Protein AF-A0A2E5EWA2-F1 (afdb_monomer_lite)

pLDDT: mean 89.63, std 9.67, range [41.69, 98.38]

Structure (mmCIF, N/CA/C/O backbone):
data_AF-A0A2E5EWA2-F1
#
_entry.id   AF-A0A2E5EWA2-F1
#
loop_
_atom_site.group_PDB
_atom_site.id
_atom_site.type_symbol
_atom_site.label_atom_id
_atom_site.label_alt_id
_atom_site.label_comp_id
_atom_site.label_asym_id
_atom_site.label_entity_id
_atom_site.label_seq_id
_atom_site.pdbx_PDB_ins_code
_atom_site.Cartn_x
_atom_site.Cartn_y
_atom_site.Cartn_z
_atom_site.occupancy
_atom_site.B_iso_or_equiv
_atom_site.auth_seq_id
_atom_site.auth_comp_id
_atom_site.auth_asym_id
_atom_site.auth_atom_id
_atom_site.pdbx_PDB_model_num
ATOM 1 N N . MET A 1 1 ? -32.688 -22.669 38.456 1.00 54.28 1 MET A N 1
ATOM 2 C CA . MET A 1 1 ? -32.038 -21.571 39.209 1.00 54.28 1 MET A CA 1
ATOM 3 C C . MET A 1 1 ? -32.574 -20.256 38.660 1.00 54.28 1 MET A C 1
ATOM 5 O O . MET A 1 1 ? -32.849 -20.213 37.469 1.00 54.28 1 MET A O 1
ATOM 9 N N . LYS A 1 2 ? -32.823 -19.237 39.495 1.00 55.53 2 LYS A N 1
ATOM 10 C CA . LYS A 1 2 ? -33.269 -17.916 39.013 1.00 55.53 2 LYS A CA 1
ATOM 11 C C . LYS A 1 2 ? -32.051 -17.173 38.460 1.00 55.53 2 LYS A C 1
ATOM 13 O O . LYS A 1 2 ? -31.068 -17.060 39.186 1.00 55.53 2 LYS A O 1
ATOM 18 N N . SER A 1 3 ? -32.111 -16.702 37.216 1.00 71.00 3 SER A N 1
ATOM 19 C CA . SER A 1 3 ? -31.075 -15.837 36.645 1.00 71.00 3 SER A CA 1
ATOM 20 C C . SER A 1 3 ? -30.951 -14.563 37.480 1.00 71.00 3 SER A C 1
ATOM 22 O O . SER A 1 3 ? -31.956 -13.948 37.848 1.00 71.00 3 SER A O 1
ATOM 24 N N . LYS A 1 4 ? -29.720 -14.170 37.816 1.00 86.75 4 LYS A N 1
ATOM 25 C CA . LYS A 1 4 ? -29.469 -12.904 38.516 1.00 86.75 4 LYS A CA 1
ATOM 26 C C . LYS A 1 4 ? -29.592 -11.763 37.506 1.00 86.75 4 LYS A C 1
ATOM 28 O O . LYS A 1 4 ? -28.870 -11.754 36.516 1.00 86.75 4 LYS A O 1
ATOM 33 N N . PHE A 1 5 ? -30.471 -10.795 37.747 1.00 87.19 5 PHE A N 1
ATOM 34 C CA . PHE A 1 5 ? -30.496 -9.576 36.939 1.00 87.19 5 PHE A CA 1
ATOM 35 C C . PHE A 1 5 ? -29.339 -8.660 37.354 1.00 87.19 5 PHE A C 1
ATOM 37 O O . PHE A 1 5 ? -29.153 -8.403 38.546 1.00 87.19 5 PHE A O 1
ATOM 44 N N . VAL A 1 6 ? -28.551 -8.199 36.387 1.00 85.81 6 VAL A N 1
ATOM 45 C CA . VAL A 1 6 ? -27.401 -7.315 36.598 1.00 85.81 6 VAL A CA 1
ATOM 46 C C . VAL A 1 6 ? -27.666 -6.019 35.839 1.00 85.81 6 VAL A C 1
ATOM 48 O O . VAL A 1 6 ? -27.805 -6.036 34.620 1.00 85.81 6 VAL A O 1
ATOM 51 N N . SER A 1 7 ? -27.748 -4.900 36.563 1.00 89.69 7 SER A N 1
ATOM 52 C CA . SER A 1 7 ? -27.875 -3.576 35.939 1.00 89.69 7 SER A CA 1
ATOM 53 C C . SER A 1 7 ? -26.560 -3.206 35.270 1.00 89.69 7 SER A C 1
ATOM 55 O O . SER A 1 7 ? -25.499 -3.323 35.892 1.00 89.69 7 SER A O 1
ATOM 57 N N . ILE A 1 8 ? -26.623 -2.726 34.034 1.00 89.38 8 ILE A N 1
ATOM 58 C CA . ILE A 1 8 ? -25.437 -2.241 33.322 1.00 89.38 8 ILE A CA 1
ATOM 59 C C . ILE A 1 8 ? -25.089 -0.819 33.744 1.00 89.38 8 ILE A C 1
ATOM 61 O O . ILE A 1 8 ? -23.907 -0.468 33.821 1.00 89.38 8 ILE A O 1
ATOM 65 N N . LEU A 1 9 ? -26.106 -0.012 34.043 1.00 89.06 9 LEU A N 1
ATOM 66 C CA . LEU A 1 9 ? -25.945 1.389 34.388 1.00 89.06 9 LEU A CA 1
ATOM 67 C C . LEU A 1 9 ? -26.272 1.635 35.860 1.00 89.06 9 LEU A C 1
ATOM 69 O O . LEU A 1 9 ? -27.058 0.931 36.491 1.00 89.06 9 LEU A O 1
ATOM 73 N N . THR A 1 10 ? -25.635 2.647 36.435 1.00 89.62 10 THR A N 1
ATOM 74 C CA . THR A 1 10 ? -26.023 3.193 37.733 1.00 89.62 10 THR A CA 1
ATOM 75 C C . THR A 1 10 ? -27.259 4.085 37.567 1.00 89.62 10 THR A C 1
ATOM 77 O O . THR A 1 10 ? -27.507 4.601 36.476 1.00 89.62 10 THR A O 1
ATOM 80 N N . PRO A 1 11 ? -28.001 4.388 38.649 1.00 85.31 11 PRO A N 1
ATOM 81 C CA . PRO A 1 11 ? -29.097 5.363 38.599 1.00 85.31 11 PRO A CA 1
ATOM 82 C C . PRO A 1 11 ? -28.670 6.764 38.126 1.00 85.31 11 PRO A C 1
ATOM 84 O O . PRO A 1 11 ? -29.497 7.534 37.652 1.00 85.31 11 PRO A O 1
ATOM 87 N N . SER A 1 12 ? -27.381 7.096 38.252 1.00 85.38 12 SER A N 1
ATOM 88 C CA . SER A 1 12 ? -26.784 8.341 37.754 1.00 85.38 12 SER A CA 1
ATOM 89 C C . SER A 1 12 ? -26.355 8.283 36.280 1.00 85.38 12 SER A C 1
ATOM 91 O O . SER A 1 12 ? -25.764 9.241 35.792 1.00 85.38 12 SER A O 1
ATOM 93 N N . GLY A 1 13 ? -26.612 7.172 35.580 1.00 82.62 13 GLY A N 1
ATOM 94 C CA . GLY A 1 13 ? -26.274 6.979 34.168 1.00 82.62 13 GLY A CA 1
ATOM 95 C C . GLY A 1 13 ? -24.820 6.580 33.891 1.00 82.62 13 GLY A C 1
ATOM 96 O O . GLY A 1 13 ? -24.423 6.546 32.733 1.00 82.62 13 GLY A O 1
ATOM 97 N N . GLY A 1 14 ? -24.012 6.285 34.915 1.00 87.88 14 GLY A N 1
ATOM 98 C CA . GLY A 1 14 ? -22.643 5.778 34.753 1.00 87.88 14 GLY A CA 1
ATOM 99 C C . GLY A 1 14 ? -22.596 4.259 34.581 1.00 87.88 14 GLY A C 1
ATOM 100 O O . GLY A 1 14 ? -23.599 3.581 34.783 1.00 87.88 14 GLY A O 1
ATOM 101 N N . LEU A 1 15 ? -21.429 3.697 34.253 1.00 90.31 15 LEU A N 1
ATOM 102 C CA . LEU A 1 15 ? -21.253 2.240 34.242 1.00 90.31 15 LEU A CA 1
ATOM 103 C C . LEU A 1 15 ? -21.356 1.659 35.657 1.00 90.31 15 LEU A C 1
ATOM 105 O O . LEU A 1 15 ? -20.714 2.146 36.592 1.00 90.31 15 LEU A O 1
ATOM 109 N N . ASN A 1 16 ? -22.116 0.574 35.799 1.00 92.62 16 ASN A N 1
ATOM 110 C CA . ASN A 1 16 ? -22.090 -0.257 36.996 1.00 92.62 16 ASN A CA 1
ATOM 111 C C . ASN A 1 16 ? -20.661 -0.783 37.246 1.00 92.62 16 ASN A C 1
ATOM 113 O O . ASN A 1 16 ? -19.933 -1.089 36.299 1.00 92.62 16 ASN A O 1
ATOM 117 N N . ALA A 1 17 ? -20.259 -0.896 38.516 1.00 89.81 17 ALA A N 1
ATOM 118 C CA . ALA A 1 17 ? -18.916 -1.334 38.899 1.00 89.81 17 ALA A CA 1
ATOM 119 C C . ALA A 1 17 ? -18.551 -2.716 38.329 1.00 89.81 17 ALA A C 1
ATOM 121 O O . ALA A 1 17 ? -17.434 -2.886 37.843 1.00 89.81 17 ALA A O 1
ATOM 122 N N . ASP A 1 18 ? -19.495 -3.660 38.311 1.00 88.31 18 ASP A N 1
ATOM 123 C CA . ASP A 1 18 ? -19.279 -5.011 37.788 1.00 88.31 18 ASP A CA 1
ATOM 124 C C . ASP A 1 18 ? -19.015 -4.967 36.276 1.00 88.31 18 ASP A C 1
ATOM 126 O O . ASP A 1 18 ? -18.044 -5.549 35.794 1.00 88.31 18 ASP A O 1
ATOM 130 N N . ILE A 1 19 ? -19.815 -4.202 35.521 1.00 91.00 19 ILE A N 1
ATOM 131 C CA . ILE A 1 19 ? -19.591 -4.021 34.078 1.00 91.00 19 ILE A CA 1
ATOM 132 C C . ILE A 1 19 ? -18.278 -3.294 33.814 1.00 91.00 19 ILE A C 1
ATOM 134 O O . ILE A 1 19 ? -17.546 -3.664 32.902 1.00 91.00 19 ILE A O 1
ATOM 138 N N . LYS A 1 20 ? -17.939 -2.282 34.616 1.00 91.56 20 LYS A N 1
ATOM 139 C CA . LYS A 1 20 ? -16.670 -1.567 34.477 1.00 91.56 20 LYS A CA 1
ATOM 140 C C . LYS A 1 20 ? -15.476 -2.506 34.657 1.00 91.56 20 LYS A C 1
ATOM 142 O O . LYS A 1 20 ? -14.518 -2.392 33.898 1.00 91.56 20 LYS A O 1
ATOM 147 N N . ILE A 1 21 ? -15.541 -3.430 35.618 1.00 90.62 21 ILE A N 1
ATOM 148 C CA . ILE A 1 21 ? -14.520 -4.467 35.826 1.00 90.62 21 ILE A CA 1
ATOM 149 C C . ILE A 1 21 ? -14.440 -5.380 34.602 1.00 90.62 21 ILE A C 1
ATOM 151 O O . ILE A 1 21 ? -13.355 -5.542 34.056 1.00 90.62 21 ILE A O 1
ATOM 155 N N . ILE A 1 22 ? -15.577 -5.890 34.117 1.00 91.12 22 ILE A N 1
ATOM 156 C CA . ILE A 1 22 ? -15.636 -6.763 32.931 1.00 91.12 22 ILE A CA 1
ATOM 157 C C . ILE A 1 22 ? -15.022 -6.076 31.707 1.00 91.12 22 ILE A C 1
ATOM 159 O O . ILE A 1 22 ? -14.148 -6.635 31.052 1.00 91.12 22 ILE A O 1
ATOM 163 N N . LEU A 1 23 ? -15.435 -4.840 31.418 1.00 92.81 23 LEU A N 1
ATOM 164 C CA . LEU A 1 23 ? -14.935 -4.084 30.270 1.00 92.81 23 LEU A CA 1
ATOM 165 C C . LEU A 1 23 ? -13.472 -3.659 30.427 1.00 92.81 23 LEU A C 1
ATOM 167 O O . LEU A 1 23 ? -12.858 -3.293 29.433 1.00 92.81 23 LEU A O 1
ATOM 171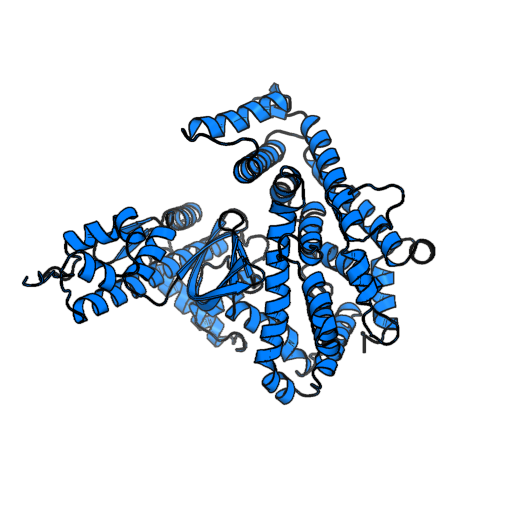 N N . SER A 1 24 ? -12.904 -3.691 31.635 1.00 91.62 24 SER A N 1
ATOM 172 C CA . SER A 1 24 ? -11.484 -3.393 31.877 1.00 91.62 24 SER A CA 1
ATOM 173 C C . SER A 1 24 ? -10.595 -4.641 31.852 1.00 91.62 24 SER A C 1
ATOM 175 O O . SER A 1 24 ? -9.376 -4.504 31.775 1.00 91.62 24 SER A O 1
ATOM 177 N N . ASP A 1 25 ? -11.179 -5.839 31.922 1.00 91.56 25 ASP A N 1
ATOM 178 C CA . ASP A 1 25 ? -10.457 -7.103 32.054 1.00 91.56 25 ASP A CA 1
ATOM 179 C C . ASP A 1 25 ? -10.298 -7.814 30.700 1.00 91.56 25 ASP A C 1
ATOM 181 O O . ASP A 1 25 ? -11.190 -8.525 30.233 1.00 91.56 25 ASP A O 1
ATOM 185 N N . LEU A 1 26 ? -9.135 -7.631 30.061 1.00 89.00 26 LEU A N 1
ATOM 186 C CA . LEU A 1 26 ? -8.812 -8.255 28.770 1.00 89.00 26 LEU A CA 1
ATOM 187 C C . LEU A 1 26 ? -8.994 -9.787 28.780 1.00 89.00 26 LEU A C 1
ATOM 189 O O . LEU A 1 26 ? -9.649 -10.288 27.865 1.00 89.00 26 LEU A O 1
ATOM 193 N N . PRO A 1 27 ? -8.500 -10.550 29.784 1.00 91.38 27 PRO A N 1
ATOM 194 C CA . PRO A 1 27 ? -8.757 -11.988 29.880 1.00 91.38 27 PRO A CA 1
ATOM 195 C C . PRO A 1 27 ? -10.241 -12.355 29.794 1.00 91.38 27 PRO A C 1
ATOM 197 O O . PRO A 1 27 ? -10.602 -13.239 29.013 1.00 91.38 27 PRO A O 1
ATOM 200 N N . THR A 1 28 ? -11.110 -11.654 30.533 1.00 89.62 28 THR A N 1
ATOM 201 C CA . THR A 1 28 ? -12.560 -11.865 30.444 1.00 89.62 28 THR A CA 1
ATOM 202 C C . THR A 1 28 ? -13.059 -11.606 29.027 1.00 89.62 28 THR A C 1
ATOM 204 O O . THR A 1 28 ? -13.722 -12.478 28.467 1.00 89.62 28 THR A O 1
ATOM 207 N N . LEU A 1 29 ? -12.703 -10.474 28.411 1.00 90.62 29 LEU A N 1
ATOM 208 C CA . LEU A 1 29 ? -13.154 -10.133 27.055 1.00 90.62 29 LEU A CA 1
ATOM 209 C C . LEU A 1 29 ? -12.673 -11.126 25.981 1.00 90.62 29 LEU A C 1
ATOM 211 O O . LEU A 1 29 ? -13.380 -11.357 25.002 1.00 90.62 29 LEU A O 1
ATOM 215 N N . HIS A 1 30 ? -11.504 -11.746 26.158 1.00 88.75 30 HIS A N 1
ATOM 216 C CA . HIS A 1 30 ? -11.031 -12.814 25.271 1.00 88.75 30 HIS A CA 1
ATOM 217 C C . HIS A 1 30 ? -11.779 -14.135 25.474 1.00 88.75 30 HIS A C 1
ATOM 219 O O . HIS A 1 30 ? -11.961 -14.887 24.515 1.00 88.75 30 HIS A O 1
ATOM 225 N N . SER A 1 31 ? -12.187 -14.431 26.711 1.00 88.94 31 SER A N 1
ATOM 226 C CA . SER A 1 31 ? -12.783 -15.720 27.084 1.00 88.94 31 SER A CA 1
ATOM 227 C C . SER A 1 31 ? -14.216 -15.927 26.584 1.00 88.94 31 SER A C 1
ATOM 229 O O . SER A 1 31 ? -14.693 -17.061 26.559 1.00 88.94 31 SER A O 1
ATOM 231 N N . VAL A 1 32 ? -14.898 -14.859 26.163 1.00 90.12 32 VAL A N 1
ATOM 232 C CA . VAL A 1 32 ? -16.289 -14.892 25.690 1.00 90.12 32 VAL A CA 1
ATOM 233 C C . VAL A 1 32 ? -16.417 -14.309 24.283 1.00 90.12 32 VAL A C 1
ATOM 235 O O . VAL A 1 32 ? -15.621 -13.471 23.854 1.00 90.12 32 VAL A O 1
ATOM 238 N N . SER A 1 33 ? -17.417 -14.764 23.524 1.00 88.00 33 SER A N 1
ATOM 239 C CA . SER A 1 33 ? -17.682 -14.220 22.187 1.00 88.00 33 SER A CA 1
ATOM 240 C C . SER A 1 33 ? -18.321 -12.836 22.247 1.00 88.00 33 SER A C 1
ATOM 242 O O . SER A 1 33 ? -17.954 -11.978 21.449 1.00 88.00 33 SER A O 1
ATOM 244 N N . ASP A 1 34 ? -19.244 -12.637 23.186 1.00 92.81 34 ASP A N 1
ATOM 245 C CA . ASP A 1 34 ? -20.090 -11.455 23.329 1.00 92.81 34 ASP A CA 1
ATOM 246 C C . ASP A 1 34 ? -20.761 -11.419 24.720 1.00 92.81 34 ASP A C 1
ATOM 248 O O . ASP A 1 34 ? -20.607 -12.329 25.544 1.00 92.81 34 ASP A O 1
ATOM 252 N N . ILE A 1 35 ? -21.513 -10.351 24.987 1.00 92.75 35 ILE A N 1
ATOM 253 C CA . ILE A 1 35 ? -22.241 -10.132 26.239 1.00 92.75 35 ILE A CA 1
ATOM 254 C C . ILE A 1 35 ? -23.333 -11.180 26.494 1.00 92.75 35 ILE A C 1
ATOM 256 O O . ILE A 1 35 ? -23.624 -11.465 27.655 1.00 92.75 35 ILE A O 1
ATOM 260 N N . HIS A 1 36 ? -23.923 -11.785 25.456 1.00 91.94 36 HIS A N 1
ATOM 261 C CA . HIS A 1 36 ? -24.918 -12.845 25.628 1.00 91.94 36 HIS A CA 1
ATOM 262 C C . HIS A 1 36 ? -24.248 -14.143 26.081 1.00 91.94 36 HIS A C 1
ATOM 264 O O . HIS A 1 36 ? -24.679 -14.727 27.073 1.00 91.94 36 HIS A O 1
ATOM 270 N N . ALA A 1 37 ? -23.137 -14.531 25.451 1.00 92.00 37 ALA A N 1
ATOM 271 C CA . ALA A 1 37 ? -22.335 -15.675 25.882 1.00 92.00 37 ALA A CA 1
ATOM 272 C C . ALA A 1 37 ? -21.797 -15.498 27.314 1.00 92.00 37 ALA A C 1
ATOM 274 O O . ALA A 1 37 ? -21.772 -16.445 28.109 1.00 92.00 37 ALA A O 1
ATOM 275 N N . TYR A 1 38 ? -21.411 -14.271 27.678 1.00 92.00 38 TYR A N 1
ATOM 276 C CA . TYR A 1 38 ? -21.056 -13.943 29.057 1.00 92.00 38 TYR A CA 1
ATOM 277 C C . TYR A 1 38 ? -22.248 -14.113 30.008 1.00 92.00 38 TYR A C 1
ATOM 279 O O . TYR A 1 38 ? -22.112 -14.768 31.043 1.00 92.00 38 TYR A O 1
ATOM 287 N N . ALA A 1 39 ? -23.421 -13.580 29.645 1.00 90.94 39 ALA A N 1
ATOM 288 C CA . ALA A 1 39 ? -24.640 -13.683 30.445 1.00 90.94 39 ALA A CA 1
ATOM 289 C C . ALA A 1 39 ? -25.036 -15.142 30.713 1.00 90.94 39 ALA A C 1
ATOM 291 O O . ALA A 1 39 ? -25.357 -15.510 31.844 1.00 90.94 39 ALA A O 1
ATOM 292 N N . GLU A 1 40 ? -24.958 -15.986 29.683 1.00 90.81 40 GLU A N 1
ATOM 293 C CA . GLU A 1 40 ? -25.222 -17.422 29.771 1.00 90.81 40 GLU A CA 1
ATOM 294 C C . GLU A 1 40 ? -24.241 -18.118 30.719 1.00 90.81 40 GLU A C 1
ATOM 296 O O . GLU A 1 40 ? -24.662 -18.838 31.628 1.00 90.81 40 GLU A O 1
ATOM 301 N N . THR A 1 41 ? -22.942 -17.848 30.560 1.00 90.81 41 THR A N 1
ATOM 302 C CA . THR A 1 41 ? -21.877 -18.436 31.390 1.00 90.81 41 THR A CA 1
ATOM 303 C C . THR A 1 41 ? -22.032 -18.055 32.863 1.00 90.81 41 THR A C 1
ATOM 305 O O . THR A 1 41 ? -21.866 -18.896 33.746 1.00 90.81 41 THR A O 1
ATOM 308 N N . GLN A 1 42 ? -22.393 -16.800 33.139 1.00 90.06 42 GLN A N 1
ATOM 309 C CA . GLN A 1 42 ? -22.579 -16.281 34.497 1.00 90.06 42 GLN A CA 1
ATOM 310 C C . GLN A 1 42 ? -23.997 -16.490 35.050 1.00 90.06 42 GLN A C 1
ATOM 312 O O . GLN A 1 42 ? -24.287 -16.074 36.173 1.00 90.06 42 GLN A O 1
ATOM 317 N N . GLN A 1 43 ? -24.891 -17.124 34.281 1.00 91.31 43 GLN A N 1
ATOM 318 C CA . GLN A 1 43 ? -26.305 -17.313 34.623 1.00 91.31 43 GLN A CA 1
ATOM 319 C C . GLN A 1 43 ? -27.000 -16.004 35.045 1.00 91.31 43 GLN A C 1
ATOM 321 O O . GLN A 1 43 ? -27.802 -15.967 35.990 1.00 91.31 43 GLN A O 1
ATOM 326 N N . CYS A 1 44 ? -26.691 -14.912 34.348 1.00 90.44 44 CYS A N 1
ATOM 327 C CA . CYS A 1 44 ? -27.254 -13.593 34.598 1.00 90.44 44 CYS A CA 1
ATOM 328 C C . CYS A 1 44 ? -28.068 -13.076 33.404 1.00 90.44 44 CYS A C 1
ATOM 330 O O . CYS A 1 44 ? -28.082 -13.657 32.323 1.00 90.44 44 CYS A O 1
ATOM 332 N N . GLN A 1 45 ? -28.825 -12.005 33.633 1.00 88.94 45 GLN A N 1
ATOM 333 C CA . GLN A 1 45 ? -29.597 -11.309 32.608 1.00 88.94 45 GLN A CA 1
ATOM 334 C C . GLN A 1 45 ? -29.336 -9.810 32.694 1.00 88.94 45 GLN A C 1
ATOM 336 O O . GLN A 1 45 ? -29.193 -9.261 33.787 1.00 88.94 45 GLN A O 1
ATOM 341 N N . TYR A 1 46 ? -29.327 -9.170 31.531 1.00 89.12 46 TYR A N 1
ATOM 342 C CA . TYR A 1 46 ? -29.122 -7.737 31.359 1.00 89.12 46 TYR A CA 1
ATOM 343 C C . TYR A 1 46 ? -30.357 -7.098 30.727 1.00 89.12 46 TYR A C 1
ATOM 345 O O . TYR A 1 46 ? -31.091 -7.762 29.991 1.00 89.12 46 TYR A O 1
ATOM 353 N N . SER A 1 47 ? -30.568 -5.804 30.973 1.00 90.81 47 SER A N 1
ATOM 354 C CA . SER A 1 47 ? -31.578 -5.029 30.250 1.00 90.81 47 SER A CA 1
ATOM 355 C C . SER A 1 47 ? -31.153 -4.808 28.790 1.00 90.81 47 SER A C 1
ATOM 357 O O . SER A 1 47 ? -30.089 -4.223 28.567 1.00 90.81 47 SER A O 1
ATOM 359 N N . PRO A 1 48 ? -31.969 -5.185 27.786 1.00 90.50 48 PRO A N 1
ATOM 360 C CA . PRO A 1 48 ? -31.693 -4.859 26.384 1.00 90.50 48 PRO A CA 1
ATOM 361 C C . PRO A 1 48 ? -31.560 -3.349 26.125 1.00 90.50 48 PRO A C 1
ATOM 363 O O . PRO A 1 48 ? -30.731 -2.927 25.315 1.00 90.50 48 PRO A O 1
ATOM 366 N N . ASP A 1 49 ? -32.326 -2.531 26.850 1.00 92.62 49 ASP A N 1
ATOM 367 C CA . ASP A 1 49 ? -32.295 -1.072 26.714 1.00 92.62 49 ASP A CA 1
ATOM 368 C C . ASP A 1 49 ? -30.983 -0.489 27.255 1.00 92.62 49 ASP A C 1
ATOM 370 O O . ASP A 1 49 ? -30.381 0.380 26.624 1.00 92.62 49 ASP A O 1
ATOM 374 N N . GLU A 1 50 ? -30.484 -1.005 28.387 1.00 93.06 50 GLU A N 1
ATOM 375 C CA . GLU A 1 50 ? -29.192 -0.563 28.926 1.00 93.06 50 GLU A CA 1
ATOM 376 C C . GLU A 1 50 ? -28.020 -1.015 28.039 1.00 93.06 50 GLU A C 1
ATOM 378 O O . GLU A 1 50 ? -27.059 -0.262 27.881 1.00 93.06 50 GLU A O 1
ATOM 383 N N . ILE A 1 51 ? -28.101 -2.206 27.420 1.00 93.12 51 ILE A N 1
ATOM 384 C CA . ILE A 1 51 ? -27.117 -2.650 26.415 1.00 93.12 51 ILE A CA 1
ATOM 385 C C . ILE A 1 51 ? -27.115 -1.684 25.231 1.00 93.12 51 ILE A C 1
ATOM 387 O O . ILE A 1 51 ? -26.051 -1.239 24.808 1.00 93.12 51 ILE A O 1
ATOM 391 N N . THR A 1 52 ? -28.294 -1.337 24.713 1.00 94.00 52 THR A N 1
ATOM 392 C CA . THR A 1 52 ? -28.433 -0.427 23.567 1.00 94.00 52 THR A CA 1
ATOM 393 C C . THR A 1 52 ? -27.851 0.952 23.882 1.00 94.00 52 THR A C 1
ATOM 395 O O . THR A 1 52 ? -27.117 1.521 23.071 1.00 94.00 52 THR A O 1
ATOM 398 N N . LEU A 1 53 ? -28.113 1.474 25.084 1.00 92.44 53 LEU A N 1
ATOM 399 C CA . LEU A 1 53 ? -27.558 2.749 25.532 1.00 92.44 53 LEU A CA 1
ATOM 400 C C . LEU A 1 53 ? -26.030 2.687 25.671 1.00 92.44 53 LEU A C 1
ATOM 402 O O . LEU A 1 53 ? -25.337 3.567 25.161 1.00 92.44 53 LEU A O 1
ATOM 406 N N . LEU A 1 54 ? -25.492 1.622 26.276 1.00 93.88 54 LEU A N 1
ATOM 407 C CA . LEU A 1 54 ? -24.047 1.403 26.374 1.00 93.88 54 LEU A CA 1
ATOM 408 C C . LEU A 1 54 ? -23.395 1.307 24.986 1.00 93.88 54 LEU A C 1
ATOM 410 O O . LEU A 1 54 ? -22.375 1.951 24.739 1.00 93.88 54 LEU A O 1
ATOM 414 N N . GLN A 1 55 ? -23.997 0.557 24.060 1.00 95.31 55 GLN A N 1
ATOM 415 C CA . GLN A 1 55 ? -23.530 0.455 22.677 1.00 95.31 55 GLN A CA 1
ATOM 416 C C . GLN A 1 55 ? -23.468 1.829 22.003 1.00 95.31 55 GLN A C 1
ATOM 418 O O . GLN A 1 55 ? -22.480 2.134 21.333 1.00 95.31 55 GLN A O 1
ATOM 423 N N . GLN A 1 56 ? -24.498 2.661 22.175 1.00 94.44 56 GLN A N 1
ATOM 424 C CA . GLN A 1 56 ? -24.539 4.001 21.596 1.00 94.44 56 GLN A CA 1
ATOM 425 C C . GLN A 1 56 ? -23.480 4.921 22.216 1.00 94.44 56 GLN A C 1
ATOM 427 O O . GLN A 1 56 ? -22.743 5.572 21.477 1.00 94.44 56 GLN A O 1
ATOM 432 N N . SER A 1 57 ? -23.323 4.905 23.544 1.00 93.50 57 SER A N 1
ATOM 433 C CA . SER A 1 57 ? -22.282 5.682 24.232 1.00 93.50 57 SER A CA 1
ATOM 434 C C . SER A 1 57 ? -20.874 5.297 23.774 1.00 93.50 57 SER A C 1
ATOM 436 O O . SER A 1 57 ? -20.049 6.171 23.521 1.00 93.50 57 SER A O 1
ATOM 438 N N . VAL A 1 58 ? -20.596 4.000 23.610 1.00 95.44 58 VAL A N 1
ATOM 439 C CA . VAL A 1 58 ? -19.308 3.515 23.090 1.00 95.44 58 VAL A CA 1
ATOM 440 C C . VAL A 1 58 ? -19.103 3.963 21.640 1.00 95.44 58 VAL A C 1
ATOM 442 O O . VAL A 1 58 ? -18.040 4.476 21.296 1.00 95.44 58 VAL A O 1
ATOM 445 N N . LYS A 1 59 ? -20.127 3.834 20.785 1.00 95.88 59 LYS A N 1
ATOM 446 C CA . LYS A 1 59 ? -20.079 4.288 19.386 1.00 95.88 59 LYS A CA 1
ATOM 447 C C . LYS A 1 59 ? -19.769 5.787 19.277 1.00 95.88 59 LYS A C 1
ATOM 449 O O . LYS A 1 59 ? -18.946 6.173 18.446 1.00 95.88 59 LYS A O 1
ATOM 454 N N . GLU A 1 60 ? -20.425 6.625 20.069 1.00 95.62 60 GLU A N 1
ATOM 455 C CA . GLU A 1 60 ? -20.218 8.077 20.061 1.00 95.62 60 GLU A CA 1
ATOM 456 C C . GLU A 1 60 ? -18.837 8.452 20.598 1.00 95.62 60 GLU A C 1
ATOM 458 O O . GLU A 1 60 ? -18.089 9.158 19.923 1.00 95.62 60 GLU A O 1
ATOM 463 N N . ALA A 1 61 ? -18.451 7.909 21.754 1.00 94.88 61 ALA A N 1
ATOM 464 C CA . ALA A 1 61 ? -17.156 8.182 22.366 1.00 94.88 61 ALA A CA 1
ATOM 465 C C . ALA A 1 61 ? -15.982 7.784 21.466 1.00 94.88 61 ALA A C 1
ATOM 467 O O . ALA A 1 61 ? -15.032 8.551 21.312 1.00 94.88 61 ALA A O 1
ATOM 468 N N . SER A 1 62 ? -16.047 6.607 20.833 1.00 96.06 62 SER A N 1
ATOM 469 C CA . SER A 1 62 ? -15.007 6.177 19.899 1.00 96.06 62 SER A CA 1
ATOM 470 C C . SER A 1 62 ? -14.917 7.084 18.676 1.00 96.06 62 SER A C 1
ATOM 472 O O . SER A 1 62 ? -13.812 7.381 18.235 1.00 96.06 62 SER A O 1
ATOM 474 N N . PHE A 1 63 ? -16.050 7.547 18.139 1.00 97.00 63 PHE A N 1
ATOM 475 C CA . PHE A 1 63 ? -16.048 8.483 17.014 1.00 97.00 63 PHE A CA 1
ATOM 476 C C . PHE A 1 63 ? -15.415 9.822 17.405 1.00 97.00 63 PHE A C 1
ATOM 478 O O . PHE A 1 63 ? -14.481 10.262 16.740 1.00 97.00 63 PHE A O 1
ATOM 485 N N . LEU A 1 64 ? -15.864 10.427 18.509 1.00 96.44 64 LEU A N 1
ATOM 486 C CA . LEU A 1 64 ? -15.377 11.728 18.976 1.00 96.44 64 LEU A CA 1
ATOM 487 C C . LEU A 1 64 ? -13.890 11.693 19.350 1.00 96.44 64 LEU A C 1
ATOM 489 O O . LEU A 1 64 ? -13.163 12.639 19.061 1.00 96.44 64 LEU A O 1
ATOM 493 N N . ALA A 1 65 ? -13.415 10.601 19.956 1.00 96.81 65 ALA A N 1
ATOM 494 C CA . ALA A 1 65 ? -12.000 10.440 20.280 1.00 96.81 65 ALA A CA 1
ATOM 495 C C . ALA A 1 65 ? -11.124 10.436 19.016 1.00 96.81 65 ALA A C 1
ATOM 497 O O . ALA A 1 65 ? -10.116 11.143 18.971 1.00 96.81 65 ALA A O 1
ATOM 498 N N . ILE A 1 66 ? -11.524 9.687 17.979 1.00 97.62 66 ILE A N 1
ATOM 499 C CA . ILE A 1 66 ? -10.786 9.654 16.708 1.00 97.62 66 ILE A CA 1
ATOM 500 C C . ILE A 1 66 ? -10.929 10.972 15.946 1.00 97.62 66 ILE A C 1
ATOM 502 O O . ILE A 1 66 ? -9.936 11.446 15.406 1.00 97.62 66 ILE A O 1
ATOM 506 N N . GLU A 1 67 ? -12.107 11.604 15.930 1.00 97.88 67 GLU A N 1
ATOM 507 C CA . GLU A 1 67 ? -12.293 12.922 15.304 1.00 97.88 67 GLU A CA 1
ATOM 508 C C . GLU A 1 67 ? -11.383 13.966 15.959 1.00 97.88 67 GLU A C 1
ATOM 510 O O . GLU A 1 67 ? -10.655 14.673 15.267 1.00 97.88 67 GLU A O 1
ATOM 515 N N . LYS A 1 68 ? -11.346 14.017 17.296 1.00 97.88 68 LYS A N 1
ATOM 516 C CA . LYS A 1 68 ? -10.467 14.931 18.032 1.00 97.88 68 LYS A CA 1
ATOM 517 C C . LYS A 1 68 ? -8.990 14.671 17.730 1.00 97.88 68 LYS A C 1
ATOM 519 O O . LYS A 1 68 ? -8.238 15.621 17.522 1.00 97.88 68 LYS A O 1
ATOM 524 N N . ALA A 1 69 ? -8.570 13.405 17.686 1.00 97.50 69 ALA A N 1
ATOM 525 C CA . ALA A 1 69 ? -7.207 13.034 17.306 1.00 97.50 69 ALA A CA 1
ATOM 526 C C . ALA A 1 69 ? -6.879 13.447 15.859 1.00 97.50 69 ALA A C 1
ATOM 528 O O . ALA A 1 69 ? -5.807 13.990 15.604 1.00 97.50 69 ALA A O 1
ATOM 529 N N . ALA A 1 70 ? -7.812 13.251 14.926 1.00 97.50 70 ALA A N 1
ATOM 530 C CA . ALA A 1 70 ? -7.657 13.628 13.526 1.00 97.50 70 ALA A CA 1
ATOM 531 C C . ALA A 1 70 ? -7.546 15.152 13.344 1.00 97.50 70 ALA A C 1
ATOM 533 O O . ALA A 1 70 ? -6.646 15.619 12.648 1.00 97.50 70 ALA A O 1
ATOM 534 N N . VAL A 1 71 ? -8.396 15.927 14.028 1.00 97.94 71 VAL A N 1
ATOM 535 C CA . VAL A 1 71 ? -8.354 17.399 14.044 1.00 97.94 71 VAL A CA 1
ATOM 536 C C . VAL A 1 71 ? -7.035 17.904 14.635 1.00 97.94 71 VAL A C 1
ATOM 538 O O . VAL A 1 71 ? -6.417 18.799 14.061 1.00 97.94 71 VAL A O 1
ATOM 541 N N . ALA A 1 72 ? -6.564 17.309 15.738 1.00 97.81 72 ALA A N 1
ATOM 542 C CA . ALA A 1 72 ? -5.282 17.671 16.342 1.00 97.81 72 ALA A CA 1
ATOM 543 C C . ALA A 1 72 ? -4.098 17.405 15.400 1.00 97.81 72 ALA A C 1
ATOM 545 O O . ALA A 1 72 ? -3.235 18.269 15.244 1.00 97.81 72 ALA A O 1
ATOM 546 N N . LEU A 1 73 ? -4.077 16.243 14.735 1.00 96.50 73 LEU A N 1
ATOM 547 C CA . LEU A 1 73 ? -3.017 15.908 13.783 1.00 96.50 73 LEU A CA 1
ATOM 548 C C . LEU A 1 73 ? -3.046 16.826 12.550 1.00 96.50 73 LEU A C 1
ATOM 550 O O . LEU A 1 73 ? -1.999 17.293 12.110 1.00 96.50 73 LEU A O 1
ATOM 554 N N . TYR A 1 74 ? -4.229 17.149 12.024 1.00 96.75 74 TYR A N 1
ATOM 555 C CA . TYR A 1 74 ? -4.344 18.081 10.900 1.00 96.75 74 TYR A CA 1
ATOM 556 C C . TYR A 1 74 ? -3.873 19.492 11.272 1.00 96.75 74 TYR A C 1
ATOM 558 O O . TYR A 1 74 ? -3.162 20.137 10.502 1.00 96.75 74 TYR A O 1
ATOM 566 N N . GLN A 1 75 ? -4.207 19.966 12.478 1.00 97.06 75 GLN A N 1
ATOM 567 C CA . GLN A 1 75 ? -3.715 21.253 12.965 1.00 97.06 75 GLN A CA 1
ATOM 568 C C . GLN A 1 75 ? -2.197 21.256 13.138 1.00 97.06 75 GLN A C 1
ATOM 570 O O . GLN A 1 75 ? -1.539 22.234 12.784 1.00 97.06 75 GLN A O 1
ATOM 575 N N . PHE A 1 76 ? -1.630 20.154 13.631 1.00 96.31 76 PHE A N 1
ATOM 576 C CA . PHE A 1 76 ? -0.184 19.978 13.686 1.00 96.31 76 PHE A CA 1
ATOM 577 C C . PHE A 1 76 ? 0.443 20.124 12.292 1.00 96.31 76 PHE A C 1
ATOM 579 O O . PHE A 1 76 ? 1.404 20.882 12.152 1.00 96.31 76 PHE A O 1
ATOM 586 N N . TYR A 1 77 ? -0.112 19.482 11.258 1.00 95.31 77 TYR A N 1
ATOM 587 C CA . TYR A 1 77 ? 0.379 19.627 9.883 1.00 95.31 77 TYR A CA 1
ATOM 588 C C . TYR A 1 77 ? 0.296 21.069 9.376 1.00 95.31 77 TYR A C 1
ATOM 590 O O . TYR A 1 77 ? 1.292 21.591 8.878 1.00 95.31 77 TYR A O 1
ATOM 598 N N . ARG A 1 78 ? -0.837 21.756 9.587 1.00 94.56 78 ARG A N 1
ATOM 599 C CA . ARG A 1 78 ? -1.004 23.171 9.205 1.00 94.56 78 ARG A CA 1
ATOM 600 C C . ARG A 1 78 ? 0.028 24.087 9.862 1.00 94.56 78 ARG A C 1
ATOM 602 O O . ARG A 1 78 ? 0.539 24.989 9.207 1.00 94.56 78 ARG A O 1
ATOM 609 N N . LEU A 1 79 ? 0.307 23.884 11.150 1.00 95.75 79 LEU A N 1
ATOM 610 C CA . LEU A 1 79 ? 1.216 24.743 11.911 1.00 95.75 79 LEU A CA 1
ATOM 611 C C . LEU A 1 79 ? 2.690 24.438 11.630 1.00 95.75 79 LEU A C 1
ATOM 613 O O . LEU A 1 79 ? 3.500 25.360 11.607 1.00 95.75 79 LEU A O 1
ATOM 617 N N . SER A 1 80 ? 3.043 23.161 11.469 1.00 93.75 80 SER A N 1
ATOM 618 C CA . SER A 1 80 ? 4.430 22.709 11.276 1.00 93.75 80 SER A CA 1
ATOM 619 C C . SER A 1 80 ? 4.882 22.728 9.817 1.00 93.75 80 SER A C 1
ATOM 621 O O . SER A 1 80 ? 6.083 22.741 9.556 1.00 93.75 80 SER A O 1
ATOM 623 N N . ASN A 1 81 ? 3.933 22.718 8.875 1.00 91.62 81 ASN A N 1
ATOM 624 C CA . ASN A 1 81 ? 4.166 22.491 7.451 1.00 91.62 81 ASN A CA 1
ATOM 625 C C . ASN A 1 81 ? 4.870 21.146 7.146 1.00 91.62 81 ASN A C 1
ATOM 627 O O . ASN A 1 81 ? 5.562 21.018 6.138 1.00 91.62 81 ASN A O 1
ATOM 631 N N . GLN A 1 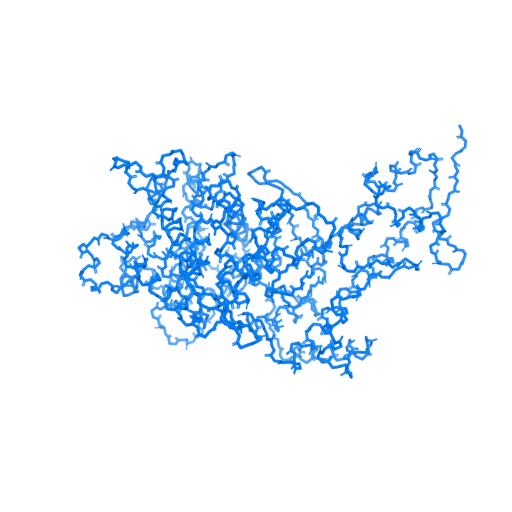82 ? 4.714 20.143 8.021 1.00 89.06 82 GLN A N 1
ATOM 632 C CA . GLN A 1 82 ? 5.314 18.809 7.882 1.00 89.06 82 GLN A CA 1
ATOM 633 C C . GLN A 1 82 ? 4.302 17.786 7.347 1.00 89.06 82 GLN A C 1
ATOM 635 O O . GLN A 1 82 ? 3.843 16.933 8.093 1.00 89.06 82 GLN A O 1
ATOM 640 N N . TRP A 1 83 ? 3.947 17.863 6.067 1.00 86.50 83 TRP A N 1
ATOM 641 C CA . TRP A 1 83 ? 2.869 17.071 5.447 1.00 86.50 83 TRP A CA 1
ATOM 642 C C . TRP A 1 83 ? 3.222 15.619 5.074 1.00 86.50 83 TRP A C 1
ATOM 644 O O . TRP A 1 83 ? 2.563 15.035 4.218 1.00 86.50 83 TRP A O 1
ATOM 654 N N . ASP A 1 84 ? 4.236 15.035 5.705 1.00 81.56 84 ASP A N 1
ATOM 655 C CA . ASP A 1 84 ? 4.707 13.666 5.435 1.00 81.56 84 ASP A CA 1
ATOM 656 C C . ASP A 1 84 ? 5.083 13.425 3.957 1.00 81.56 84 ASP A C 1
ATOM 658 O O . ASP A 1 84 ? 5.193 14.373 3.175 1.00 81.56 84 ASP A O 1
ATOM 662 N N . SER A 1 85 ? 5.357 12.175 3.573 1.00 72.56 85 SER A N 1
ATOM 663 C CA . SER A 1 85 ? 5.766 11.813 2.201 1.00 72.56 85 SER A CA 1
ATOM 664 C C . SER A 1 85 ? 4.706 12.127 1.139 1.00 72.56 85 SER A C 1
ATOM 666 O O . SER A 1 85 ? 5.047 12.388 -0.009 1.00 72.56 85 SER A O 1
ATOM 668 N N . PHE A 1 86 ? 3.426 12.162 1.516 1.00 73.06 86 PHE A N 1
ATOM 669 C CA . PHE A 1 86 ? 2.316 12.377 0.582 1.00 73.06 86 PHE A CA 1
ATOM 670 C C . PHE A 1 86 ? 2.016 13.845 0.262 1.00 73.06 86 PHE A C 1
ATOM 672 O O . PHE A 1 86 ? 1.253 14.127 -0.660 1.00 73.06 86 PHE A O 1
ATOM 679 N N . GLY A 1 87 ? 2.567 14.792 1.020 1.00 83.06 87 GLY A N 1
ATOM 680 C CA . GLY A 1 87 ? 2.345 16.215 0.784 1.00 83.06 87 GLY A CA 1
ATOM 681 C C . GLY A 1 87 ? 0.945 16.723 1.161 1.00 83.06 87 GLY A C 1
ATOM 682 O O . GLY A 1 87 ? 0.033 15.988 1.554 1.00 83.06 87 GLY A O 1
ATOM 683 N N . SER A 1 88 ? 0.781 18.045 1.072 1.00 88.44 88 SER A N 1
ATOM 684 C CA . SER A 1 88 ? -0.414 18.742 1.559 1.00 88.44 88 SER A CA 1
ATOM 685 C C . SER A 1 88 ? -1.683 18.357 0.813 1.00 88.44 88 SER A C 1
ATOM 687 O O . SER A 1 88 ? -2.739 18.240 1.425 1.00 88.44 88 SER A O 1
ATOM 689 N N . ASP A 1 89 ? -1.599 18.150 -0.497 1.00 85.50 89 ASP A N 1
ATOM 690 C CA . ASP A 1 89 ? -2.783 18.034 -1.349 1.00 85.50 89 ASP A CA 1
ATOM 691 C C . ASP A 1 89 ? -3.540 16.730 -1.080 1.00 85.50 89 ASP A C 1
ATOM 693 O O . ASP A 1 89 ? -4.760 16.745 -0.889 1.00 85.50 89 ASP A O 1
ATOM 697 N N . HIS A 1 90 ? -2.817 15.614 -0.947 1.00 83.69 90 HIS A N 1
ATOM 698 C CA . HIS A 1 90 ? -3.400 14.314 -0.610 1.00 83.69 90 HIS A CA 1
ATOM 699 C C . HIS A 1 90 ? -3.978 14.280 0.809 1.00 83.69 90 HIS A C 1
ATOM 701 O O . HIS A 1 90 ? -5.071 13.738 1.016 1.00 83.69 90 HIS A O 1
ATOM 707 N N . ILE A 1 91 ? -3.280 14.879 1.781 1.00 88.12 91 ILE A N 1
ATOM 708 C CA . ILE A 1 91 ? -3.756 14.977 3.167 1.00 88.12 91 ILE A CA 1
ATOM 709 C C . ILE A 1 91 ? -5.013 15.849 3.243 1.00 88.12 91 ILE A C 1
ATOM 711 O O . ILE A 1 91 ? -6.002 15.443 3.858 1.00 88.12 91 ILE A O 1
ATOM 715 N N . ASN A 1 92 ? -5.007 17.013 2.589 1.00 88.94 92 ASN A N 1
ATOM 716 C CA . ASN A 1 92 ? -6.138 17.936 2.566 1.00 88.94 92 ASN A CA 1
ATOM 717 C C . ASN A 1 92 ? -7.362 17.277 1.937 1.00 88.94 92 ASN A C 1
ATOM 719 O O . ASN A 1 92 ? -8.411 17.225 2.571 1.00 88.94 92 ASN A O 1
ATOM 723 N N . LEU A 1 93 ? -7.224 16.708 0.738 1.00 85.25 93 LEU A N 1
ATOM 724 C CA . LEU A 1 93 ? -8.315 16.031 0.040 1.00 85.25 93 LEU A CA 1
ATOM 725 C C . LEU A 1 93 ? -8.885 14.866 0.861 1.00 85.25 93 LEU A C 1
ATOM 727 O O . LEU A 1 93 ? -10.101 14.732 1.020 1.00 85.25 93 LEU A O 1
ATOM 731 N N . GLY A 1 94 ? -8.004 14.032 1.416 1.00 87.31 94 GLY A N 1
ATOM 732 C CA . GLY A 1 94 ? -8.396 12.892 2.234 1.00 87.31 94 GLY A CA 1
ATOM 733 C C . GLY A 1 94 ? -9.126 13.307 3.510 1.00 87.31 94 GLY A C 1
ATOM 734 O O . GLY A 1 94 ? -10.142 12.696 3.852 1.00 87.31 94 GLY A O 1
ATOM 735 N N . PHE A 1 95 ? -8.640 14.331 4.213 1.00 92.44 95 PHE A N 1
ATOM 736 C CA . PHE A 1 95 ? -9.251 14.786 5.460 1.00 92.44 95 PHE A CA 1
ATOM 737 C C . PHE A 1 95 ? -10.543 15.574 5.226 1.00 92.44 95 PHE A C 1
ATOM 739 O O . PHE A 1 95 ? -11.521 15.394 5.951 1.00 92.44 95 PHE A O 1
ATOM 746 N N . PHE A 1 96 ? -10.586 16.365 4.157 1.00 91.19 96 PHE A N 1
ATOM 747 C CA . PHE A 1 96 ? -11.777 17.058 3.688 1.00 91.19 96 PHE A CA 1
ATOM 748 C C . PHE A 1 96 ? -12.963 16.107 3.521 1.00 91.19 96 PHE A C 1
ATOM 750 O O . PHE A 1 96 ? -14.028 16.320 4.105 1.00 91.19 96 PHE A O 1
ATOM 757 N N . GLN A 1 97 ? -12.754 15.016 2.775 1.00 88.44 97 GLN A N 1
ATOM 758 C CA . GLN A 1 97 ? -13.827 14.076 2.465 1.00 88.44 97 GLN A CA 1
ATOM 759 C C . GLN A 1 97 ? -14.382 13.379 3.705 1.00 88.44 97 GLN A C 1
ATOM 761 O O . GLN A 1 97 ? -15.592 13.198 3.822 1.00 88.44 97 GLN A O 1
ATOM 766 N N . ILE A 1 98 ? -13.523 13.005 4.659 1.00 92.44 98 ILE A N 1
ATOM 767 C CA . ILE A 1 98 ? -13.992 12.325 5.871 1.00 92.44 98 ILE A CA 1
ATOM 768 C C . ILE A 1 98 ? -14.632 13.290 6.873 1.00 92.44 98 ILE A C 1
ATOM 770 O O . ILE A 1 98 ? -15.609 12.916 7.521 1.00 92.44 98 ILE A O 1
ATOM 774 N N . LEU A 1 99 ? -14.135 14.527 6.986 1.00 93.44 99 LEU A N 1
ATOM 775 C CA . LEU A 1 99 ? -14.681 15.496 7.936 1.00 93.44 99 LEU A CA 1
ATOM 776 C C . LEU A 1 99 ? -16.076 15.969 7.511 1.00 93.44 99 LEU A C 1
ATOM 778 O O . LEU A 1 99 ? -16.973 16.050 8.346 1.00 93.44 99 LEU A O 1
ATOM 782 N N . LEU A 1 100 ? -16.276 16.214 6.212 1.00 91.31 100 LEU A N 1
ATOM 783 C CA . LEU A 1 100 ? -17.578 16.598 5.657 1.00 91.31 100 LEU A CA 1
ATOM 784 C C . LEU A 1 100 ? -18.458 15.407 5.252 1.00 91.31 100 LEU A C 1
ATOM 786 O O . LEU A 1 100 ? -19.612 15.603 4.876 1.00 91.31 100 LEU A O 1
ATOM 790 N N . GLN A 1 101 ? -17.936 14.178 5.326 1.00 88.31 101 GLN A N 1
ATOM 791 C CA . GLN A 1 101 ? -18.605 12.961 4.848 1.00 88.31 101 GLN A CA 1
ATOM 792 C C . GLN A 1 101 ? -19.037 13.069 3.372 1.00 88.31 101 GLN A C 1
ATOM 794 O O . GLN A 1 101 ? -20.093 12.559 2.983 1.00 88.31 101 GLN A O 1
ATOM 799 N N . THR A 1 102 ? -18.232 13.743 2.544 1.00 85.25 102 THR A N 1
ATOM 800 C CA . THR A 1 102 ? -18.529 13.904 1.120 1.00 85.25 102 THR A CA 1
ATOM 801 C C . THR A 1 102 ? -18.218 12.614 0.351 1.00 85.25 102 THR A C 1
ATOM 803 O O . THR A 1 102 ? -17.219 11.942 0.624 1.00 85.25 102 THR A O 1
ATOM 806 N N . PRO A 1 103 ? -19.071 12.217 -0.612 1.00 80.50 103 PRO A N 1
ATOM 807 C CA . PRO A 1 103 ? -18.812 11.056 -1.456 1.00 80.50 103 PRO A CA 1
ATOM 808 C C . PRO A 1 103 ? -17.542 11.207 -2.303 1.00 80.50 103 PRO A C 1
ATOM 810 O O . PRO A 1 103 ? -17.239 12.289 -2.796 1.00 80.50 103 PRO A O 1
ATOM 813 N N . ALA A 1 104 ? -16.869 10.088 -2.584 1.00 75.81 104 ALA A N 1
ATOM 814 C CA . ALA A 1 104 ? -15.653 10.047 -3.405 1.00 75.81 104 ALA A CA 1
ATOM 815 C C . ALA A 1 104 ? -15.820 10.584 -4.846 1.00 75.81 104 ALA A C 1
ATOM 817 O O . ALA A 1 104 ? -14.832 10.924 -5.488 1.00 75.81 104 ALA A O 1
ATOM 818 N N . ASN A 1 105 ? -17.051 10.637 -5.367 1.00 73.56 105 ASN A N 1
ATOM 819 C CA . ASN A 1 105 ? -17.367 11.132 -6.711 1.00 73.56 105 ASN A CA 1
ATOM 820 C C . ASN A 1 105 ? -17.818 12.592 -6.760 1.00 73.56 105 ASN A C 1
ATOM 822 O O . ASN A 1 105 ? -18.133 13.082 -7.844 1.00 73.56 105 ASN A O 1
ATOM 826 N N . ALA A 1 106 ? -17.923 13.264 -5.615 1.00 75.12 106 ALA A N 1
ATOM 827 C CA . ALA A 1 106 ? -18.349 14.651 -5.580 1.00 75.12 106 ALA A CA 1
ATOM 828 C C . ALA A 1 106 ? -17.156 15.562 -5.926 1.00 75.12 106 ALA A C 1
ATOM 830 O O . ALA A 1 106 ? -16.128 15.484 -5.245 1.00 75.12 106 ALA A O 1
ATOM 831 N N . PRO A 1 107 ? -17.252 16.421 -6.960 1.00 74.00 107 PRO A N 1
ATOM 832 C CA . PRO A 1 107 ? -16.265 17.474 -7.151 1.00 74.00 107 PRO A CA 1
ATOM 833 C C . PRO A 1 107 ? -16.298 18.409 -5.940 1.00 74.00 107 PRO A C 1
ATOM 835 O O . PRO A 1 107 ? -17.370 18.726 -5.431 1.00 74.00 107 PRO A O 1
ATOM 838 N N . ILE A 1 108 ? -15.128 18.856 -5.488 1.00 80.81 108 ILE A N 1
ATOM 839 C CA . ILE A 1 108 ? -15.031 19.809 -4.380 1.00 80.81 108 ILE A CA 1
ATOM 840 C C . ILE A 1 108 ? -15.374 21.197 -4.910 1.00 80.81 108 ILE A C 1
ATOM 842 O O . ILE A 1 108 ? -14.646 21.745 -5.739 1.00 80.81 108 ILE A O 1
ATOM 846 N N . SER A 1 109 ? -16.483 21.763 -4.440 1.00 84.44 109 SER A N 1
ATOM 847 C CA . SER A 1 109 ? -16.864 23.136 -4.760 1.00 84.44 109 SER A CA 1
ATOM 848 C C . SER A 1 109 ? -16.200 24.149 -3.808 1.00 84.44 109 SER A C 1
ATOM 850 O O . SER A 1 109 ? -15.719 23.785 -2.725 1.00 84.44 109 SER A O 1
ATOM 852 N N . PRO A 1 110 ? -16.176 25.447 -4.168 1.00 86.38 110 PRO A N 1
ATOM 853 C CA . PRO A 1 110 ? -15.784 26.505 -3.238 1.00 86.38 110 PRO A CA 1
ATOM 854 C C . PRO A 1 110 ? -16.632 26.531 -1.956 1.00 86.38 110 PRO A C 1
ATOM 856 O O . PRO A 1 110 ? -16.085 26.761 -0.880 1.00 86.38 110 PRO A O 1
ATOM 859 N N . ASP A 1 111 ? -17.932 26.231 -2.053 1.00 88.44 111 ASP A N 1
ATOM 860 C CA . ASP A 1 111 ? -18.838 26.172 -0.898 1.00 88.44 111 ASP A CA 1
ATOM 861 C C . ASP A 1 111 ? -18.453 25.028 0.045 1.00 88.44 111 ASP A C 1
ATOM 863 O O . ASP A 1 111 ? -18.395 25.216 1.259 1.00 88.44 111 ASP A O 1
ATOM 867 N N . ASP A 1 112 ? -18.095 23.863 -0.504 1.00 88.00 112 ASP A N 1
ATOM 868 C CA . ASP A 1 112 ? -17.607 22.747 0.308 1.00 88.00 112 ASP A CA 1
ATOM 869 C C . ASP A 1 112 ? -16.265 23.101 0.979 1.00 88.00 112 ASP A C 1
ATOM 871 O O . ASP A 1 112 ? -16.017 22.736 2.128 1.00 88.00 112 ASP A O 1
ATOM 875 N N . THR A 1 113 ? -15.405 23.863 0.293 1.00 89.00 113 THR A N 1
ATOM 876 C CA . THR A 1 113 ? -14.143 24.382 0.855 1.00 89.00 113 THR A CA 1
ATOM 877 C C . THR A 1 113 ? -14.397 25.297 2.051 1.00 89.00 113 THR A C 1
ATOM 879 O O . THR A 1 113 ? -13.771 25.128 3.099 1.00 89.00 113 THR A O 1
ATOM 882 N N . MET A 1 114 ? -15.346 26.228 1.933 1.00 91.00 114 MET A N 1
ATOM 883 C CA . MET A 1 114 ? -15.761 27.077 3.051 1.00 91.00 114 MET A CA 1
ATOM 884 C C . MET A 1 114 ? -16.341 26.245 4.200 1.00 91.00 114 MET A C 1
ATOM 886 O O . MET A 1 114 ? -15.896 26.393 5.339 1.00 91.00 114 MET A O 1
ATOM 890 N N . ALA A 1 115 ? -17.251 25.314 3.900 1.00 92.81 115 ALA A N 1
ATOM 891 C CA . ALA A 1 115 ? -17.872 24.439 4.893 1.00 92.81 115 ALA A CA 1
ATOM 892 C C . ALA A 1 115 ? -16.842 23.586 5.650 1.00 92.81 115 ALA A C 1
ATOM 894 O O . ALA A 1 115 ? -16.975 23.373 6.859 1.00 92.81 115 ALA A O 1
ATOM 895 N N . PHE A 1 116 ? -15.793 23.119 4.967 1.00 94.62 116 PHE A N 1
ATOM 896 C CA . PHE A 1 116 ? -14.688 22.403 5.596 1.00 94.62 116 PHE A CA 1
ATOM 897 C C . PHE A 1 116 ? -13.957 23.276 6.610 1.00 94.62 116 PHE A C 1
ATOM 899 O O . PHE A 1 116 ? -13.798 22.852 7.753 1.00 94.62 116 PHE A O 1
ATOM 906 N N . TYR A 1 117 ? -13.538 24.484 6.223 1.00 93.81 117 TYR A N 1
ATOM 907 C CA . TYR A 1 117 ? -12.834 25.378 7.141 1.00 93.81 117 TYR A CA 1
ATOM 908 C C . TYR A 1 117 ? -13.721 25.785 8.319 1.00 93.81 117 TYR A C 1
ATOM 910 O O . TYR A 1 117 ? -13.268 25.721 9.457 1.00 93.81 117 TYR A O 1
ATOM 918 N N . GLU A 1 118 ? -14.995 26.108 8.091 1.00 95.56 118 GLU A N 1
ATOM 919 C CA . GLU A 1 118 ? -15.943 26.417 9.169 1.00 95.56 118 GLU A CA 1
ATOM 920 C C . GLU A 1 118 ? -16.116 25.241 10.141 1.00 95.56 118 GLU A C 1
ATOM 922 O O . GLU A 1 118 ? -16.061 25.417 11.363 1.00 95.56 118 GLU A O 1
ATOM 927 N N . THR A 1 119 ? -16.277 24.025 9.610 1.00 96.38 119 THR A N 1
ATOM 928 C CA . THR A 1 119 ? -16.396 22.804 10.420 1.00 96.38 119 THR A CA 1
ATOM 929 C C . THR A 1 119 ? -15.112 22.545 11.200 1.00 96.38 119 THR A C 1
ATOM 931 O O . THR A 1 119 ? -15.160 22.253 12.395 1.00 96.38 119 THR A O 1
ATOM 934 N N . PHE A 1 120 ? -13.958 22.678 10.550 1.00 96.81 120 PHE A N 1
ATOM 935 C CA . PHE A 1 120 ? -12.658 22.458 11.163 1.00 96.81 120 PHE A CA 1
ATOM 936 C C . PHE A 1 120 ? -12.382 23.453 12.297 1.00 96.81 120 PHE A C 1
ATOM 938 O O . PHE A 1 120 ? -12.054 23.028 13.403 1.00 96.81 120 PHE A O 1
ATOM 945 N N . GLU A 1 121 ? -12.582 24.753 12.068 1.00 96.44 121 GLU A N 1
ATOM 946 C CA . GLU A 1 121 ? -12.398 25.790 13.092 1.00 96.44 121 GLU A CA 1
ATOM 947 C C . GLU A 1 121 ? -13.392 25.602 14.253 1.00 96.44 121 GLU A C 1
ATOM 949 O O . GLU A 1 121 ? -13.010 25.660 15.423 1.00 96.44 121 GLU A O 1
ATOM 954 N N . THR A 1 122 ? -14.645 25.230 13.961 1.00 97.19 122 THR A N 1
ATOM 955 C CA . THR A 1 122 ? -15.626 24.867 15.000 1.00 97.19 122 THR A CA 1
ATOM 956 C C . THR A 1 122 ? -15.126 23.706 15.864 1.00 97.19 122 THR A C 1
ATOM 958 O O . THR A 1 122 ? -15.228 23.752 17.094 1.00 97.19 122 THR A O 1
ATOM 961 N N . ARG A 1 123 ? -14.557 22.661 15.247 1.00 97.19 123 ARG A N 1
ATOM 962 C CA . ARG A 1 123 ? -13.991 21.511 15.967 1.00 97.19 123 ARG A CA 1
ATOM 963 C C . ARG A 1 123 ? -12.741 21.885 16.757 1.00 97.19 123 ARG A C 1
ATOM 965 O O . ARG A 1 123 ? -12.596 21.408 17.882 1.00 97.19 123 ARG A O 1
ATOM 972 N N . LEU A 1 124 ? -11.877 22.756 16.236 1.00 96.88 124 LEU A N 1
ATOM 973 C CA . LEU A 1 124 ? -10.722 23.271 16.974 1.00 96.88 124 LEU A CA 1
ATOM 974 C C . LEU A 1 124 ? -11.141 23.966 18.268 1.00 96.88 124 LEU A C 1
ATOM 976 O O . LEU A 1 124 ? -10.589 23.660 19.328 1.00 96.88 124 LEU A O 1
ATOM 980 N N . THR A 1 125 ? -12.131 24.858 18.200 1.00 96.94 125 THR A N 1
ATOM 981 C CA . THR A 1 125 ? -12.650 25.556 19.381 1.00 96.94 125 THR A CA 1
ATOM 982 C C . THR A 1 125 ? -13.337 24.581 20.337 1.00 96.94 125 THR A C 1
ATOM 984 O O . THR A 1 125 ? -13.026 24.570 21.529 1.00 96.94 125 THR A O 1
ATOM 987 N N . GLN A 1 126 ? -14.213 23.703 19.832 1.00 96.88 126 GLN A N 1
ATOM 988 C CA . GLN A 1 126 ? -14.925 22.707 20.644 1.00 96.88 126 GLN A CA 1
ATOM 989 C C . GLN A 1 126 ? -13.961 21.781 21.403 1.00 96.88 126 GLN A C 1
ATOM 991 O O . GLN A 1 126 ? -14.209 21.426 22.557 1.00 96.88 126 GLN A O 1
ATOM 996 N N . TYR A 1 127 ? -12.854 21.398 20.767 1.00 97.31 127 TYR A N 1
ATOM 997 C CA . TYR A 1 127 ? -11.850 20.512 21.347 1.00 97.31 127 TYR A CA 1
ATOM 998 C C . TYR A 1 127 ? -10.720 21.226 22.090 1.00 97.31 127 TYR A C 1
ATOM 1000 O O . TYR A 1 127 ? -9.876 20.532 22.666 1.00 97.31 127 TYR A O 1
ATOM 1008 N N . GLN A 1 128 ? -10.740 22.564 22.135 1.00 97.00 128 GLN A N 1
ATOM 1009 C CA . GLN A 1 128 ? -9.729 23.412 22.779 1.00 97.00 128 GLN A CA 1
ATOM 1010 C C . GLN A 1 128 ? -8.317 23.172 22.215 1.00 97.00 128 GLN A C 1
ATOM 1012 O O . GLN A 1 128 ? -7.342 23.032 22.953 1.00 97.00 128 GLN A O 1
ATOM 1017 N N . LEU A 1 129 ? -8.226 23.082 20.885 1.00 96.94 129 LEU A N 1
ATOM 1018 C CA . LEU A 1 129 ? -6.991 22.803 20.145 1.00 96.94 129 LEU A CA 1
ATOM 1019 C C . LEU A 1 129 ? -6.415 24.041 19.435 1.00 96.94 129 LEU A C 1
ATOM 1021 O O . LEU A 1 129 ? -5.264 24.007 19.016 1.00 96.94 129 LEU A O 1
ATOM 1025 N N . GLN A 1 130 ? -7.191 25.123 19.304 1.00 94.62 130 GLN A N 1
ATOM 1026 C CA . GLN A 1 130 ? -6.823 26.316 18.522 1.00 94.62 130 GLN A CA 1
ATOM 1027 C C . GLN A 1 130 ? -5.532 27.004 19.020 1.00 94.62 130 GLN A C 1
ATOM 1029 O O . GLN A 1 130 ? -4.717 27.443 18.215 1.00 94.62 130 GLN A O 1
ATOM 1034 N N . ASP A 1 131 ? -5.334 27.043 20.343 1.00 94.75 131 ASP A N 1
ATOM 1035 C CA . ASP A 1 131 ? -4.235 27.759 21.006 1.00 94.75 131 ASP A CA 1
ATOM 1036 C C . ASP A 1 131 ? -3.061 26.829 21.370 1.00 94.75 131 ASP A C 1
ATOM 1038 O O . ASP A 1 131 ? -2.131 27.234 22.070 1.00 94.75 131 ASP A O 1
ATOM 1042 N N . GLN A 1 132 ? -3.109 25.561 20.946 1.00 96.62 132 GLN A N 1
ATOM 1043 C CA . GLN A 1 132 ? -2.069 24.585 21.263 1.00 96.62 132 GLN A CA 1
ATOM 1044 C C . GLN A 1 132 ? -0.863 24.718 20.330 1.00 96.62 132 GLN A C 1
ATOM 1046 O O . GLN A 1 132 ? -0.994 24.951 19.128 1.00 96.62 132 GLN A O 1
ATOM 1051 N N . THR A 1 133 ? 0.333 24.518 20.882 1.00 97.44 133 THR A N 1
ATOM 1052 C CA . THR A 1 133 ? 1.567 24.446 20.093 1.00 97.44 133 THR A CA 1
ATOM 1053 C C . THR A 1 133 ? 1.650 23.137 19.305 1.00 97.44 133 THR A C 1
ATOM 1055 O O . THR A 1 133 ? 0.973 22.156 19.618 1.00 97.44 133 THR A O 1
ATOM 1058 N N . GLN A 1 134 ? 2.537 23.088 18.306 1.00 96.75 134 GLN A N 1
ATOM 1059 C CA . GLN A 1 134 ? 2.810 21.871 17.530 1.00 96.75 134 GLN A CA 1
ATOM 1060 C C . GLN A 1 134 ? 3.154 20.675 18.439 1.00 96.75 134 GLN A C 1
ATOM 1062 O O . GLN A 1 134 ? 2.572 19.601 18.291 1.00 96.75 134 GLN A O 1
ATOM 1067 N N . ASP A 1 135 ? 4.021 20.880 19.436 1.00 95.56 135 ASP A N 1
ATOM 1068 C CA . ASP A 1 135 ? 4.416 19.833 20.386 1.00 95.56 135 ASP A CA 1
ATOM 1069 C C . ASP A 1 135 ? 3.250 19.365 21.265 1.00 95.56 135 ASP A C 1
ATOM 1071 O O . ASP A 1 135 ? 3.117 18.173 21.538 1.00 95.56 135 ASP A O 1
ATOM 1075 N N . GLN A 1 136 ? 2.380 20.285 21.696 1.00 97.44 136 GLN A N 1
ATOM 1076 C CA . GLN A 1 136 ? 1.199 19.950 22.496 1.00 97.44 136 GLN A CA 1
ATOM 1077 C C . GLN A 1 136 ? 0.194 19.121 21.691 1.00 97.44 136 GLN A C 1
ATOM 1079 O O . GLN A 1 136 ? -0.304 18.112 22.195 1.00 97.44 136 GLN A O 1
ATOM 1084 N N . LEU A 1 137 ? -0.050 19.499 20.434 1.00 97.69 137 LEU A N 1
ATOM 1085 C CA . LEU A 1 137 ? -0.932 18.772 19.518 1.00 97.69 137 LEU A CA 1
ATOM 1086 C C . LEU A 1 137 ? -0.409 17.360 19.249 1.00 97.69 137 LEU A C 1
ATOM 1088 O O . LEU A 1 137 ? -1.162 16.387 19.339 1.00 97.69 137 LEU A O 1
ATOM 1092 N N . LEU A 1 138 ? 0.891 17.234 18.977 1.00 94.31 138 LEU A N 1
ATOM 1093 C CA . LEU A 1 138 ? 1.525 15.944 18.730 1.00 94.31 138 LEU A CA 1
ATOM 1094 C C . LEU A 1 138 ? 1.557 15.074 19.996 1.00 94.31 138 LEU A C 1
ATOM 1096 O O . LEU A 1 138 ? 1.296 13.871 19.935 1.00 94.31 138 LEU A O 1
ATOM 1100 N N . HIS A 1 139 ? 1.829 15.664 21.162 1.00 94.88 139 HIS A N 1
ATOM 1101 C CA . HIS A 1 139 ? 1.763 14.958 22.440 1.00 94.88 139 HIS A CA 1
ATOM 1102 C C . HIS A 1 139 ? 0.350 14.436 22.718 1.00 94.88 139 HIS A C 1
ATOM 1104 O O . HIS A 1 139 ? 0.190 13.260 23.059 1.00 94.88 139 HIS A O 1
ATOM 1110 N N . PHE A 1 140 ? -0.675 15.271 22.520 1.00 96.56 140 PHE A N 1
ATOM 1111 C CA . PHE A 1 140 ? -2.073 14.861 22.632 1.00 96.56 140 PHE A CA 1
ATOM 1112 C C . PHE A 1 140 ? -2.379 13.694 21.686 1.00 96.56 140 PHE A C 1
ATOM 1114 O O . PHE A 1 140 ? -2.872 12.656 22.129 1.00 96.56 140 PHE A O 1
ATOM 1121 N N . PHE A 1 141 ? -2.022 13.819 20.406 1.00 95.75 141 PHE A N 1
ATOM 1122 C CA . PHE A 1 141 ? -2.240 12.774 19.406 1.00 95.75 141 PHE A CA 1
ATOM 1123 C C . PHE A 1 141 ? -1.590 11.434 19.785 1.00 95.75 141 PHE A C 1
ATOM 1125 O O . PHE A 1 141 ? -2.152 10.366 19.553 1.00 95.75 141 PHE A O 1
ATOM 1132 N N . ASN A 1 142 ? -0.420 11.467 20.419 1.00 91.94 142 ASN A N 1
ATOM 1133 C CA . ASN A 1 142 ? 0.287 10.251 20.808 1.00 91.94 142 ASN A CA 1
ATOM 1134 C C . ASN A 1 142 ? -0.251 9.590 22.085 1.00 91.94 142 ASN A C 1
ATOM 1136 O O . ASN A 1 142 ? 0.010 8.396 22.286 1.00 91.94 142 ASN A O 1
ATOM 1140 N N . THR A 1 143 ? -0.979 10.334 22.926 1.00 93.81 143 THR A N 1
ATOM 1141 C CA . THR A 1 143 ? -1.344 9.934 24.299 1.00 93.81 143 THR A CA 1
ATOM 1142 C C . THR A 1 143 ? -2.842 9.994 24.611 1.00 93.81 143 THR A C 1
ATOM 1144 O O . THR A 1 143 ? -3.236 9.708 25.745 1.00 93.81 143 THR A O 1
ATOM 1147 N N . PHE A 1 144 ? -3.699 10.332 23.639 1.00 95.31 144 PHE A N 1
ATOM 1148 C CA . PHE A 1 144 ? -5.143 10.417 23.871 1.00 95.31 144 PHE A CA 1
ATOM 1149 C C . PHE A 1 144 ? -5.741 9.080 24.331 1.00 95.31 144 PHE A C 1
ATOM 1151 O O . PHE A 1 144 ? -5.153 8.006 24.174 1.00 95.31 144 PHE A O 1
ATOM 1158 N N . SER A 1 145 ? -6.942 9.151 24.895 1.00 95.44 145 SER A N 1
ATOM 1159 C CA . SER A 1 145 ? -7.695 7.997 25.375 1.00 95.44 145 SER A CA 1
ATOM 1160 C C . SER A 1 145 ? -9.142 8.043 24.910 1.00 95.44 145 SER A C 1
ATOM 1162 O O . SER A 1 145 ? -9.710 9.114 24.706 1.00 95.44 145 SER A O 1
ATOM 1164 N N . PHE A 1 146 ? -9.745 6.868 24.794 1.00 94.75 146 PHE A N 1
ATOM 1165 C CA . PHE A 1 146 ? -11.177 6.691 24.618 1.00 94.75 146 PHE A CA 1
ATOM 1166 C C . PHE A 1 146 ? -11.855 6.746 25.983 1.00 94.75 146 PHE A C 1
ATOM 1168 O O . PHE A 1 146 ? -11.443 6.034 26.903 1.00 94.75 146 PHE A O 1
ATOM 1175 N N . GLU A 1 147 ? -12.884 7.579 26.112 1.00 93.00 147 GLU A N 1
ATOM 1176 C CA . GLU A 1 147 ? -13.603 7.776 27.370 1.00 93.00 147 GLU A CA 1
ATOM 1177 C C . GLU A 1 147 ? -15.105 7.613 27.166 1.00 93.00 147 GLU A C 1
ATOM 1179 O O . GLU A 1 147 ? -15.720 8.357 26.408 1.00 93.00 147 GLU A O 1
ATOM 1184 N N . PHE A 1 148 ? -15.707 6.649 27.859 1.00 90.19 148 PHE A N 1
ATOM 1185 C CA . PHE A 1 148 ? -17.157 6.457 27.873 1.00 90.19 148 PHE A CA 1
ATOM 1186 C C . PHE A 1 148 ? -17.611 5.979 29.246 1.00 90.19 148 PHE A C 1
ATOM 1188 O O . PHE A 1 148 ? -17.045 5.049 29.819 1.00 90.19 148 PHE A O 1
ATOM 1195 N N . LEU A 1 149 ? -18.642 6.637 29.786 1.00 85.31 149 LEU A N 1
ATOM 1196 C CA . LEU A 1 149 ? -19.314 6.262 31.036 1.00 85.31 149 LEU A CA 1
ATOM 1197 C C . LEU A 1 149 ? -18.355 5.992 32.222 1.00 85.31 149 LEU A C 1
ATOM 1199 O O . LEU A 1 149 ? -18.602 5.128 33.063 1.00 85.31 149 LEU A O 1
ATOM 1203 N N . GLY A 1 150 ? -17.246 6.740 32.291 1.00 83.81 150 GLY A N 1
ATOM 1204 C CA . GLY A 1 150 ? -16.232 6.640 33.348 1.00 83.81 150 GLY A CA 1
ATOM 1205 C C . GLY A 1 150 ? -15.173 5.544 33.157 1.00 83.81 150 GLY A C 1
ATOM 1206 O O . GLY A 1 150 ? -14.337 5.362 34.049 1.00 83.81 150 GLY A O 1
ATOM 1207 N N . LEU A 1 151 ? -15.192 4.812 32.037 1.00 90.06 151 LEU A N 1
ATOM 1208 C CA . LEU A 1 151 ? -14.092 3.957 31.587 1.00 90.06 151 LEU A CA 1
ATOM 1209 C C . LEU A 1 151 ? -13.142 4.770 30.698 1.00 90.06 151 LEU A C 1
ATOM 1211 O O . LEU A 1 151 ? -13.598 5.531 29.848 1.00 90.06 151 LEU A O 1
ATOM 1215 N N . ARG A 1 152 ? -11.831 4.602 30.903 1.00 93.94 152 ARG A N 1
ATOM 1216 C CA . ARG A 1 152 ? -10.775 5.275 30.141 1.00 93.94 152 ARG A CA 1
ATOM 1217 C C . ARG A 1 152 ? -9.808 4.239 29.585 1.00 93.94 152 ARG A C 1
ATOM 1219 O O . ARG A 1 152 ? -9.227 3.481 30.356 1.00 93.94 152 ARG A O 1
ATOM 1226 N N . ILE A 1 153 ? -9.624 4.231 28.269 1.00 93.44 153 ILE A N 1
ATOM 1227 C CA . ILE A 1 153 ? -8.769 3.270 27.560 1.00 93.44 153 ILE A CA 1
ATOM 1228 C C . ILE A 1 153 ? -7.748 4.042 26.734 1.00 93.44 153 ILE A C 1
ATOM 1230 O O . ILE A 1 153 ? -8.110 4.917 25.951 1.00 93.44 153 ILE A O 1
ATOM 1234 N N . SER A 1 154 ? -6.465 3.741 26.919 1.00 93.12 154 SER A N 1
ATOM 1235 C CA . SER A 1 154 ? -5.382 4.408 26.190 1.00 93.12 154 SER A CA 1
ATOM 1236 C C . SER A 1 154 ? -5.443 4.107 24.690 1.00 93.12 154 SER A C 1
ATOM 1238 O O . SER A 1 154 ? -5.635 2.956 24.299 1.00 93.12 154 SER A O 1
ATOM 1240 N N . SER A 1 155 ? -5.172 5.106 23.845 1.00 91.06 155 SER A N 1
ATOM 1241 C CA . SER A 1 155 ? -4.967 4.911 22.399 1.00 91.06 155 SER A CA 1
ATOM 1242 C C . SER A 1 155 ? -3.782 4.002 22.065 1.00 91.06 155 SER A C 1
ATOM 1244 O O . SER A 1 155 ? -3.695 3.486 20.955 1.00 91.06 155 SER A O 1
ATOM 1246 N N . SER A 1 156 ? -2.877 3.766 23.021 1.00 88.12 156 SER A N 1
ATOM 1247 C CA . SER A 1 156 ? -1.801 2.780 22.887 1.00 88.12 156 SER A CA 1
ATOM 1248 C C . SER A 1 156 ? -2.283 1.327 22.959 1.00 88.12 156 SER A C 1
ATOM 1250 O O . SER A 1 156 ? -1.482 0.435 22.707 1.00 88.12 156 SER A O 1
ATOM 1252 N N . ASN A 1 157 ? -3.547 1.079 23.323 1.00 87.81 157 ASN A N 1
ATOM 1253 C CA . ASN A 1 157 ? -4.141 -0.256 23.379 1.00 87.81 157 ASN A CA 1
ATOM 1254 C C . ASN A 1 157 ? -5.439 -0.327 22.544 1.00 87.81 157 ASN A C 1
ATOM 1256 O O . ASN A 1 157 ? -6.540 -0.402 23.098 1.00 87.81 157 ASN A O 1
ATOM 1260 N N . PRO A 1 158 ? -5.338 -0.273 21.203 1.00 88.25 158 PRO A N 1
ATOM 1261 C CA . PRO A 1 158 ? -6.505 -0.321 20.321 1.00 88.25 158 PRO A CA 1
ATOM 1262 C C . PRO A 1 158 ? -7.221 -1.680 20.336 1.00 88.25 158 PRO A C 1
ATOM 1264 O O . PRO A 1 158 ? -8.430 -1.733 20.105 1.00 88.25 158 PRO A O 1
ATOM 1267 N N . GLU A 1 159 ? -6.514 -2.769 20.655 1.00 89.12 159 GLU A N 1
ATOM 1268 C CA . GLU A 1 159 ? -7.100 -4.106 20.802 1.00 89.12 159 GLU A CA 1
ATOM 1269 C C . GLU A 1 159 ? -8.195 -4.121 21.874 1.00 89.12 159 GLU A C 1
ATOM 1271 O O . GLU A 1 159 ? -9.266 -4.685 21.656 1.00 89.12 159 GLU A O 1
ATOM 1276 N N . HIS A 1 160 ? -7.982 -3.418 22.990 1.00 92.50 160 HIS A N 1
ATOM 1277 C CA . HIS A 1 160 ? -8.977 -3.305 24.056 1.00 92.50 160 HIS A CA 1
ATOM 1278 C C . HIS A 1 160 ? -10.301 -2.716 23.548 1.00 92.50 160 HIS A C 1
ATOM 1280 O O . HIS A 1 160 ? -11.374 -3.231 23.858 1.00 92.50 160 HIS A O 1
ATOM 1286 N N . ILE A 1 161 ? -10.243 -1.687 22.699 1.00 93.88 161 ILE A N 1
ATOM 1287 C CA . ILE A 1 161 ? -11.440 -1.098 22.083 1.00 93.88 161 ILE A CA 1
ATOM 1288 C C . ILE A 1 161 ? -12.140 -2.100 21.164 1.00 93.88 161 ILE A C 1
ATOM 1290 O O . ILE A 1 161 ? -13.361 -2.241 21.233 1.00 93.88 161 ILE A O 1
ATOM 1294 N N . ASN A 1 162 ? -11.385 -2.834 20.345 1.00 92.00 162 ASN A N 1
ATOM 1295 C CA . ASN A 1 162 ? -11.950 -3.857 19.464 1.00 92.00 162 ASN A CA 1
ATOM 1296 C C . ASN A 1 162 ? -12.598 -5.010 20.240 1.00 92.00 162 ASN A C 1
ATOM 1298 O O . ASN A 1 162 ? -13.661 -5.491 19.850 1.00 92.00 162 ASN A O 1
ATOM 1302 N N . LEU A 1 163 ? -12.011 -5.422 21.365 1.00 93.19 163 LEU A N 1
ATOM 1303 C CA . LEU A 1 163 ? -12.601 -6.422 22.252 1.00 93.19 163 LEU A CA 1
ATOM 1304 C C . LEU A 1 163 ? -13.904 -5.930 22.881 1.00 93.19 163 LEU A C 1
ATOM 1306 O O . LEU A 1 163 ? -14.852 -6.702 22.984 1.00 93.19 163 LEU A O 1
ATOM 1310 N N . ILE A 1 164 ? -13.993 -4.646 23.234 1.00 95.00 164 ILE A N 1
ATOM 1311 C CA . ILE A 1 164 ? -15.244 -4.047 23.714 1.00 95.00 164 ILE A CA 1
ATOM 1312 C C . ILE A 1 164 ? -16.284 -3.980 22.597 1.00 95.00 164 ILE A C 1
ATOM 1314 O O . ILE A 1 164 ? -17.445 -4.308 22.839 1.00 95.00 164 ILE A O 1
ATOM 1318 N N . PHE A 1 165 ? -15.897 -3.614 21.369 1.00 94.38 165 PHE A N 1
ATOM 1319 C CA . PHE A 1 165 ? -16.813 -3.659 20.229 1.00 94.38 165 PHE A CA 1
ATOM 1320 C C . PHE A 1 165 ? -17.353 -5.070 20.007 1.00 94.38 165 PHE A C 1
ATOM 1322 O O . PHE A 1 165 ? -18.564 -5.239 19.894 1.00 94.38 165 PHE A O 1
ATOM 1329 N N . LYS A 1 166 ? -16.482 -6.082 20.023 1.00 93.19 166 LYS A N 1
ATOM 1330 C CA . LYS A 1 166 ? -16.871 -7.489 19.908 1.00 93.19 166 LYS A CA 1
ATOM 1331 C C . LYS A 1 166 ? -17.805 -7.904 21.049 1.00 93.19 166 LYS A C 1
ATOM 1333 O O . LYS A 1 166 ? -18.893 -8.407 20.784 1.00 93.19 166 LYS A O 1
ATOM 1338 N N . PHE A 1 167 ? -17.417 -7.632 22.296 1.00 94.31 167 PHE A N 1
ATOM 1339 C CA . PHE A 1 167 ? -18.193 -7.975 23.487 1.00 94.31 167 PHE A CA 1
ATOM 1340 C C . PHE A 1 167 ? -19.602 -7.375 23.442 1.00 94.31 167 PHE A C 1
ATOM 1342 O O . PHE A 1 167 ? -20.588 -8.055 23.704 1.00 94.31 167 PHE A O 1
ATOM 1349 N N . LEU A 1 168 ? -19.708 -6.107 23.048 1.00 94.75 168 LEU A N 1
ATOM 1350 C CA . LEU A 1 168 ? -20.978 -5.393 22.941 1.00 94.75 168 LEU A CA 1
ATOM 1351 C C . LEU A 1 168 ? -21.680 -5.591 21.594 1.00 94.75 168 LEU A C 1
ATOM 1353 O O . LEU A 1 168 ? -22.690 -4.936 21.358 1.00 94.75 168 LEU A O 1
ATOM 1357 N N . MET A 1 169 ? -21.176 -6.454 20.707 1.00 93.00 169 MET A N 1
ATOM 1358 C CA . MET A 1 169 ? -21.716 -6.678 19.359 1.00 93.00 169 MET A CA 1
ATOM 1359 C C . MET A 1 169 ? -21.889 -5.386 18.535 1.00 93.00 169 MET A C 1
ATOM 1361 O O . MET A 1 169 ? -22.869 -5.198 17.811 1.00 93.00 169 MET A O 1
ATOM 1365 N N . ILE A 1 170 ? -20.945 -4.459 18.664 1.00 93.81 170 ILE A N 1
ATOM 1366 C CA . ILE A 1 170 ? -20.897 -3.220 17.892 1.00 93.81 170 ILE A CA 1
ATOM 1367 C C . ILE A 1 170 ? -20.280 -3.519 16.524 1.00 93.81 170 ILE A C 1
ATOM 1369 O O . ILE A 1 170 ? -19.196 -4.086 16.424 1.00 93.81 170 ILE A O 1
ATOM 1373 N N . ASP A 1 171 ? -20.949 -3.076 15.460 1.00 89.69 171 ASP A N 1
ATOM 1374 C CA . ASP A 1 171 ? -20.557 -3.256 14.057 1.00 89.69 171 ASP A CA 1
ATOM 1375 C C . ASP A 1 171 ? -19.416 -2.314 13.624 1.00 89.69 171 ASP A C 1
ATOM 1377 O O . ASP A 1 171 ? -19.501 -1.640 12.593 1.00 89.69 171 ASP A O 1
ATOM 1381 N N . ARG A 1 172 ? -18.356 -2.217 14.436 1.00 92.12 172 ARG A N 1
ATOM 1382 C CA . ARG A 1 172 ? -17.203 -1.342 14.198 1.00 92.12 172 ARG A CA 1
ATOM 1383 C C . ARG A 1 172 ? -15.887 -2.036 14.521 1.00 92.12 172 ARG A C 1
ATOM 1385 O O . ARG A 1 172 ? -15.835 -2.922 15.365 1.00 92.12 172 ARG A O 1
ATOM 1392 N N . ALA A 1 173 ? -14.826 -1.562 13.883 1.00 91.81 173 ALA A N 1
ATOM 1393 C CA . ALA A 1 173 ? -13.450 -1.869 14.230 1.00 91.81 173 ALA A CA 1
ATOM 1394 C C . ALA A 1 173 ? -12.628 -0.579 14.267 1.00 91.81 173 ALA A C 1
ATOM 1396 O O . ALA A 1 173 ? -12.858 0.345 13.481 1.00 91.81 173 ALA A O 1
ATOM 1397 N N . LEU A 1 174 ? -11.672 -0.536 15.186 1.00 92.75 174 LEU A N 1
ATOM 1398 C CA . LEU A 1 174 ? -10.602 0.440 15.234 1.00 92.75 174 LEU A CA 1
ATOM 1399 C C . LEU A 1 174 ? -9.344 -0.209 14.665 1.00 92.75 174 LEU A C 1
ATOM 1401 O O . LEU A 1 174 ? -8.777 -1.120 15.266 1.00 92.75 174 LEU A O 1
ATOM 1405 N N . LEU A 1 175 ? -8.918 0.264 13.505 1.00 90.50 175 LEU A N 1
ATOM 1406 C CA . LEU A 1 175 ? -7.706 -0.193 12.843 1.00 90.50 175 LEU A CA 1
ATOM 1407 C C . LEU A 1 175 ? -6.594 0.812 13.104 1.00 90.50 175 LEU A C 1
ATOM 1409 O O . LEU A 1 175 ? -6.829 2.023 13.090 1.00 90.50 175 LEU A O 1
ATOM 1413 N N . THR A 1 176 ? -5.391 0.303 13.347 1.00 88.00 176 THR A N 1
ATOM 1414 C CA . THR A 1 176 ? -4.227 1.119 13.686 1.00 88.00 176 THR A CA 1
ATOM 1415 C C . THR A 1 176 ? -3.005 0.671 12.916 1.00 88.00 176 THR A C 1
ATOM 1417 O O . THR A 1 176 ? -2.816 -0.523 12.702 1.00 88.00 176 THR A O 1
ATOM 1420 N N . GLY A 1 177 ? -2.148 1.622 12.578 1.00 83.12 177 GLY A N 1
ATOM 1421 C CA . GLY A 1 177 ? -0.865 1.370 11.935 1.00 83.12 177 GLY A CA 1
ATOM 1422 C C . GLY A 1 177 ? 0.131 2.476 12.255 1.00 83.12 177 GLY A C 1
ATOM 1423 O O . GLY A 1 177 ? -0.151 3.374 13.056 1.00 83.12 177 GLY A O 1
ATOM 1424 N N . ILE A 1 178 ? 1.292 2.407 11.617 1.00 79.44 178 ILE A N 1
ATOM 1425 C CA . ILE A 1 178 ? 2.302 3.461 11.649 1.00 79.44 178 ILE A CA 1
ATOM 1426 C C . ILE A 1 178 ? 2.642 3.790 10.200 1.00 79.44 178 ILE A C 1
ATOM 1428 O O . ILE A 1 178 ? 2.874 2.881 9.412 1.00 79.44 178 ILE A O 1
ATOM 1432 N N . TYR A 1 179 ? 2.656 5.076 9.869 1.00 75.94 179 TYR A N 1
ATOM 1433 C CA . TYR A 1 179 ? 3.078 5.589 8.570 1.00 75.94 179 TYR A CA 1
ATOM 1434 C C . TYR A 1 179 ? 3.958 6.822 8.796 1.00 75.94 179 TYR A C 1
ATOM 1436 O O . TYR A 1 179 ? 3.602 7.660 9.627 1.00 75.94 179 TYR A O 1
ATOM 1444 N N . ASP A 1 180 ? 5.118 6.906 8.138 1.00 69.56 180 ASP A N 1
ATOM 1445 C CA . ASP A 1 180 ? 6.129 7.962 8.336 1.00 69.56 180 ASP A CA 1
ATOM 1446 C C . ASP A 1 180 ? 6.385 8.291 9.819 1.00 69.56 180 ASP A C 1
ATOM 1448 O O . ASP A 1 180 ? 6.354 9.442 10.261 1.00 69.56 180 ASP A O 1
ATOM 1452 N N . ASN A 1 181 ? 6.584 7.243 10.628 1.00 71.88 181 ASN A N 1
ATOM 1453 C CA . ASN A 1 181 ? 6.801 7.311 12.080 1.00 71.88 181 ASN A CA 1
ATOM 1454 C C . ASN A 1 181 ? 5.638 7.886 12.910 1.00 71.88 181 ASN A C 1
ATOM 1456 O O . ASN A 1 181 ? 5.792 8.118 14.112 1.00 71.88 181 ASN A O 1
ATOM 1460 N N . ARG A 1 182 ? 4.455 8.085 12.322 1.00 85.06 182 ARG A N 1
ATOM 1461 C CA . ARG A 1 182 ? 3.254 8.552 13.025 1.00 85.06 182 ARG A CA 1
ATOM 1462 C C . ARG A 1 182 ? 2.207 7.456 13.101 1.00 85.06 182 ARG A C 1
ATOM 1464 O O . ARG A 1 182 ? 1.986 6.711 12.151 1.00 85.06 182 ARG A O 1
ATOM 1471 N N . LYS A 1 183 ? 1.519 7.376 14.242 1.00 88.56 183 LYS A N 1
ATOM 1472 C CA . LYS A 1 183 ? 0.348 6.503 14.383 1.00 88.56 183 LYS A CA 1
ATOM 1473 C C . LYS A 1 183 ? -0.716 6.918 13.366 1.00 88.56 183 LYS A C 1
ATOM 1475 O O . LYS A 1 183 ? -0.913 8.107 13.126 1.00 88.56 183 LYS A O 1
ATOM 1480 N N . LEU A 1 184 ? -1.432 5.950 12.820 1.00 90.88 184 LEU A N 1
ATOM 1481 C CA . LEU A 1 184 ? -2.651 6.176 12.051 1.00 90.88 184 LEU A CA 1
ATOM 1482 C C . LEU A 1 184 ? -3.805 5.432 12.716 1.00 90.88 184 LEU A C 1
ATOM 1484 O O . LEU A 1 184 ? -3.607 4.356 13.287 1.00 90.88 184 LEU A O 1
ATOM 1488 N N . PHE A 1 185 ? -5.004 6.001 12.633 1.00 93.44 185 PHE A N 1
ATOM 1489 C CA . PHE A 1 185 ? -6.223 5.387 13.151 1.00 93.44 185 PHE A CA 1
ATOM 1490 C C . PHE A 1 185 ? -7.329 5.454 12.103 1.00 93.44 185 PHE A C 1
ATOM 1492 O O . PHE A 1 185 ? -7.558 6.503 11.501 1.00 93.44 185 PHE A O 1
ATOM 1499 N N . ILE A 1 186 ? -8.054 4.350 11.932 1.00 94.50 186 ILE A N 1
ATOM 1500 C CA . ILE A 1 186 ? -9.251 4.268 11.092 1.00 94.50 186 ILE A CA 1
ATOM 1501 C C . ILE A 1 186 ? -10.356 3.605 11.913 1.00 94.50 186 ILE A C 1
ATOM 1503 O O . ILE A 1 186 ? -10.275 2.424 12.249 1.00 94.50 186 ILE A O 1
ATOM 1507 N N . LEU A 1 187 ? -11.407 4.360 12.232 1.00 95.69 187 LEU A N 1
ATOM 1508 C CA . LEU A 1 187 ? -12.636 3.820 12.802 1.00 95.69 187 LEU A CA 1
ATOM 1509 C C . LEU A 1 187 ? -13.592 3.493 11.658 1.00 95.69 187 LEU A C 1
ATOM 1511 O O . LEU A 1 187 ? -14.006 4.384 10.916 1.00 95.69 187 LEU A O 1
ATOM 1515 N N . ALA A 1 188 ? -13.971 2.228 11.523 1.00 95.06 188 ALA A N 1
ATOM 1516 C CA . ALA A 1 188 ? -14.683 1.755 10.345 1.00 95.06 188 ALA A CA 1
ATOM 1517 C C . ALA A 1 188 ? -15.748 0.707 10.659 1.00 95.06 188 ALA A C 1
ATOM 1519 O O . ALA A 1 188 ? -15.701 0.031 11.684 1.00 95.06 188 ALA A O 1
ATOM 1520 N N . LYS A 1 189 ? -16.679 0.529 9.718 1.00 94.12 189 LYS A N 1
ATOM 1521 C CA . LYS A 1 189 ? -17.460 -0.705 9.593 1.00 94.12 189 LYS A CA 1
ATOM 1522 C C . LYS A 1 189 ? -16.666 -1.704 8.768 1.00 94.12 189 LYS A C 1
ATOM 1524 O O . LYS A 1 189 ? -16.248 -1.382 7.654 1.00 94.12 189 LYS A O 1
ATOM 1529 N N . THR A 1 190 ? -16.488 -2.913 9.281 1.00 89.94 190 THR A N 1
ATOM 1530 C CA . THR A 1 190 ? -15.637 -3.922 8.648 1.00 89.94 190 THR A CA 1
ATOM 1531 C C . THR A 1 190 ? -16.371 -5.236 8.427 1.00 89.94 190 THR A C 1
ATOM 1533 O O . THR A 1 190 ? -17.396 -5.529 9.042 1.00 89.94 190 THR A O 1
ATOM 1536 N N . LYS A 1 191 ? -15.844 -6.036 7.503 1.00 88.12 191 LYS A N 1
ATOM 1537 C CA . LYS A 1 191 ? -16.231 -7.427 7.287 1.00 88.12 191 LYS A CA 1
ATOM 1538 C C . LYS A 1 191 ? -14.966 -8.258 7.156 1.00 88.12 191 LYS A C 1
ATOM 1540 O O . LYS A 1 191 ? -14.163 -8.001 6.267 1.00 88.12 191 LYS A O 1
ATOM 1545 N N . SER A 1 192 ? -14.805 -9.274 7.991 1.00 83.00 192 SER A N 1
ATOM 1546 C CA . SER A 1 192 ? -13.677 -10.199 7.879 1.00 83.00 192 SER A CA 1
ATOM 1547 C C . SER A 1 192 ? -13.928 -11.254 6.799 1.00 83.00 192 SER A C 1
ATOM 1549 O O . SER A 1 192 ? -15.062 -11.670 6.549 1.00 83.00 192 SER A O 1
ATOM 1551 N N . GLY A 1 193 ? -12.856 -11.710 6.162 1.00 83.94 193 GLY A N 1
ATOM 1552 C CA . GLY A 1 193 ? -12.850 -12.810 5.208 1.00 83.94 193 GLY A CA 1
ATOM 1553 C C . GLY A 1 193 ? -11.478 -13.475 5.136 1.00 83.94 193 GLY A C 1
ATOM 1554 O O . GLY A 1 193 ? -10.577 -13.150 5.907 1.00 83.94 193 GLY A O 1
ATOM 1555 N N . LYS A 1 194 ? -11.325 -14.421 4.206 1.00 82.31 194 LYS A N 1
ATOM 1556 C CA . LYS A 1 194 ? -10.042 -15.067 3.913 1.00 82.31 194 LYS A CA 1
ATOM 1557 C C . LYS A 1 194 ? -9.723 -15.004 2.422 1.00 82.31 194 LYS A C 1
ATOM 1559 O O . LYS A 1 194 ? -10.618 -15.210 1.599 1.00 82.31 194 LYS A O 1
ATOM 1564 N N . LYS A 1 195 ? -8.457 -14.755 2.083 1.00 80.88 195 LYS A N 1
ATOM 1565 C CA . LYS A 1 195 ? -7.915 -14.782 0.714 1.00 80.88 195 LYS A CA 1
ATOM 1566 C C . LYS A 1 195 ? -6.556 -15.472 0.730 1.00 80.88 195 LYS A C 1
ATOM 1568 O O . LYS A 1 195 ? -5.691 -15.076 1.498 1.00 80.88 195 LYS A O 1
ATOM 1573 N N . SER A 1 196 ? -6.399 -16.534 -0.066 1.00 77.50 196 SER A N 1
ATOM 1574 C CA . SER A 1 196 ? -5.166 -17.343 -0.125 1.00 77.50 196 SER A CA 1
ATOM 1575 C C . SER A 1 196 ? -4.596 -17.701 1.257 1.00 77.50 196 SER A C 1
ATOM 1577 O O . SER A 1 196 ? -3.424 -17.495 1.541 1.00 77.50 196 SER A O 1
ATOM 1579 N N . GLY A 1 197 ? -5.467 -18.176 2.154 1.00 75.38 197 GLY A N 1
ATOM 1580 C CA . GLY A 1 197 ? -5.099 -18.555 3.523 1.00 75.38 197 GLY A CA 1
ATOM 1581 C C . GLY A 1 197 ? -4.943 -17.396 4.518 1.00 75.38 197 GLY A C 1
ATOM 1582 O O . GLY A 1 197 ? -5.020 -17.647 5.718 1.00 75.38 197 GLY A O 1
ATOM 1583 N N . GLN A 1 198 ? -4.821 -16.147 4.057 1.00 81.31 198 GLN A N 1
ATOM 1584 C CA . GLN A 1 198 ? -4.648 -14.961 4.905 1.00 81.31 198 GLN A CA 1
ATOM 1585 C C . GLN A 1 198 ? -5.991 -14.363 5.337 1.00 81.31 198 GLN A C 1
ATOM 1587 O O . GLN A 1 198 ? -6.972 -14.391 4.583 1.00 81.31 198 GLN A O 1
ATOM 1592 N N . PHE A 1 199 ? -6.042 -13.815 6.553 1.00 82.50 199 PHE A N 1
ATOM 1593 C CA . PHE A 1 199 ? -7.201 -13.069 7.040 1.00 82.50 199 PHE A CA 1
ATOM 1594 C C . PHE A 1 199 ? -7.213 -11.666 6.432 1.00 82.50 199 PHE A C 1
ATOM 1596 O O . PHE A 1 199 ? -6.229 -10.936 6.499 1.00 82.50 199 PHE A O 1
ATOM 1603 N N . VAL A 1 200 ? -8.354 -11.292 5.854 1.00 86.62 200 VAL A N 1
ATOM 1604 C CA . VAL A 1 200 ? -8.555 -9.979 5.238 1.00 86.62 200 VAL A CA 1
ATOM 1605 C C . VAL A 1 200 ? -9.716 -9.269 5.916 1.00 86.62 200 VAL A C 1
ATOM 1607 O O . VAL A 1 200 ? -10.834 -9.787 5.973 1.00 86.62 200 VAL A O 1
ATOM 1610 N N . CYS A 1 201 ? -9.454 -8.067 6.407 1.00 88.31 201 CYS A N 1
ATOM 1611 C CA . CYS A 1 201 ? -10.436 -7.123 6.902 1.00 88.31 201 CYS A CA 1
ATOM 1612 C C . CYS A 1 201 ? -10.871 -6.198 5.756 1.00 88.31 201 CYS A C 1
ATOM 1614 O O . CYS A 1 201 ? -10.125 -5.334 5.303 1.00 88.31 201 CYS A O 1
ATOM 1616 N N . PHE A 1 202 ? -12.097 -6.370 5.269 1.00 90.38 202 PHE A N 1
ATOM 1617 C CA . PHE A 1 202 ? -12.686 -5.473 4.280 1.00 90.38 202 PHE A CA 1
ATOM 1618 C C . PHE A 1 202 ? -13.350 -4.301 5.001 1.00 90.38 202 PHE A C 1
ATOM 1620 O O . PHE A 1 202 ? -14.413 -4.467 5.607 1.00 90.38 202 PHE A O 1
ATOM 1627 N N . ILE A 1 203 ? -12.750 -3.116 4.925 1.00 92.19 203 ILE A N 1
ATOM 1628 C CA . ILE A 1 203 ? -13.337 -1.869 5.417 1.00 92.19 203 ILE A CA 1
ATOM 1629 C C . ILE A 1 203 ? -14.428 -1.446 4.439 1.00 92.19 203 ILE A C 1
ATOM 1631 O O . ILE A 1 203 ? -14.155 -1.084 3.298 1.00 92.19 203 ILE A O 1
ATOM 1635 N N . LYS A 1 204 ? -15.679 -1.529 4.892 1.00 91.44 204 LYS A N 1
ATOM 1636 C CA . LYS A 1 204 ? -16.878 -1.240 4.096 1.00 91.44 204 LYS A CA 1
ATOM 1637 C C . LYS A 1 204 ? -17.277 0.219 4.111 1.00 91.44 204 LYS A C 1
ATOM 1639 O O . LYS A 1 204 ? -17.888 0.685 3.157 1.00 91.44 204 LYS A O 1
ATOM 1644 N N . LYS A 1 205 ? -16.985 0.900 5.214 1.00 91.94 205 LYS A N 1
ATOM 1645 C CA . LYS A 1 205 ? -17.203 2.331 5.367 1.00 91.94 205 LYS A CA 1
ATOM 1646 C C . LYS A 1 205 ? -16.265 2.867 6.429 1.00 91.94 205 LYS A C 1
ATOM 1648 O O . LYS A 1 205 ? -16.287 2.377 7.563 1.00 91.94 205 LYS A O 1
ATOM 1653 N N . GLU A 1 206 ? -15.500 3.886 6.086 1.00 93.75 206 GLU A N 1
ATOM 1654 C CA . GLU A 1 206 ? -14.713 4.651 7.041 1.00 93.75 206 GLU A CA 1
ATOM 1655 C C . GLU A 1 206 ? -15.639 5.661 7.728 1.00 93.75 206 GLU A C 1
ATOM 1657 O O . GLU A 1 206 ? -16.342 6.434 7.082 1.00 93.75 206 GLU A O 1
ATOM 1662 N N . LEU A 1 207 ? -15.721 5.599 9.057 1.00 95.00 207 LEU A N 1
ATOM 1663 C CA . LEU A 1 207 ? -16.530 6.529 9.848 1.00 95.00 207 LEU A CA 1
ATOM 1664 C C . LEU A 1 207 ? -15.715 7.777 10.176 1.00 95.00 207 LEU A C 1
ATOM 1666 O O . LEU A 1 207 ? -16.215 8.888 10.051 1.00 95.00 207 LEU A O 1
ATOM 1670 N N . MET A 1 208 ? -14.461 7.576 10.578 1.00 95.75 208 MET A N 1
ATOM 1671 C CA . MET A 1 208 ? -13.477 8.628 10.805 1.00 95.75 208 MET A CA 1
ATOM 1672 C C . MET A 1 208 ? -12.074 8.041 10.637 1.00 95.75 208 MET A C 1
ATOM 1674 O O . MET A 1 208 ? -11.852 6.868 10.947 1.00 95.75 208 MET A O 1
ATOM 1678 N N . ARG A 1 209 ? -11.120 8.851 10.180 1.00 94.94 209 ARG A N 1
ATOM 1679 C CA . ARG A 1 209 ? -9.708 8.474 10.072 1.00 94.94 209 ARG A CA 1
ATOM 1680 C C . ARG A 1 209 ? -8.804 9.659 10.360 1.00 94.94 209 ARG A C 1
ATOM 1682 O O . ARG A 1 209 ? -9.216 10.806 10.198 1.00 94.94 209 ARG A O 1
ATOM 1689 N N . THR A 1 210 ? -7.569 9.380 10.744 1.00 94.94 210 THR A N 1
ATOM 1690 C CA . THR A 1 210 ? -6.542 10.415 10.852 1.00 94.94 210 THR A CA 1
ATOM 1691 C C . THR A 1 210 ? -6.083 10.890 9.467 1.00 94.94 210 THR A C 1
ATOM 1693 O O . THR A 1 210 ? -6.119 10.105 8.519 1.00 94.94 210 THR A O 1
ATOM 1696 N N . PRO A 1 211 ? -5.644 12.156 9.318 1.00 93.19 211 PRO A N 1
ATOM 1697 C CA . PRO A 1 211 ? -5.282 12.722 8.015 1.00 93.19 211 PRO A CA 1
ATOM 1698 C C . PRO A 1 211 ? -4.171 11.975 7.261 1.00 93.19 211 PRO A C 1
ATOM 1700 O O . PRO A 1 211 ? -4.180 11.959 6.036 1.00 93.19 211 PRO A O 1
ATOM 1703 N N . ASN A 1 212 ? -3.255 11.311 7.972 1.00 91.44 212 ASN A N 1
ATOM 1704 C CA . ASN A 1 212 ? -2.201 10.481 7.376 1.00 91.44 212 ASN A CA 1
ATOM 1705 C C . ASN A 1 212 ? -2.698 9.144 6.792 1.00 91.44 212 ASN A C 1
ATOM 1707 O O . ASN A 1 212 ? -1.950 8.473 6.092 1.00 91.44 212 ASN A O 1
ATOM 1711 N N . ALA A 1 213 ? -3.957 8.752 7.019 1.00 90.94 213 ALA A N 1
ATOM 1712 C CA . ALA A 1 213 ? -4.583 7.621 6.330 1.00 90.94 213 ALA A CA 1
ATOM 1713 C C . ALA A 1 213 ? -5.170 8.063 4.973 1.00 90.94 213 ALA A C 1
ATOM 1715 O O . ALA A 1 213 ? -6.384 8.002 4.742 1.00 90.94 213 ALA A O 1
ATOM 1716 N N . ILE A 1 214 ? -4.318 8.544 4.068 1.00 87.25 214 ILE A N 1
ATOM 1717 C CA . ILE A 1 214 ? -4.747 9.140 2.794 1.00 87.25 214 ILE A CA 1
ATOM 1718 C C . ILE A 1 214 ? -5.462 8.139 1.875 1.00 87.25 214 ILE A C 1
ATOM 1720 O O . ILE A 1 214 ? -5.316 6.928 2.020 1.00 87.25 214 ILE A O 1
ATOM 1724 N N . LEU A 1 215 ? -6.236 8.626 0.906 1.00 85.00 215 LEU A N 1
ATOM 1725 C CA . LEU A 1 215 ? -7.056 7.770 0.035 1.00 85.00 215 LEU A CA 1
ATOM 1726 C C . LEU A 1 215 ? -6.272 7.028 -1.053 1.00 85.00 215 LEU A C 1
ATOM 1728 O O . LEU A 1 215 ? -6.808 6.075 -1.605 1.00 85.00 215 LEU A O 1
ATOM 1732 N N . ALA A 1 216 ? -5.025 7.420 -1.336 1.00 80.81 216 ALA A N 1
ATOM 1733 C CA . ALA A 1 216 ? -4.162 6.649 -2.236 1.00 80.81 216 ALA A CA 1
ATOM 1734 C C . ALA A 1 216 ? -3.711 5.318 -1.602 1.00 80.81 216 ALA A C 1
ATOM 1736 O O . ALA A 1 216 ? -3.469 4.346 -2.306 1.00 80.81 216 ALA A O 1
ATOM 1737 N N . MET A 1 217 ? -3.680 5.231 -0.266 1.00 85.56 217 MET A N 1
ATOM 1738 C CA . MET A 1 217 ? -3.401 3.989 0.455 1.00 85.56 217 MET A CA 1
ATOM 1739 C C . MET A 1 217 ? -4.658 3.105 0.461 1.00 85.56 217 MET A C 1
ATOM 1741 O O . MET A 1 217 ? -5.469 3.178 1.385 1.00 85.56 217 MET A O 1
ATOM 1745 N N . ALA A 1 218 ? -4.859 2.298 -0.583 1.00 89.69 218 ALA A N 1
ATOM 1746 C CA . ALA A 1 218 ? -6.048 1.450 -0.732 1.00 89.69 218 ALA A CA 1
ATOM 1747 C C . ALA A 1 218 ? -6.036 0.200 0.156 1.00 89.69 218 ALA A C 1
ATOM 1749 O O . ALA A 1 218 ? -7.098 -0.330 0.501 1.00 89.69 218 ALA A O 1
ATOM 1750 N N . ALA A 1 219 ? -4.856 -0.250 0.563 1.00 89.50 219 ALA A N 1
ATOM 1751 C CA . ALA A 1 219 ? -4.685 -1.312 1.531 1.00 89.50 219 ALA A CA 1
ATOM 1752 C C . ALA A 1 219 ? -3.490 -1.026 2.437 1.00 89.50 219 ALA A C 1
ATOM 1754 O O . ALA A 1 219 ? -2.717 -0.104 2.197 1.00 89.50 219 ALA A O 1
ATOM 1755 N N . PHE A 1 220 ? -3.414 -1.780 3.523 1.00 83.94 220 PHE A N 1
ATOM 1756 C CA . PHE A 1 220 ? -2.230 -1.855 4.362 1.00 83.94 220 PHE A CA 1
ATOM 1757 C C . PHE A 1 220 ? -2.214 -3.208 5.062 1.00 83.94 220 PHE A C 1
ATOM 1759 O O . PHE A 1 220 ? -3.267 -3.798 5.346 1.00 83.94 220 PHE A O 1
ATOM 1766 N N . ASN A 1 221 ? -1.017 -3.685 5.367 1.00 78.50 221 ASN A N 1
ATOM 1767 C CA . ASN A 1 221 ? -0.806 -4.883 6.157 1.00 78.50 221 ASN A CA 1
ATOM 1768 C C . ASN A 1 221 ? -0.219 -4.529 7.533 1.00 78.50 221 ASN A C 1
ATOM 1770 O O . ASN A 1 221 ? 0.403 -3.486 7.730 1.00 78.50 221 ASN A O 1
ATOM 1774 N N . SER A 1 222 ? -0.450 -5.399 8.512 1.00 65.12 222 SER A N 1
ATOM 1775 C CA . SER A 1 222 ? 0.375 -5.445 9.715 1.00 65.12 222 SER A CA 1
ATOM 1776 C C . SER A 1 222 ? 1.330 -6.622 9.594 1.00 65.12 222 SER A C 1
ATOM 1778 O O . SER A 1 222 ? 0.900 -7.778 9.646 1.00 65.12 222 SER A O 1
ATOM 1780 N N . ALA A 1 223 ? 2.629 -6.339 9.489 1.00 53.69 223 ALA A N 1
ATOM 1781 C CA . ALA A 1 223 ? 3.667 -7.368 9.469 1.00 53.69 223 ALA A CA 1
ATOM 1782 C C . ALA A 1 223 ? 3.601 -8.299 10.701 1.00 53.69 223 ALA A C 1
ATOM 1784 O O . ALA A 1 223 ? 3.932 -9.479 10.609 1.00 53.69 223 ALA A O 1
ATOM 1785 N N . HIS A 1 224 ? 3.126 -7.803 11.854 1.00 53.62 224 HIS A N 1
ATOM 1786 C CA . HIS A 1 224 ? 3.054 -8.574 13.103 1.00 53.62 224 HIS A CA 1
ATOM 1787 C C . HIS A 1 224 ? 1.822 -9.473 13.196 1.00 53.62 224 HIS A C 1
ATOM 1789 O O . HIS A 1 224 ? 1.953 -10.623 13.612 1.00 53.62 224 HIS A O 1
ATOM 1795 N N . SER A 1 225 ? 0.633 -8.976 12.836 1.00 61.94 225 SER A N 1
ATOM 1796 C CA . SER A 1 225 ? -0.603 -9.770 12.929 1.00 61.94 225 SER A CA 1
ATOM 1797 C C . SER A 1 225 ? -0.934 -10.537 11.645 1.00 61.94 225 SER A C 1
ATOM 1799 O O . SER A 1 225 ? -1.844 -11.366 11.656 1.00 61.94 225 SER A O 1
ATOM 1801 N N . ARG A 1 226 ? -0.197 -10.297 10.543 1.00 69.62 226 ARG A N 1
ATOM 1802 C CA . ARG A 1 226 ? -0.529 -10.763 9.178 1.00 69.62 226 ARG A CA 1
ATOM 1803 C C . ARG A 1 226 ? -1.960 -10.389 8.773 1.00 69.62 226 ARG A C 1
ATOM 1805 O O . ARG A 1 226 ? -2.575 -11.051 7.936 1.00 69.62 226 ARG A O 1
ATOM 1812 N N . GLU A 1 227 ? -2.510 -9.345 9.387 1.00 74.25 227 GLU A N 1
ATOM 1813 C CA . GLU A 1 227 ? -3.829 -8.829 9.057 1.00 74.25 227 GLU A CA 1
ATOM 1814 C C . GLU A 1 227 ? -3.700 -7.850 7.900 1.00 74.25 227 GLU A C 1
ATOM 1816 O O . GLU A 1 227 ? -2.939 -6.884 7.958 1.00 74.25 227 GLU A O 1
ATOM 1821 N N . LEU A 1 228 ? -4.475 -8.106 6.852 1.00 86.50 228 LEU A N 1
ATOM 1822 C CA . LEU A 1 228 ? -4.565 -7.247 5.682 1.00 86.50 228 LEU A CA 1
ATOM 1823 C C . LEU A 1 228 ? -5.866 -6.464 5.751 1.00 86.50 228 LEU A C 1
ATOM 1825 O O . LEU A 1 228 ? -6.938 -7.050 5.918 1.00 86.50 228 LEU A O 1
ATOM 1829 N N . CYS A 1 229 ? -5.793 -5.151 5.582 1.00 88.94 229 CYS A N 1
ATOM 1830 C CA . CYS A 1 229 ? -6.962 -4.288 5.510 1.00 88.94 229 CYS A CA 1
ATOM 1831 C C . CYS A 1 229 ? -7.124 -3.735 4.095 1.00 88.94 229 CYS A C 1
ATOM 1833 O O . CYS A 1 229 ? -6.205 -3.113 3.580 1.00 88.94 229 CYS A O 1
ATOM 1835 N N . LEU A 1 230 ? -8.299 -3.922 3.483 1.00 92.00 230 LEU A N 1
ATOM 1836 C CA . LEU A 1 230 ? -8.651 -3.320 2.190 1.00 92.00 230 LEU A CA 1
ATOM 1837 C C . LEU A 1 230 ? -9.726 -2.247 2.387 1.00 92.00 230 LEU A C 1
ATOM 1839 O O . LEU A 1 230 ? -10.768 -2.519 2.991 1.00 92.00 230 LEU A O 1
ATOM 1843 N N . ARG A 1 231 ? -9.491 -1.052 1.843 1.00 92.81 231 ARG A N 1
ATOM 1844 C CA . ARG A 1 231 ? -10.312 0.151 2.027 1.00 92.81 231 ARG A CA 1
ATOM 1845 C C . ARG A 1 231 ? -11.231 0.390 0.836 1.00 92.81 231 ARG A C 1
ATOM 1847 O O . ARG A 1 231 ? -10.801 0.851 -0.217 1.00 92.81 231 ARG A O 1
ATOM 1854 N N . GLU A 1 232 ? -12.523 0.099 0.999 1.00 91.56 232 GLU A N 1
ATOM 1855 C CA . GLU A 1 232 ? -13.499 0.257 -0.088 1.00 91.56 232 GLU A CA 1
ATOM 1856 C C . GLU A 1 232 ? -13.682 1.726 -0.508 1.00 91.56 232 GLU A C 1
ATOM 1858 O O . GLU A 1 232 ? -13.827 2.001 -1.698 1.00 91.56 232 GLU A O 1
ATOM 1863 N N . ASP A 1 233 ? -13.614 2.668 0.438 1.00 89.31 233 ASP A N 1
ATOM 1864 C CA . ASP A 1 233 ? -13.705 4.103 0.140 1.00 89.31 233 ASP A CA 1
ATOM 1865 C C . ASP A 1 233 ? -12.495 4.586 -0.680 1.00 89.31 233 ASP A C 1
ATOM 1867 O O . ASP A 1 233 ? -12.670 5.322 -1.647 1.00 89.31 233 ASP A O 1
ATOM 1871 N N . ALA A 1 234 ? -11.288 4.095 -0.377 1.00 91.12 234 ALA A N 1
ATOM 1872 C CA . ALA A 1 234 ? -10.080 4.386 -1.154 1.00 91.12 234 ALA A CA 1
ATOM 1873 C C . ALA A 1 234 ? -10.167 3.839 -2.591 1.00 91.12 234 ALA A C 1
ATOM 1875 O O . ALA A 1 234 ? -9.933 4.572 -3.549 1.00 91.12 234 ALA A O 1
ATOM 1876 N N . LEU A 1 235 ? -10.603 2.584 -2.768 1.00 92.81 235 LEU A N 1
ATOM 1877 C CA . LEU A 1 235 ? -10.800 2.001 -4.103 1.00 92.81 235 LEU A CA 1
ATOM 1878 C C . LEU A 1 235 ? -11.857 2.753 -4.927 1.00 92.81 235 LEU A C 1
ATOM 1880 O O . LEU A 1 235 ? -11.713 2.911 -6.140 1.00 92.81 235 LEU A O 1
ATOM 1884 N N . ARG A 1 236 ? -12.927 3.237 -4.282 1.00 91.06 236 ARG A N 1
ATOM 1885 C CA . ARG A 1 236 ? -13.931 4.094 -4.932 1.00 91.06 236 ARG A CA 1
ATOM 1886 C C . ARG A 1 236 ? -13.320 5.418 -5.371 1.00 91.06 236 ARG A C 1
ATOM 1888 O O . ARG A 1 236 ? -13.598 5.857 -6.482 1.00 91.06 236 ARG A O 1
ATOM 1895 N N . THR A 1 237 ? -12.489 6.032 -4.536 1.00 87.88 237 THR A N 1
ATOM 1896 C CA . THR A 1 237 ? -11.761 7.253 -4.895 1.00 87.88 237 THR A CA 1
ATOM 1897 C C . THR A 1 237 ? -10.850 7.028 -6.097 1.00 87.88 237 THR A C 1
ATOM 1899 O O . THR A 1 237 ? -10.937 7.799 -7.049 1.00 87.88 237 THR A O 1
ATOM 1902 N N . ILE A 1 238 ? -10.078 5.935 -6.128 1.00 88.81 238 ILE A N 1
ATOM 1903 C CA . ILE A 1 238 ? -9.251 5.564 -7.290 1.00 88.81 238 ILE A CA 1
ATOM 1904 C C . ILE A 1 238 ? -10.113 5.447 -8.553 1.00 88.81 238 ILE A C 1
ATOM 1906 O O . ILE A 1 238 ? -9.766 6.006 -9.592 1.00 88.81 238 ILE A O 1
ATOM 1910 N N . PHE A 1 239 ? -11.274 4.788 -8.475 1.00 91.81 239 PHE A N 1
ATOM 1911 C CA . PHE A 1 239 ? -12.202 4.712 -9.605 1.00 91.81 239 PHE A CA 1
ATOM 1912 C C . PHE A 1 239 ? -12.622 6.099 -10.113 1.00 91.81 239 PHE A C 1
ATOM 1914 O O . PHE A 1 239 ? -12.520 6.370 -11.310 1.00 91.81 239 PHE A O 1
ATOM 1921 N N . TYR A 1 240 ? -13.069 6.992 -9.229 1.00 87.69 240 TYR A N 1
ATOM 1922 C CA . TYR A 1 240 ? -13.574 8.303 -9.646 1.00 87.69 240 TYR A CA 1
ATOM 1923 C C . TYR A 1 240 ? -12.482 9.289 -10.071 1.00 87.69 240 TYR A C 1
ATOM 1925 O O . TYR A 1 240 ? -12.760 10.164 -10.885 1.00 87.69 240 TYR A O 1
ATOM 1933 N N . GLN A 1 241 ? -11.257 9.145 -9.567 1.00 84.62 241 GLN A N 1
ATOM 1934 C CA . GLN A 1 241 ? -10.134 10.008 -9.941 1.00 84.62 241 GLN A CA 1
ATOM 1935 C C . GLN A 1 241 ? -9.417 9.533 -11.206 1.00 84.62 241 GLN A C 1
ATOM 1937 O O . GLN A 1 241 ? -8.980 10.361 -11.998 1.00 84.62 241 GLN A O 1
ATOM 1942 N N . LYS A 1 242 ? -9.309 8.215 -11.418 1.00 87.81 242 LYS A N 1
ATOM 1943 C CA . LYS A 1 242 ? -8.503 7.637 -12.505 1.00 87.81 242 LYS A CA 1
ATOM 1944 C C . LYS A 1 242 ? -9.330 7.159 -13.694 1.00 87.81 242 LYS A C 1
ATOM 1946 O O . LYS A 1 242 ? -8.940 7.380 -14.839 1.00 87.81 242 LYS A O 1
ATOM 1951 N N . TRP A 1 243 ? -10.464 6.508 -13.431 1.00 91.62 243 TRP A N 1
ATOM 1952 C CA . TRP A 1 243 ? -11.230 5.776 -14.446 1.00 91.62 243 TRP A CA 1
ATOM 1953 C C . TRP A 1 243 ? -12.460 6.538 -14.936 1.00 91.62 243 TRP A C 1
ATOM 1955 O O . TRP A 1 243 ? -12.689 6.618 -16.139 1.00 91.62 243 TRP A O 1
ATOM 1965 N N . ALA A 1 244 ? -13.238 7.136 -14.031 1.00 89.06 244 ALA A N 1
ATOM 1966 C CA . ALA A 1 244 ? -14.426 7.906 -14.407 1.00 89.06 244 ALA A CA 1
ATOM 1967 C C . ALA A 1 244 ? -14.138 9.072 -15.383 1.00 89.06 244 ALA A C 1
ATOM 1969 O O . ALA A 1 244 ? -14.948 9.282 -16.289 1.00 89.06 244 ALA A O 1
ATOM 1970 N N . PRO A 1 245 ? -13.006 9.803 -15.283 1.00 87.69 245 PRO A N 1
ATOM 1971 C CA . PRO A 1 245 ? -12.726 10.922 -16.183 1.00 87.69 245 PRO A CA 1
ATOM 1972 C C . PRO A 1 245 ? -12.390 10.531 -17.628 1.00 87.69 245 PRO A C 1
ATOM 1974 O O . PRO A 1 245 ? -12.391 11.419 -18.477 1.00 87.69 245 PRO A O 1
ATOM 1977 N N . VAL A 1 246 ? -12.148 9.247 -17.937 1.00 87.31 246 VAL A N 1
ATOM 1978 C CA . VAL A 1 246 ? -11.766 8.782 -19.292 1.00 87.31 246 VAL A CA 1
ATOM 1979 C C . VAL A 1 246 ? -12.806 9.181 -20.353 1.00 87.31 246 VAL A C 1
ATOM 1981 O O . VAL A 1 246 ? -12.450 9.547 -21.471 1.00 87.31 246 VAL A O 1
ATOM 1984 N N . PHE A 1 247 ? -14.096 9.179 -19.996 1.00 83.50 247 PHE A N 1
ATOM 1985 C CA . PHE A 1 247 ? -15.196 9.624 -20.869 1.00 83.50 247 PHE A CA 1
ATOM 1986 C C . PHE A 1 247 ? -15.620 11.086 -20.645 1.00 83.50 247 PHE A C 1
ATOM 1988 O O . PHE A 1 247 ? -16.573 11.558 -21.267 1.00 83.50 247 PHE A O 1
ATOM 1995 N N . GLY A 1 248 ? -14.948 11.810 -19.747 1.00 72.50 248 GLY A N 1
ATOM 1996 C CA . GLY A 1 248 ? -15.228 13.214 -19.463 1.00 72.50 248 GLY A CA 1
ATOM 1997 C C . GLY A 1 248 ? -14.810 14.139 -20.609 1.00 72.50 248 GLY A C 1
ATOM 1998 O O . GLY A 1 248 ? -14.063 13.763 -21.514 1.00 72.50 248 GLY A O 1
ATOM 1999 N N . THR A 1 249 ? -15.266 15.396 -20.580 1.00 57.34 249 THR A N 1
ATOM 2000 C CA . THR A 1 249 ? -14.761 16.418 -21.507 1.00 57.34 249 THR A CA 1
ATOM 2001 C C . THR A 1 249 ? -13.257 16.564 -21.311 1.00 57.34 249 THR A C 1
ATOM 2003 O O . THR A 1 249 ? -12.840 17.120 -20.294 1.00 57.34 249 THR A O 1
ATOM 2006 N N . LYS A 1 250 ? -12.464 16.083 -22.282 1.00 56.69 250 LYS A N 1
ATOM 2007 C CA . LYS A 1 250 ? -11.013 16.289 -22.359 1.00 56.69 250 LYS A CA 1
ATOM 2008 C C . LYS A 1 250 ? -10.745 17.785 -22.185 1.00 56.69 250 LYS A C 1
ATOM 2010 O O . LYS A 1 250 ? -10.918 18.564 -23.127 1.00 56.69 250 LYS A O 1
ATOM 2015 N N . GLN A 1 251 ? -10.373 18.218 -20.978 1.00 49.31 251 GLN A N 1
ATOM 2016 C CA . GLN A 1 251 ? -9.757 19.529 -20.832 1.00 49.31 251 GLN A CA 1
ATOM 2017 C C . GLN A 1 251 ? -8.548 19.524 -21.766 1.00 49.31 251 GLN A C 1
ATOM 2019 O O . GLN A 1 251 ? -7.889 18.496 -21.925 1.00 49.31 251 GLN A O 1
ATOM 2024 N N . ARG A 1 252 ? -8.328 20.638 -22.469 1.00 44.97 252 ARG A N 1
ATOM 2025 C CA . ARG A 1 252 ? -7.214 20.827 -23.405 1.00 44.97 252 ARG A CA 1
ATOM 2026 C C . ARG A 1 252 ? -5.887 20.798 -22.638 1.00 44.97 252 ARG A C 1
ATOM 2028 O O . ARG A 1 252 ? -5.247 21.832 -22.478 1.00 44.97 252 ARG A O 1
ATOM 2035 N N . TYR A 1 253 ? -5.491 19.640 -22.135 1.00 52.91 253 TYR A N 1
ATOM 2036 C CA . TYR A 1 253 ? -4.123 19.392 -21.740 1.00 52.91 253 TYR A CA 1
ATOM 2037 C C . TYR A 1 253 ? -3.300 19.356 -23.022 1.00 52.91 253 TYR A C 1
ATOM 2039 O O . TYR A 1 253 ? -3.731 18.816 -24.046 1.00 52.91 253 TYR A O 1
ATOM 2047 N N . THR A 1 254 ? -2.125 19.974 -22.989 1.00 56.06 254 THR A N 1
ATOM 2048 C CA . THR A 1 254 ? -1.086 19.677 -23.968 1.00 56.06 254 THR A CA 1
ATOM 2049 C C . THR A 1 254 ? -0.870 18.170 -23.888 1.00 56.06 254 THR A C 1
ATOM 2051 O O . THR A 1 254 ? -0.448 17.689 -22.843 1.00 56.06 254 THR A O 1
ATOM 2054 N N . LEU A 1 255 ? -1.260 17.425 -24.926 1.00 70.50 255 LEU A N 1
ATOM 2055 C CA . LEU A 1 255 ? -1.136 15.968 -24.958 1.00 70.50 255 LEU A CA 1
ATOM 2056 C C . LEU A 1 255 ? 0.352 15.623 -24.925 1.00 70.50 255 LEU A C 1
ATOM 2058 O O . LEU A 1 255 ? 1.019 15.626 -25.960 1.00 70.50 255 LEU A O 1
ATOM 2062 N N . THR A 1 256 ? 0.895 15.407 -23.731 1.00 87.62 256 THR A N 1
ATOM 2063 C CA . THR A 1 256 ? 2.239 14.864 -23.590 1.00 87.62 256 THR A CA 1
ATOM 2064 C C . THR A 1 256 ? 2.192 13.363 -23.909 1.00 87.62 256 THR A C 1
ATOM 2066 O O . THR A 1 256 ? 1.116 12.747 -23.822 1.00 87.62 256 THR A O 1
ATOM 2069 N N . PRO A 1 257 ? 3.315 12.748 -24.315 1.00 89.25 257 PRO A N 1
ATOM 2070 C CA . PRO A 1 257 ? 3.378 11.302 -24.511 1.00 89.25 257 PRO A CA 1
ATOM 2071 C C . PRO A 1 257 ? 2.940 10.522 -23.265 1.00 89.25 257 PRO A C 1
ATOM 2073 O O . PRO A 1 257 ? 2.214 9.541 -23.387 1.00 89.25 257 PRO A O 1
ATOM 2076 N N . GLU A 1 258 ? 3.306 10.996 -22.072 1.00 92.75 258 GLU A N 1
ATOM 2077 C CA . GLU A 1 258 ? 2.963 10.397 -20.780 1.00 92.75 258 GLU A CA 1
ATOM 2078 C C . GLU A 1 258 ? 1.450 10.300 -20.583 1.00 92.75 258 GLU A C 1
ATOM 2080 O O . GLU A 1 258 ? 0.924 9.225 -20.293 1.00 92.75 258 GLU A O 1
ATOM 2085 N N . PHE A 1 259 ? 0.743 11.413 -20.790 1.00 90.81 259 PHE A N 1
ATOM 2086 C CA . PHE A 1 259 ? -0.707 11.460 -20.647 1.00 90.81 259 PHE A CA 1
ATOM 2087 C C . PHE A 1 259 ? -1.407 10.636 -21.733 1.00 90.81 259 PHE A C 1
ATOM 2089 O O . PHE A 1 259 ? -2.343 9.891 -21.451 1.00 90.81 259 PHE A O 1
ATOM 2096 N N . SER A 1 260 ? -0.931 10.725 -22.978 1.00 90.75 260 SER A N 1
ATOM 2097 C CA . SER A 1 260 ? -1.529 9.997 -24.106 1.00 90.75 260 SER A CA 1
ATOM 2098 C C . SER A 1 260 ? -1.407 8.482 -23.923 1.00 90.75 260 SER A C 1
ATOM 2100 O O . SER A 1 260 ? -2.356 7.753 -24.201 1.00 90.75 260 SER A O 1
ATOM 2102 N N . ILE A 1 261 ? -0.272 8.010 -23.396 1.00 94.56 261 ILE A N 1
ATOM 2103 C CA . ILE A 1 261 ? -0.078 6.595 -23.070 1.00 94.56 261 ILE A CA 1
ATOM 2104 C C . ILE A 1 261 ? -0.971 6.158 -21.905 1.00 94.56 261 ILE A C 1
ATOM 2106 O O . ILE A 1 261 ? -1.607 5.108 -21.980 1.00 94.56 261 ILE A O 1
ATOM 2110 N N . SER A 1 262 ? -1.076 6.974 -20.851 1.00 94.00 262 SER A N 1
ATOM 2111 C CA . SER A 1 262 ? -1.985 6.711 -19.726 1.00 94.00 262 SER A CA 1
ATOM 2112 C C . SER A 1 262 ? -3.429 6.504 -20.202 1.00 94.00 262 SER A C 1
ATOM 2114 O O . SER A 1 262 ? -4.069 5.502 -19.868 1.00 94.00 262 SER A O 1
ATOM 2116 N N . GLU A 1 263 ? -3.939 7.411 -21.043 1.00 91.75 263 GLU A N 1
ATOM 2117 C CA . GLU A 1 263 ? -5.286 7.308 -21.618 1.00 91.75 263 GLU A CA 1
ATOM 2118 C C . GLU A 1 263 ? -5.443 6.111 -22.563 1.00 91.75 263 GLU A C 1
ATOM 2120 O O . GLU A 1 263 ? -6.488 5.455 -22.534 1.00 91.75 263 GLU A O 1
ATOM 2125 N N . GLY A 1 264 ? -4.428 5.772 -23.362 1.00 93.56 264 GLY A N 1
ATOM 2126 C CA . GLY A 1 264 ? -4.485 4.619 -24.260 1.00 93.56 264 GLY A CA 1
ATOM 2127 C C . GLY A 1 264 ? -4.463 3.276 -23.519 1.00 93.56 264 GLY A C 1
ATOM 2128 O O . GLY A 1 264 ? -5.249 2.386 -23.851 1.00 93.56 264 GLY A O 1
ATOM 2129 N N . ILE A 1 265 ? -3.673 3.141 -22.444 1.00 96.06 265 ILE A N 1
ATOM 2130 C CA . ILE A 1 265 ? -3.718 1.969 -21.548 1.00 96.06 265 ILE A CA 1
ATOM 2131 C C . ILE A 1 265 ? -5.119 1.824 -20.940 1.00 96.06 265 ILE A C 1
ATOM 2133 O O . ILE A 1 265 ? -5.698 0.734 -20.976 1.00 96.06 265 ILE A O 1
ATOM 2137 N N . LYS A 1 266 ? -5.691 2.916 -20.411 1.00 95.31 266 LYS A N 1
ATOM 2138 C CA . LYS A 1 266 ? -7.043 2.913 -19.825 1.00 95.31 266 LYS A CA 1
ATOM 2139 C C . LYS A 1 266 ? -8.109 2.559 -20.859 1.00 95.31 266 LYS A C 1
ATOM 2141 O O . LYS A 1 266 ? -8.966 1.720 -20.588 1.00 95.31 266 LYS A O 1
ATOM 2146 N N . SER A 1 267 ? -8.028 3.140 -22.053 1.00 93.69 267 SER A N 1
ATOM 2147 C CA . SER A 1 267 ? -8.953 2.871 -23.159 1.00 93.69 267 SER A CA 1
ATOM 2148 C C . SER A 1 267 ? -8.905 1.405 -23.585 1.00 93.69 267 SER A C 1
ATOM 2150 O O . SER A 1 267 ? -9.949 0.763 -23.714 1.00 93.69 267 SER A O 1
ATOM 2152 N N . HIS A 1 268 ? -7.705 0.830 -23.714 1.00 95.56 268 HIS A N 1
ATOM 2153 C CA . HIS A 1 268 ? -7.554 -0.592 -24.007 1.00 95.56 268 HIS A CA 1
ATOM 2154 C C . HIS A 1 268 ? -8.125 -1.467 -22.882 1.00 95.56 268 HIS A C 1
ATOM 2156 O O . HIS A 1 268 ? -8.914 -2.375 -23.155 1.00 95.56 268 HIS A O 1
ATOM 2162 N N . ALA A 1 269 ? -7.821 -1.162 -21.616 1.00 95.75 269 ALA A N 1
ATOM 2163 C CA . ALA A 1 269 ? -8.363 -1.891 -20.470 1.00 95.75 269 ALA A CA 1
ATOM 2164 C C . ALA A 1 269 ? -9.903 -1.888 -20.455 1.00 95.75 269 ALA A C 1
ATOM 2166 O O . ALA A 1 269 ? -10.518 -2.937 -20.264 1.00 95.75 269 ALA A O 1
ATOM 2167 N N . LEU A 1 270 ? -10.535 -0.736 -20.708 1.00 95.38 270 LEU A N 1
ATOM 2168 C CA . LEU A 1 270 ? -11.994 -0.595 -20.782 1.00 95.38 270 LEU A CA 1
ATOM 2169 C C . LEU A 1 270 ? -12.602 -1.324 -21.989 1.00 95.38 270 LEU A C 1
ATOM 2171 O O . LEU A 1 270 ? -13.676 -1.916 -21.864 1.00 95.38 270 LEU A O 1
ATOM 2175 N N . SER A 1 271 ? -11.896 -1.377 -23.122 1.00 95.00 271 SER A N 1
ATOM 2176 C CA . SER A 1 271 ? -12.346 -2.134 -24.299 1.00 95.00 271 SER A CA 1
ATOM 2177 C C . SER A 1 271 ? -12.502 -3.632 -24.007 1.00 95.00 271 SER A C 1
ATOM 2179 O O . SER A 1 271 ? -13.441 -4.264 -24.485 1.00 95.00 271 SER A O 1
ATOM 2181 N N . LEU A 1 272 ? -11.665 -4.193 -23.129 1.00 95.44 272 LEU A N 1
ATOM 2182 C CA . LEU A 1 272 ? -11.756 -5.590 -22.693 1.00 95.44 272 LEU A CA 1
ATOM 2183 C C . LEU A 1 272 ? -12.976 -5.859 -21.789 1.00 95.44 272 LEU A C 1
ATOM 2185 O O . LEU A 1 272 ? -13.378 -7.013 -21.609 1.00 95.44 272 LEU A O 1
ATOM 2189 N N . PHE A 1 273 ? -13.569 -4.809 -21.210 1.00 94.44 273 PHE A N 1
ATOM 2190 C CA . PHE A 1 273 ? -14.878 -4.858 -20.551 1.00 94.44 273 PHE A CA 1
ATOM 2191 C C . PHE A 1 273 ? -16.048 -4.595 -21.517 1.00 94.44 273 PHE A C 1
ATOM 2193 O O . PHE A 1 273 ? -17.199 -4.677 -21.093 1.00 94.44 273 PHE A O 1
ATOM 2200 N N . ASN A 1 274 ? -15.774 -4.320 -22.797 1.00 95.06 274 ASN A N 1
ATOM 2201 C CA . ASN A 1 274 ? -16.731 -3.815 -23.785 1.00 95.06 274 ASN A CA 1
ATOM 2202 C C . ASN A 1 274 ? -17.376 -2.484 -23.365 1.00 95.06 274 ASN A C 1
ATOM 2204 O O . ASN A 1 274 ? -18.570 -2.289 -23.566 1.00 95.06 274 ASN A O 1
ATOM 2208 N N . VAL A 1 275 ? -16.596 -1.588 -22.753 1.00 95.75 275 VAL A N 1
ATOM 2209 C CA . VAL A 1 275 ? -17.062 -0.265 -22.324 1.00 95.75 275 VAL A CA 1
ATOM 2210 C C . VAL A 1 275 ? -16.603 0.798 -23.312 1.00 95.75 275 VAL A C 1
ATOM 2212 O O . VAL A 1 275 ? -15.412 0.954 -23.572 1.00 95.75 275 VAL A O 1
ATOM 2215 N N . THR A 1 276 ? -17.566 1.553 -23.826 1.00 92.62 276 THR A N 1
ATOM 2216 C CA . THR A 1 276 ? -17.396 2.615 -24.824 1.00 92.62 276 THR A CA 1
ATOM 2217 C C . THR A 1 276 ? -18.048 3.937 -24.413 1.00 92.62 276 THR A C 1
ATOM 2219 O O . THR A 1 276 ? -17.820 4.954 -25.069 1.00 92.62 276 THR A O 1
ATOM 2222 N N . SER A 1 277 ? -18.825 3.950 -23.325 1.00 92.62 277 SER A N 1
ATOM 2223 C CA . SER A 1 277 ? -19.470 5.153 -22.796 1.00 92.62 277 SER A CA 1
ATOM 2224 C C . SER A 1 277 ? -19.383 5.272 -21.271 1.00 92.62 277 SER A C 1
ATOM 2226 O O . SER A 1 277 ? -19.089 4.312 -20.551 1.00 92.62 277 SER A O 1
ATOM 2228 N N . SER A 1 278 ? -19.692 6.469 -20.761 1.00 91.94 278 SER A N 1
ATOM 2229 C CA . SER A 1 278 ? -19.759 6.731 -19.320 1.00 91.94 278 SER A CA 1
ATOM 2230 C C . SER A 1 278 ? -20.853 5.913 -18.621 1.00 91.94 278 SER A C 1
ATOM 2232 O O . SER A 1 278 ? -20.674 5.518 -17.471 1.00 91.94 278 SER A O 1
ATOM 2234 N N . GLU A 1 279 ? -21.984 5.664 -19.282 1.00 93.56 279 GLU A N 1
ATOM 2235 C CA . GLU A 1 279 ? -23.084 4.853 -18.749 1.00 93.56 279 GLU A CA 1
ATOM 2236 C C . GLU A 1 279 ? -22.675 3.382 -18.612 1.00 93.56 279 GLU A C 1
ATOM 2238 O O . GLU A 1 279 ? -22.954 2.749 -17.594 1.00 93.56 279 GLU A O 1
ATOM 2243 N N . GLU A 1 280 ? -21.967 2.847 -19.611 1.00 95.56 280 GLU A N 1
ATOM 2244 C CA . GLU A 1 280 ? -21.425 1.485 -19.576 1.00 95.56 280 GLU A CA 1
ATOM 2245 C C . GLU A 1 280 ? -20.357 1.339 -18.482 1.00 95.56 280 GLU A C 1
ATOM 2247 O O . GLU A 1 280 ? -20.335 0.334 -17.766 1.00 95.56 280 GLU A O 1
ATOM 2252 N N . LEU A 1 281 ? -19.520 2.365 -18.284 1.00 94.44 281 LEU A N 1
ATOM 2253 C CA . LEU A 1 281 ? -18.540 2.393 -17.198 1.00 94.44 281 LEU A CA 1
ATOM 2254 C C . LEU A 1 281 ? -19.211 2.377 -15.818 1.00 94.44 281 LEU A C 1
ATOM 2256 O O . LEU A 1 281 ? -18.793 1.621 -14.937 1.00 94.44 281 LEU A O 1
ATOM 2260 N N . ASP A 1 282 ? -20.261 3.178 -15.615 1.00 92.38 282 ASP A N 1
ATOM 2261 C CA . ASP A 1 282 ? -20.995 3.176 -14.346 1.00 92.38 282 ASP A CA 1
ATOM 2262 C C . ASP A 1 282 ? -21.681 1.823 -14.089 1.00 92.38 282 ASP A C 1
ATOM 2264 O O . ASP A 1 282 ? -21.662 1.328 -12.957 1.00 92.38 282 ASP A O 1
ATOM 2268 N N . ALA A 1 283 ? -22.184 1.166 -15.142 1.00 95.38 283 ALA A N 1
ATOM 2269 C CA . ALA A 1 283 ? -22.786 -0.164 -15.053 1.00 95.38 283 ALA A CA 1
ATOM 2270 C C . ALA A 1 283 ? -21.791 -1.247 -14.592 1.00 95.38 283 ALA A C 1
ATOM 2272 O O . ALA A 1 283 ? -22.171 -2.148 -13.839 1.00 95.38 283 ALA A O 1
ATOM 2273 N N . ILE A 1 284 ? -20.511 -1.154 -14.980 1.00 95.19 284 ILE A N 1
ATOM 2274 C CA . ILE A 1 284 ? -19.467 -2.109 -14.563 1.00 95.19 284 ILE A CA 1
ATOM 2275 C C . ILE A 1 284 ? -18.664 -1.670 -13.332 1.00 95.19 284 ILE A C 1
ATOM 2277 O O . ILE A 1 284 ? -17.814 -2.428 -12.862 1.00 95.19 284 ILE A O 1
ATOM 2281 N N . LYS A 1 285 ? -18.914 -0.475 -12.782 1.00 94.31 285 LYS A N 1
ATOM 2282 C CA . LYS A 1 285 ? -18.144 0.130 -11.678 1.00 94.31 285 LYS A CA 1
ATOM 2283 C C . LYS A 1 285 ? -17.832 -0.841 -10.541 1.00 94.31 285 LYS A C 1
ATOM 2285 O O . LYS A 1 285 ? -16.702 -0.911 -10.068 1.00 94.31 285 LYS A O 1
ATOM 2290 N N . GLY A 1 286 ? -18.833 -1.604 -10.096 1.00 94.62 286 GLY A N 1
ATOM 2291 C CA . GLY A 1 286 ? -18.659 -2.575 -9.013 1.00 94.62 286 GLY A CA 1
ATOM 2292 C C . GLY A 1 286 ? -17.674 -3.697 -9.358 1.00 94.62 286 GLY A C 1
ATOM 2293 O O . GLY A 1 286 ? -16.914 -4.129 -8.494 1.00 94.62 286 GLY A O 1
ATOM 2294 N N . GLN A 1 287 ? -17.661 -4.143 -10.616 1.00 94.94 287 GLN A N 1
ATOM 2295 C CA . GLN A 1 287 ? -16.735 -5.160 -11.106 1.00 94.94 287 GLN A CA 1
ATOM 2296 C C . GLN A 1 287 ? -15.319 -4.592 -11.273 1.00 94.94 287 GLN A C 1
ATOM 2298 O O . GLN A 1 287 ? -14.373 -5.231 -10.826 1.00 94.94 287 GLN A O 1
ATOM 2303 N N . LEU A 1 288 ? -15.171 -3.379 -11.818 1.00 94.94 288 LEU A N 1
ATOM 2304 C CA . LEU A 1 288 ? -13.864 -2.724 -11.962 1.00 94.94 288 LEU A CA 1
ATOM 2305 C C . LEU A 1 288 ? -13.213 -2.474 -10.591 1.00 94.94 288 LEU A C 1
ATOM 2307 O O . LEU A 1 288 ? -12.072 -2.871 -10.374 1.00 94.94 288 LEU A O 1
ATOM 2311 N N . ILE A 1 289 ? -13.960 -1.920 -9.626 1.00 94.00 289 ILE A N 1
ATOM 2312 C CA . ILE A 1 289 ? -13.483 -1.728 -8.243 1.00 94.00 289 ILE A CA 1
ATOM 2313 C C . ILE A 1 289 ? -13.058 -3.058 -7.611 1.00 94.00 289 ILE A C 1
ATOM 2315 O O . ILE A 1 289 ? -12.063 -3.113 -6.892 1.00 94.00 289 ILE A O 1
ATOM 2319 N N . LYS A 1 290 ? -13.805 -4.139 -7.864 1.00 94.00 290 LYS A N 1
ATOM 2320 C CA . LYS A 1 290 ? -13.462 -5.473 -7.363 1.00 94.00 290 LYS A CA 1
ATOM 2321 C C . LYS A 1 290 ? -12.170 -6.000 -7.989 1.00 94.00 290 LYS A C 1
ATOM 2323 O O . LYS A 1 290 ? -11.375 -6.590 -7.267 1.00 94.00 290 LYS A O 1
ATOM 2328 N N . ASP A 1 291 ? -11.975 -5.803 -9.289 1.00 95.19 291 ASP A N 1
ATOM 2329 C CA . ASP A 1 291 ? -10.780 -6.253 -10.006 1.00 95.19 291 ASP A CA 1
ATOM 2330 C C . ASP A 1 291 ? -9.530 -5.450 -9.585 1.00 95.19 291 ASP A C 1
ATOM 2332 O O . ASP A 1 291 ? -8.500 -6.059 -9.312 1.00 95.19 291 ASP A O 1
ATOM 2336 N N . VAL A 1 292 ? -9.634 -4.127 -9.390 1.00 93.75 292 VAL A N 1
ATOM 2337 C CA . VAL A 1 292 ? -8.557 -3.303 -8.789 1.00 93.75 292 VAL A CA 1
ATOM 2338 C C . VAL A 1 292 ? -8.295 -3.711 -7.335 1.00 93.75 292 VAL A C 1
ATOM 2340 O O . VAL A 1 292 ? -7.158 -3.890 -6.915 1.00 93.75 292 VAL A O 1
ATOM 2343 N N . GLY A 1 293 ? -9.348 -3.930 -6.545 1.00 93.69 293 GLY A N 1
ATOM 2344 C CA . GLY A 1 293 ? -9.197 -4.414 -5.173 1.00 93.69 293 GLY A CA 1
ATOM 2345 C C . GLY A 1 293 ? -8.529 -5.792 -5.094 1.00 93.69 293 GLY A C 1
ATOM 2346 O O . GLY A 1 293 ? -7.855 -6.090 -4.111 1.00 93.69 293 GLY A O 1
ATOM 2347 N N . GLU A 1 294 ? -8.695 -6.637 -6.114 1.00 93.81 294 GLU A N 1
ATOM 2348 C CA . GLU A 1 294 ? -8.028 -7.935 -6.199 1.00 93.81 294 GLU A CA 1
ATOM 2349 C C . GLU A 1 294 ? -6.523 -7.785 -6.432 1.00 93.81 294 GLU A C 1
ATOM 2351 O O . GLU A 1 294 ? -5.755 -8.437 -5.724 1.00 93.81 294 GLU A O 1
ATOM 2356 N N . THR A 1 295 ? -6.091 -6.917 -7.352 1.00 93.69 295 THR A N 1
ATOM 2357 C CA . THR A 1 295 ? -4.656 -6.681 -7.587 1.00 93.69 295 THR A CA 1
ATOM 2358 C C . THR A 1 295 ? -3.978 -6.114 -6.344 1.00 93.69 295 THR A C 1
ATOM 2360 O O . THR A 1 295 ? -2.950 -6.643 -5.930 1.00 93.69 295 THR A O 1
ATOM 2363 N N . VAL A 1 296 ? -4.614 -5.143 -5.680 1.00 93.69 296 VAL A N 1
ATOM 2364 C CA . VAL A 1 296 ? -4.120 -4.554 -4.425 1.00 93.69 296 VAL A CA 1
ATOM 2365 C C . VAL A 1 296 ? -4.026 -5.599 -3.305 1.00 93.69 296 VAL A C 1
ATOM 2367 O O . VAL A 1 296 ? -2.999 -5.703 -2.645 1.00 93.69 296 VAL A O 1
ATOM 2370 N N . ILE A 1 297 ? -5.056 -6.431 -3.088 1.00 92.62 297 ILE A N 1
ATOM 2371 C CA . ILE A 1 297 ? -4.990 -7.473 -2.044 1.00 92.62 297 ILE A CA 1
ATOM 2372 C C . ILE A 1 297 ? -3.836 -8.439 -2.308 1.00 92.62 297 ILE A C 1
ATOM 2374 O O . ILE A 1 297 ? -3.135 -8.822 -1.375 1.00 92.62 297 ILE A O 1
ATOM 2378 N N . TYR A 1 298 ? -3.669 -8.894 -3.549 1.00 94.00 298 TYR A N 1
ATOM 2379 C CA . TYR A 1 298 ? -2.628 -9.871 -3.848 1.00 94.00 298 TYR A CA 1
ATOM 2380 C C . TYR A 1 298 ? -1.217 -9.271 -3.817 1.00 94.00 298 TYR A C 1
ATOM 2382 O O . TYR A 1 298 ? -0.284 -10.007 -3.509 1.00 94.00 298 TYR A O 1
ATOM 2390 N N . HIS A 1 299 ? -1.064 -7.966 -4.053 1.00 94.12 299 HIS A N 1
ATOM 2391 C CA . HIS A 1 299 ? 0.171 -7.231 -3.774 1.00 94.12 299 HIS A CA 1
ATOM 2392 C C . HIS A 1 299 ? 0.526 -7.295 -2.275 1.00 94.12 299 HIS A C 1
ATOM 2394 O O . HIS A 1 299 ? 1.586 -7.793 -1.905 1.00 94.12 299 HIS A O 1
ATOM 2400 N N . GLU A 1 300 ? -0.410 -6.935 -1.392 1.00 90.94 300 GLU A N 1
ATOM 2401 C CA . GLU A 1 300 ? -0.202 -6.972 0.067 1.00 90.94 300 GLU A CA 1
ATOM 2402 C C . GLU A 1 300 ? 0.054 -8.386 0.611 1.00 90.94 300 GLU A C 1
ATOM 2404 O O . GLU A 1 300 ? 0.866 -8.605 1.510 1.00 90.94 300 GLU A O 1
ATOM 2409 N N . ILE A 1 301 ? -0.630 -9.390 0.056 1.00 90.44 301 ILE A N 1
ATOM 2410 C CA . ILE A 1 301 ? -0.344 -10.799 0.356 1.00 90.44 301 ILE A CA 1
ATOM 2411 C C . ILE A 1 301 ? 1.070 -11.174 -0.119 1.00 90.44 301 ILE A C 1
ATOM 2413 O O . ILE A 1 301 ? 1.756 -11.967 0.530 1.00 90.44 301 ILE A O 1
ATOM 2417 N N . GLY A 1 302 ? 1.509 -10.604 -1.239 1.00 92.00 302 GLY A N 1
ATOM 2418 C CA . GLY A 1 302 ? 2.854 -10.747 -1.772 1.00 92.00 302 GLY A CA 1
ATOM 2419 C C . GLY A 1 302 ? 3.932 -10.297 -0.791 1.00 92.00 302 GLY A C 1
ATOM 2420 O O . GLY A 1 302 ? 4.888 -11.050 -0.590 1.00 92.00 302 GLY A O 1
ATOM 2421 N N . HIS A 1 303 ? 3.738 -9.151 -0.121 1.00 89.88 303 HIS A N 1
ATOM 2422 C CA . HIS A 1 303 ? 4.626 -8.658 0.945 1.00 89.88 303 HIS A CA 1
ATOM 2423 C C . HIS A 1 303 ? 4.793 -9.697 2.046 1.00 89.88 303 HIS A C 1
ATOM 2425 O O . HIS A 1 303 ? 5.915 -10.066 2.388 1.00 89.88 303 HIS A O 1
ATOM 2431 N N . ILE A 1 304 ? 3.682 -10.267 2.524 1.00 86.19 304 ILE A N 1
ATOM 2432 C CA . ILE A 1 304 ? 3.704 -11.301 3.565 1.00 86.19 304 ILE A CA 1
ATOM 2433 C C . ILE A 1 304 ? 4.596 -12.483 3.153 1.00 86.19 304 ILE A C 1
ATOM 2435 O O . ILE A 1 304 ? 5.399 -12.937 3.966 1.00 86.19 304 ILE A O 1
ATOM 2439 N N . VAL A 1 305 ? 4.471 -12.969 1.915 1.00 86.25 305 VAL A N 1
ATOM 2440 C CA . VAL A 1 305 ? 5.253 -14.113 1.412 1.00 86.25 305 VAL A CA 1
ATOM 2441 C C . VAL A 1 305 ? 6.724 -13.749 1.231 1.00 86.25 305 VAL A C 1
ATOM 2443 O O . VAL A 1 305 ? 7.609 -14.476 1.675 1.00 86.25 305 VAL A O 1
ATOM 2446 N N . VAL A 1 306 ? 7.008 -12.625 0.576 1.00 87.50 306 VAL A N 1
ATOM 2447 C CA . VAL A 1 306 ? 8.385 -12.222 0.275 1.00 87.50 306 VAL A CA 1
ATOM 2448 C C . VAL A 1 306 ? 9.163 -11.960 1.555 1.00 87.50 306 VAL A C 1
ATOM 2450 O O . VAL A 1 306 ? 10.270 -12.478 1.703 1.00 87.50 306 VAL A O 1
ATOM 2453 N N . GLN A 1 307 ? 8.570 -11.204 2.478 1.00 84.56 307 GLN A N 1
ATOM 2454 C CA . GLN A 1 307 ? 9.247 -10.715 3.673 1.00 84.56 307 GLN A CA 1
ATOM 2455 C C . GLN A 1 307 ? 9.382 -11.775 4.766 1.00 84.56 307 GLN A C 1
ATOM 2457 O O . GLN A 1 307 ? 10.397 -11.800 5.460 1.00 84.56 307 GLN A O 1
ATOM 2462 N N . ASN A 1 308 ? 8.387 -12.657 4.921 1.00 77.88 308 ASN A N 1
ATOM 2463 C CA . ASN A 1 308 ? 8.383 -13.636 6.013 1.00 77.88 308 ASN A CA 1
ATOM 2464 C C . ASN A 1 308 ? 8.774 -15.050 5.581 1.00 77.88 308 ASN A C 1
ATOM 2466 O O . ASN A 1 308 ? 9.268 -15.810 6.413 1.00 77.88 308 ASN A O 1
ATOM 2470 N N . ASP A 1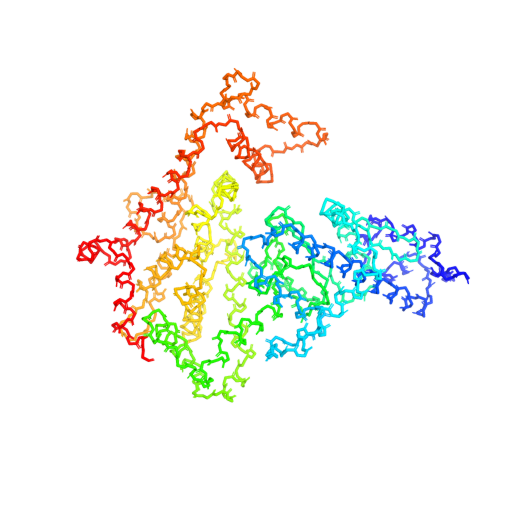 309 ? 8.528 -15.419 4.321 1.00 80.94 309 ASP A N 1
ATOM 2471 C CA . ASP A 1 309 ? 8.599 -16.817 3.891 1.00 80.94 309 ASP A CA 1
ATOM 2472 C C . ASP A 1 309 ? 9.727 -17.094 2.871 1.00 80.94 309 ASP A C 1
ATOM 2474 O O . ASP A 1 309 ? 10.220 -18.222 2.807 1.00 80.94 309 ASP A O 1
ATOM 2478 N N . ILE A 1 310 ? 10.156 -16.098 2.078 1.00 84.88 310 ILE A N 1
ATOM 2479 C CA . ILE A 1 310 ? 11.136 -16.286 0.988 1.00 84.88 310 ILE A CA 1
ATOM 2480 C C . ILE A 1 310 ? 12.501 -15.661 1.288 1.00 84.88 310 ILE A C 1
ATOM 2482 O O . ILE A 1 310 ? 13.523 -16.340 1.149 1.00 84.88 310 ILE A O 1
ATOM 2486 N N . LEU A 1 311 ? 12.552 -14.367 1.615 1.00 88.00 311 LEU A N 1
ATOM 2487 C CA . LEU A 1 311 ? 13.820 -13.675 1.839 1.00 88.00 311 LEU A CA 1
ATOM 2488 C C . LEU A 1 311 ? 14.464 -14.105 3.165 1.00 88.00 311 LEU A C 1
ATOM 2490 O O . LEU A 1 311 ? 13.763 -14.417 4.126 1.00 88.00 311 LEU A O 1
ATOM 2494 N N . PRO A 1 312 ? 15.809 -14.102 3.256 1.00 89.50 312 PRO A N 1
ATOM 2495 C CA . PRO A 1 312 ? 16.473 -14.258 4.543 1.00 89.50 312 PRO A CA 1
ATOM 2496 C C . PRO A 1 312 ? 15.992 -13.184 5.527 1.00 89.50 312 PRO A C 1
ATOM 2498 O O . PRO A 1 312 ? 15.899 -12.014 5.154 1.00 89.50 312 PRO A O 1
ATOM 2501 N N . THR A 1 313 ? 15.763 -13.567 6.787 1.00 88.12 313 THR A N 1
ATOM 2502 C CA . THR A 1 313 ? 15.111 -12.735 7.818 1.00 88.12 313 THR A CA 1
ATOM 2503 C C . THR A 1 313 ? 15.754 -11.361 8.032 1.00 88.12 313 THR A C 1
ATOM 2505 O O . THR A 1 313 ? 15.087 -10.445 8.490 1.00 88.12 313 THR A O 1
ATOM 2508 N N . GLU A 1 314 ? 17.041 -11.191 7.717 1.00 90.69 314 GLU A N 1
ATOM 2509 C CA . GLU A 1 314 ? 17.757 -9.914 7.853 1.00 90.69 314 GLU A CA 1
ATOM 2510 C C . GLU A 1 314 ? 17.520 -8.946 6.679 1.00 90.69 314 GLU A C 1
ATOM 2512 O O . GLU A 1 314 ? 17.610 -7.735 6.870 1.00 90.69 314 GLU A O 1
ATOM 2517 N N . VAL A 1 315 ? 17.199 -9.446 5.478 1.00 93.44 315 VAL A N 1
ATOM 2518 C CA . VAL A 1 315 ? 17.155 -8.631 4.248 1.00 93.44 315 VAL A CA 1
ATOM 2519 C C . VAL A 1 315 ? 16.041 -7.590 4.296 1.00 93.44 315 VAL A C 1
ATOM 2521 O O . VAL A 1 315 ? 16.313 -6.409 4.094 1.00 93.44 315 VAL A O 1
ATOM 2524 N N . CYS A 1 316 ? 14.804 -8.006 4.577 1.00 92.00 316 CYS A N 1
ATOM 2525 C CA . CYS A 1 316 ? 13.659 -7.093 4.600 1.00 92.00 316 CYS A CA 1
ATOM 2526 C C . CYS A 1 316 ? 13.774 -6.033 5.700 1.00 92.00 316 CYS A C 1
ATOM 2528 O O . CYS A 1 316 ? 13.720 -4.857 5.351 1.00 92.00 316 CYS A O 1
ATOM 2530 N N . PRO A 1 317 ? 14.062 -6.380 6.971 1.00 91.94 317 PRO A N 1
ATOM 2531 C CA . PRO A 1 317 ? 14.286 -5.383 8.014 1.00 91.94 317 PRO A CA 1
ATOM 2532 C C . PRO A 1 317 ? 15.383 -4.366 7.687 1.00 91.94 317 PRO A C 1
ATOM 2534 O O . PRO A 1 317 ? 15.237 -3.181 7.986 1.00 91.94 317 PRO A O 1
ATOM 2537 N N . LEU A 1 318 ? 16.484 -4.813 7.068 1.00 95.62 318 LEU A N 1
ATOM 2538 C CA . LEU A 1 318 ? 17.545 -3.913 6.625 1.00 95.62 318 LEU A CA 1
ATOM 2539 C C . LEU A 1 318 ? 17.032 -2.960 5.538 1.00 95.62 318 LEU A C 1
ATOM 2541 O O . LEU A 1 318 ? 17.268 -1.760 5.633 1.00 95.62 318 LEU A O 1
ATOM 2545 N N . PHE A 1 319 ? 16.319 -3.466 4.530 1.00 95.50 319 PHE A N 1
ATOM 2546 C CA . PHE A 1 319 ? 15.783 -2.648 3.440 1.00 95.50 319 PHE A CA 1
ATOM 2547 C C . PHE A 1 319 ? 14.722 -1.662 3.932 1.00 95.50 319 PHE A C 1
ATOM 2549 O O . PHE A 1 319 ? 14.863 -0.473 3.670 1.00 95.50 319 PHE A O 1
ATOM 2556 N N . GLU A 1 320 ? 13.729 -2.105 4.703 1.00 91.56 320 GLU A N 1
ATOM 2557 C CA . GLU A 1 320 ? 12.694 -1.237 5.287 1.00 91.56 320 GLU A CA 1
ATOM 2558 C C . GLU A 1 320 ? 13.309 -0.105 6.117 1.00 91.56 320 GLU A C 1
ATOM 2560 O O . GLU A 1 320 ? 12.918 1.053 5.992 1.00 91.56 320 GLU A O 1
ATOM 2565 N N . SER A 1 321 ? 14.356 -0.403 6.896 1.00 92.12 321 SER A N 1
ATOM 2566 C CA . SER A 1 321 ? 15.033 0.616 7.704 1.00 92.12 321 SER A CA 1
ATOM 2567 C C . SER A 1 321 ? 15.692 1.731 6.886 1.00 92.12 321 SER A C 1
ATOM 2569 O O . SER A 1 321 ? 15.943 2.808 7.424 1.00 92.12 321 SER A O 1
ATOM 2571 N N . THR A 1 322 ? 15.959 1.514 5.591 1.00 94.06 322 THR A N 1
ATOM 2572 C CA . THR A 1 322 ? 16.532 2.553 4.720 1.00 94.06 322 THR A CA 1
ATOM 2573 C C . THR A 1 322 ? 15.558 3.684 4.409 1.00 94.06 322 THR A C 1
ATOM 2575 O O . THR A 1 322 ? 16.010 4.733 3.963 1.00 94.06 322 THR A O 1
ATOM 2578 N N . GLN A 1 323 ? 14.265 3.535 4.720 1.00 89.94 323 GLN A N 1
ATOM 2579 C CA . GLN A 1 323 ? 13.265 4.602 4.589 1.00 89.94 323 GLN A CA 1
ATOM 2580 C C . GLN A 1 323 ? 13.644 5.878 5.355 1.00 89.94 323 GLN A C 1
ATOM 2582 O O . GLN A 1 323 ? 13.223 6.968 4.978 1.00 89.94 323 GLN A O 1
ATOM 2587 N N . VAL A 1 324 ? 14.502 5.798 6.382 1.00 87.56 324 VAL A N 1
ATOM 2588 C CA . VAL A 1 324 ? 15.018 7.003 7.060 1.00 87.56 324 VAL A CA 1
ATOM 2589 C C . VAL A 1 324 ? 15.837 7.922 6.138 1.00 87.56 324 VAL A C 1
ATOM 2591 O O . VAL A 1 324 ? 16.035 9.090 6.463 1.00 87.56 324 VAL A O 1
ATOM 2594 N N . PHE A 1 325 ? 16.313 7.404 5.002 1.00 88.25 325 PHE A N 1
ATOM 2595 C CA . PHE A 1 325 ? 16.993 8.144 3.937 1.00 88.25 325 PHE A CA 1
ATOM 2596 C C . PHE A 1 325 ? 16.048 8.559 2.793 1.00 88.25 325 PHE A C 1
ATOM 2598 O O . PHE A 1 325 ? 16.510 9.089 1.784 1.00 88.25 325 PHE A O 1
ATOM 2605 N N . GLY A 1 326 ? 14.740 8.349 2.955 1.00 85.69 326 GLY A N 1
ATOM 2606 C CA . GLY A 1 326 ? 13.726 8.546 1.922 1.00 85.69 326 GLY A CA 1
ATOM 2607 C C . GLY A 1 326 ? 13.575 7.347 0.983 1.00 85.69 326 GLY A C 1
ATOM 2608 O O . GLY A 1 326 ? 14.169 6.280 1.189 1.00 85.69 326 GLY A O 1
ATOM 2609 N N . ASP A 1 327 ? 12.764 7.540 -0.057 1.00 85.69 327 ASP A N 1
ATOM 2610 C CA . ASP A 1 327 ? 12.520 6.529 -1.083 1.00 85.69 327 ASP A CA 1
ATOM 2611 C C . ASP A 1 327 ? 13.806 6.170 -1.821 1.00 85.69 327 ASP A C 1
ATOM 2613 O O . ASP A 1 327 ? 14.601 7.027 -2.212 1.00 85.69 327 ASP A O 1
ATOM 2617 N N . ASN A 1 328 ? 14.025 4.872 -2.012 1.00 92.75 328 ASN A N 1
ATOM 2618 C CA . ASN A 1 328 ? 15.229 4.365 -2.648 1.00 92.75 328 ASN A CA 1
ATOM 2619 C C . ASN A 1 328 ? 14.980 3.020 -3.348 1.00 92.75 328 ASN A C 1
ATOM 2621 O O . ASN A 1 328 ? 13.931 2.382 -3.207 1.00 92.75 328 ASN A O 1
ATOM 2625 N N . ILE A 1 329 ? 15.977 2.573 -4.114 1.00 94.75 329 ILE A N 1
ATOM 2626 C CA . ILE A 1 329 ? 15.892 1.355 -4.926 1.00 94.75 329 ILE A CA 1
ATOM 2627 C C . ILE A 1 329 ? 15.616 0.085 -4.113 1.00 94.75 329 ILE A C 1
ATOM 2629 O O . ILE A 1 329 ? 14.995 -0.840 -4.630 1.00 94.75 329 ILE A O 1
ATOM 2633 N N . LEU A 1 330 ? 16.062 0.009 -2.857 1.00 95.69 330 LEU A N 1
ATOM 2634 C CA . LEU A 1 330 ? 15.887 -1.195 -2.046 1.00 95.69 330 LEU A CA 1
ATOM 2635 C C . LEU A 1 330 ? 14.434 -1.352 -1.599 1.00 95.69 330 LEU A C 1
ATOM 2637 O O . LEU A 1 330 ? 13.897 -2.453 -1.689 1.00 95.69 330 LEU A O 1
ATOM 2641 N N . LEU A 1 331 ? 13.792 -0.248 -1.204 1.00 93.38 331 LEU A N 1
ATOM 2642 C CA . LEU A 1 331 ? 12.353 -0.208 -0.926 1.00 93.38 331 LEU A CA 1
ATOM 2643 C C . LEU A 1 331 ? 11.553 -0.544 -2.186 1.00 93.38 331 LEU A C 1
ATOM 2645 O O . LEU A 1 331 ? 10.706 -1.430 -2.167 1.00 93.38 331 LEU A O 1
ATOM 2649 N N . THR A 1 332 ? 11.916 0.073 -3.314 1.00 93.94 332 THR A N 1
ATOM 2650 C CA . THR A 1 332 ? 11.277 -0.198 -4.612 1.00 93.94 332 THR A CA 1
ATOM 2651 C C . THR A 1 332 ? 11.367 -1.686 -4.974 1.00 93.94 332 THR A C 1
ATOM 2653 O O . THR A 1 332 ? 10.396 -2.282 -5.435 1.00 93.94 332 THR A O 1
ATOM 2656 N N . LEU A 1 333 ? 12.521 -2.320 -4.729 1.00 94.69 333 LEU A N 1
ATOM 2657 C CA . LEU A 1 333 ? 12.722 -3.746 -4.979 1.00 94.69 333 LEU A CA 1
ATOM 2658 C C . LEU A 1 333 ? 11.818 -4.627 -4.103 1.00 94.69 333 LEU A C 1
ATOM 2660 O O . LEU A 1 333 ? 11.340 -5.642 -4.608 1.00 94.69 333 LEU A O 1
ATOM 2664 N N . LEU A 1 334 ? 11.557 -4.259 -2.841 1.00 93.62 334 LEU A N 1
ATOM 2665 C CA . LEU A 1 334 ? 10.595 -4.981 -1.996 1.00 93.62 334 LEU A CA 1
ATOM 2666 C C . LEU A 1 334 ? 9.178 -4.921 -2.580 1.00 93.62 334 LEU A C 1
ATOM 2668 O O . LEU A 1 334 ? 8.548 -5.970 -2.704 1.00 93.62 334 LEU A O 1
ATOM 2672 N N . GLU A 1 335 ? 8.724 -3.739 -3.009 1.00 93.25 335 GLU A N 1
ATOM 2673 C CA . GLU A 1 335 ? 7.400 -3.550 -3.625 1.00 93.25 335 GLU A CA 1
ATOM 2674 C C . GLU A 1 335 ? 7.220 -4.425 -4.872 1.00 93.25 335 GLU A C 1
ATOM 2676 O O . GLU A 1 335 ? 6.263 -5.188 -4.989 1.00 93.25 335 GLU A O 1
ATOM 2681 N N . ILE A 1 336 ? 8.200 -4.416 -5.778 1.00 93.94 336 ILE A N 1
ATOM 2682 C CA . ILE A 1 336 ? 8.140 -5.228 -7.002 1.00 93.94 336 ILE A CA 1
ATOM 2683 C C . ILE A 1 336 ? 8.193 -6.724 -6.680 1.00 93.94 336 ILE A C 1
ATOM 2685 O O . ILE A 1 336 ? 7.532 -7.538 -7.328 1.00 93.94 336 ILE A O 1
ATOM 2689 N N . MET A 1 337 ? 9.004 -7.124 -5.698 1.00 93.94 337 MET A N 1
ATOM 2690 C CA . MET A 1 337 ? 9.059 -8.524 -5.291 1.00 93.94 337 MET A CA 1
ATOM 2691 C C . MET A 1 337 ? 7.712 -8.994 -4.736 1.00 93.94 337 MET A C 1
ATOM 2693 O O . MET A 1 337 ? 7.336 -10.132 -5.017 1.00 93.94 337 MET A O 1
ATOM 2697 N N . ALA A 1 338 ? 6.979 -8.148 -4.005 1.00 93.81 338 ALA A N 1
ATOM 2698 C CA . ALA A 1 338 ? 5.637 -8.465 -3.522 1.00 93.81 338 ALA A CA 1
ATOM 2699 C C . ALA A 1 338 ? 4.675 -8.761 -4.684 1.00 93.81 338 ALA A C 1
ATOM 2701 O O . ALA A 1 338 ? 4.012 -9.803 -4.699 1.00 93.81 338 ALA A O 1
ATOM 2702 N N . ASP A 1 339 ? 4.679 -7.924 -5.721 1.00 94.94 339 ASP A N 1
ATOM 2703 C CA . ASP A 1 339 ? 3.851 -8.124 -6.915 1.00 94.94 339 ASP A CA 1
ATOM 2704 C C . ASP A 1 339 ? 4.131 -9.456 -7.625 1.00 94.94 339 ASP A C 1
ATOM 2706 O O . ASP A 1 339 ? 3.209 -10.197 -7.998 1.00 94.94 339 ASP A O 1
ATOM 2710 N N . PHE A 1 340 ? 5.416 -9.783 -7.780 1.00 94.38 340 PHE A N 1
ATOM 2711 C CA . PHE A 1 340 ? 5.905 -11.006 -8.424 1.00 94.38 340 PHE A CA 1
ATOM 2712 C C . PHE A 1 340 ? 6.117 -12.168 -7.446 1.00 94.38 340 PHE A C 1
ATOM 2714 O O . PHE A 1 340 ? 6.810 -13.135 -7.768 1.00 94.38 340 PHE A O 1
ATOM 2721 N N . SER A 1 341 ? 5.517 -12.105 -6.258 1.00 92.50 341 SER A N 1
ATOM 2722 C CA . SER A 1 341 ? 5.685 -13.149 -5.257 1.00 92.50 341 SER A CA 1
ATOM 2723 C C . SER A 1 341 ? 5.134 -14.495 -5.763 1.00 92.50 341 SER A C 1
ATOM 2725 O O . SER A 1 341 ? 3.959 -14.575 -6.158 1.00 92.50 341 SER A O 1
ATOM 2727 N N . PRO A 1 342 ? 5.955 -15.564 -5.786 1.00 90.06 342 PRO A N 1
ATOM 2728 C CA . PRO A 1 342 ? 5.530 -16.874 -6.261 1.00 90.06 342 PRO A CA 1
ATOM 2729 C C . PRO A 1 342 ? 4.543 -17.524 -5.284 1.00 90.06 342 PRO A C 1
ATOM 2731 O O . PRO A 1 342 ? 4.328 -17.056 -4.166 1.00 90.06 342 PRO A O 1
ATOM 2734 N N . THR A 1 343 ? 3.949 -18.650 -5.684 1.00 88.88 343 THR A N 1
ATOM 2735 C CA . THR A 1 343 ? 3.131 -19.425 -4.740 1.00 88.88 343 THR A CA 1
ATOM 2736 C C . THR A 1 343 ? 4.018 -20.071 -3.676 1.00 88.88 343 THR A C 1
ATOM 2738 O O . THR A 1 343 ? 4.860 -20.908 -3.998 1.00 88.88 343 THR A O 1
ATOM 2741 N N . PHE A 1 344 ? 3.764 -19.767 -2.407 1.00 84.50 344 PHE A N 1
ATOM 2742 C CA . PHE A 1 344 ? 4.378 -20.424 -1.258 1.00 84.50 344 PHE A CA 1
ATOM 2743 C C . PHE A 1 344 ? 3.306 -20.741 -0.212 1.00 84.50 344 PHE A C 1
ATOM 2745 O O . PHE A 1 344 ? 2.534 -19.869 0.179 1.00 84.50 344 PHE A O 1
ATOM 2752 N N . ASN A 1 345 ? 3.201 -22.003 0.220 1.00 80.75 345 ASN A N 1
ATOM 2753 C CA . ASN A 1 345 ? 2.191 -22.452 1.193 1.00 80.75 345 ASN A CA 1
ATOM 2754 C C . ASN A 1 345 ? 0.758 -21.947 0.894 1.00 80.75 345 ASN A C 1
ATOM 2756 O O . ASN A 1 345 ? 0.070 -21.451 1.782 1.00 80.75 345 ASN A O 1
ATOM 2760 N N . GLN A 1 346 ? 0.308 -22.058 -0.366 1.00 82.19 346 GLN A N 1
ATOM 2761 C CA . GLN A 1 346 ? -1.008 -21.591 -0.864 1.00 82.19 346 GLN A CA 1
ATOM 2762 C C . GLN A 1 346 ? -1.217 -20.062 -0.871 1.00 82.19 346 GLN A C 1
ATOM 2764 O O . GLN A 1 346 ? -2.277 -19.582 -1.286 1.00 82.19 346 GLN A O 1
ATOM 2769 N N . THR A 1 347 ? -0.211 -19.301 -0.448 1.00 86.12 347 THR A N 1
ATOM 2770 C CA . THR A 1 347 ? -0.175 -17.840 -0.493 1.00 86.12 347 THR A CA 1
ATOM 2771 C C . THR A 1 347 ? 0.554 -17.404 -1.768 1.00 86.12 347 THR A C 1
ATOM 2773 O O . THR A 1 347 ? 1.475 -18.093 -2.199 1.00 86.12 347 THR A O 1
ATOM 2776 N N . LYS A 1 348 ? 0.110 -16.330 -2.431 1.00 89.88 348 LYS A N 1
ATOM 2777 C CA . LYS A 1 348 ? 0.618 -15.923 -3.755 1.00 89.88 348 LYS A CA 1
ATOM 2778 C C . LYS A 1 348 ? 0.519 -14.411 -3.963 1.00 89.88 348 LYS A C 1
ATOM 2780 O O . LYS A 1 348 ? -0.391 -13.801 -3.405 1.00 89.88 348 LYS A O 1
ATOM 2785 N N . GLY A 1 349 ? 1.409 -13.852 -4.785 1.00 93.06 349 GLY A N 1
ATOM 2786 C CA . GLY A 1 349 ? 1.378 -12.451 -5.215 1.00 93.06 349 GLY A CA 1
ATOM 2787 C C . GLY A 1 349 ? 0.389 -12.162 -6.351 1.00 93.06 349 GLY A C 1
ATOM 2788 O O . GLY A 1 349 ? -0.310 -13.056 -6.850 1.00 93.06 349 GLY A O 1
ATOM 2789 N N . ALA A 1 350 ? 0.356 -10.902 -6.791 1.00 95.56 350 ALA A N 1
ATOM 2790 C CA . ALA A 1 350 ? -0.566 -10.398 -7.812 1.00 95.56 350 ALA A CA 1
ATOM 2791 C C . ALA A 1 350 ? -0.395 -11.091 -9.171 1.00 95.56 350 ALA A C 1
ATOM 2793 O O . ALA A 1 350 ? -1.373 -11.593 -9.734 1.00 95.56 350 ALA A O 1
ATOM 2794 N N . PHE A 1 351 ? 0.835 -11.205 -9.681 1.00 96.94 351 PHE A N 1
ATOM 2795 C CA . PHE A 1 351 ? 1.069 -11.812 -10.998 1.00 96.94 351 PHE A CA 1
ATOM 2796 C C . PHE A 1 351 ? 0.808 -13.315 -11.018 1.00 96.94 351 PHE A C 1
ATOM 2798 O O . PHE A 1 351 ? 0.285 -13.840 -12.003 1.00 96.94 351 PHE A O 1
ATOM 2805 N N . GLN A 1 352 ? 1.093 -14.012 -9.917 1.00 95.62 352 GLN A N 1
ATOM 2806 C CA . GLN A 1 352 ? 0.723 -15.417 -9.784 1.00 95.62 352 GLN A CA 1
ATOM 2807 C C . GLN A 1 352 ? -0.800 -15.587 -9.757 1.00 95.62 352 GLN A C 1
ATOM 2809 O O . GLN A 1 352 ? -1.324 -16.500 -10.392 1.00 95.62 352 GLN A O 1
ATOM 2814 N N . ASN A 1 353 ? -1.532 -14.684 -9.093 1.00 96.44 353 ASN A N 1
ATOM 2815 C CA . ASN A 1 353 ? -2.989 -14.691 -9.168 1.00 96.44 353 ASN A CA 1
ATOM 2816 C C . ASN A 1 353 ? -3.495 -14.506 -10.606 1.00 96.44 353 ASN A C 1
ATOM 2818 O O . ASN A 1 353 ? -4.371 -15.254 -11.028 1.00 96.44 353 ASN A O 1
ATOM 2822 N N . MET A 1 354 ? -2.926 -13.575 -11.378 1.00 97.75 354 MET A N 1
ATOM 2823 C CA . MET A 1 354 ? -3.313 -13.381 -12.783 1.00 97.75 354 MET A CA 1
ATOM 2824 C C . MET A 1 354 ? -3.027 -14.618 -13.647 1.00 97.75 354 MET A C 1
ATOM 2826 O O . MET A 1 354 ? -3.848 -14.971 -14.491 1.00 97.75 354 MET A O 1
ATOM 2830 N N . VAL A 1 355 ? -1.902 -15.309 -13.421 1.00 97.62 355 VAL A N 1
ATOM 2831 C CA . VAL A 1 355 ? -1.585 -16.582 -14.095 1.00 97.62 355 VAL A CA 1
ATOM 2832 C C . VAL A 1 355 ? -2.634 -17.649 -13.792 1.00 97.62 355 VAL A C 1
ATOM 2834 O O . VAL A 1 355 ? -3.041 -18.367 -14.705 1.00 97.62 355 VAL A O 1
ATOM 2837 N N . ASP A 1 356 ? -3.089 -17.743 -12.543 1.00 95.81 356 ASP A N 1
ATOM 2838 C CA . ASP A 1 356 ? -4.124 -18.701 -12.152 1.00 95.81 356 ASP A CA 1
ATOM 2839 C C . ASP A 1 356 ? -5.479 -18.330 -12.775 1.00 95.81 356 ASP A C 1
ATOM 2841 O O . ASP A 1 356 ? -6.136 -19.186 -13.360 1.00 95.81 356 ASP A O 1
ATOM 2845 N N . VAL A 1 357 ? -5.861 -17.045 -12.748 1.00 97.38 357 VAL A N 1
ATOM 2846 C CA . VAL A 1 357 ? -7.087 -16.551 -13.402 1.00 97.38 357 VAL A CA 1
ATOM 2847 C C . VAL A 1 357 ? -7.062 -16.841 -14.900 1.00 97.38 357 VAL A C 1
ATOM 2849 O O . VAL A 1 357 ? -8.082 -17.244 -15.446 1.00 97.38 357 VAL A O 1
ATOM 2852 N N . ASN A 1 358 ? -5.912 -16.718 -15.569 1.00 97.81 358 ASN A N 1
ATOM 2853 C CA . ASN A 1 358 ? -5.788 -17.006 -17.000 1.00 97.81 358 ASN A CA 1
ATOM 2854 C C . ASN A 1 358 ? -6.111 -18.471 -17.354 1.00 97.81 358 ASN A C 1
ATOM 2856 O O . ASN A 1 358 ? -6.469 -18.757 -18.493 1.00 97.81 358 ASN A O 1
ATOM 2860 N N . GLN A 1 359 ? -5.985 -19.410 -16.413 1.00 96.38 359 GLN A N 1
ATOM 2861 C CA . GLN A 1 359 ? -6.350 -20.811 -16.659 1.00 96.38 359 GLN A CA 1
ATOM 2862 C C . GLN A 1 359 ? -7.870 -21.006 -16.762 1.00 96.38 359 GLN A C 1
ATOM 2864 O O . GLN A 1 359 ? -8.315 -21.964 -17.391 1.00 96.38 359 GLN A O 1
ATOM 2869 N N . GLU A 1 360 ? -8.652 -20.099 -16.173 1.00 96.56 360 GLU A N 1
ATOM 2870 C CA . GLU A 1 360 ? -10.116 -20.168 -16.107 1.00 96.56 360 GLU A CA 1
ATOM 2871 C C . GLU A 1 360 ? -10.791 -19.127 -17.016 1.00 96.56 360 GLU A C 1
ATOM 2873 O O . GLU A 1 360 ? -11.748 -19.441 -17.721 1.00 96.56 360 GLU A O 1
ATOM 2878 N N . ASP A 1 361 ? -10.280 -17.895 -17.021 1.00 96.81 361 ASP A N 1
ATOM 2879 C CA . ASP A 1 361 ? -10.799 -16.744 -17.763 1.00 96.81 361 ASP A CA 1
ATOM 2880 C C . ASP A 1 361 ? -9.627 -15.886 -18.299 1.00 96.81 361 ASP A C 1
ATOM 2882 O O . ASP A 1 361 ? -9.189 -14.926 -17.649 1.00 96.81 361 ASP A O 1
ATOM 2886 N N . PRO A 1 362 ? -9.093 -16.223 -19.493 1.00 95.88 362 PRO A N 1
ATOM 2887 C CA . PRO A 1 362 ? -7.996 -15.485 -20.119 1.00 95.88 362 PRO A CA 1
ATOM 2888 C C . PRO A 1 362 ? -8.309 -14.002 -20.335 1.00 95.88 362 PRO A C 1
ATOM 2890 O O . PRO A 1 362 ? -7.459 -13.146 -20.097 1.00 95.88 362 PRO A O 1
ATOM 2893 N N . THR A 1 363 ? -9.541 -13.676 -20.741 1.00 94.81 363 THR A N 1
ATOM 2894 C CA . THR A 1 363 ? -9.956 -12.286 -20.968 1.00 94.81 363 THR A CA 1
ATOM 2895 C C . THR A 1 363 ? -9.900 -11.494 -19.669 1.00 94.81 363 THR A C 1
ATOM 2897 O O . THR A 1 363 ? -9.365 -10.387 -19.650 1.00 94.81 363 THR A O 1
ATOM 2900 N N . ARG A 1 364 ? -10.386 -12.058 -18.556 1.00 96.19 364 ARG A N 1
ATOM 2901 C CA . ARG A 1 364 ? -10.266 -11.424 -17.239 1.00 96.19 364 ARG A CA 1
ATOM 2902 C C . ARG A 1 364 ? -8.824 -11.246 -16.802 1.00 96.19 364 ARG A C 1
ATOM 2904 O O . ARG A 1 364 ? -8.503 -10.190 -16.265 1.00 96.19 364 ARG A O 1
ATOM 2911 N N . ALA A 1 365 ? -7.967 -12.239 -17.007 1.00 97.88 365 ALA A N 1
ATOM 2912 C CA . ALA A 1 365 ? -6.560 -12.112 -16.645 1.00 97.88 365 ALA A CA 1
ATOM 2913 C C . ALA A 1 365 ? -5.884 -10.971 -17.417 1.00 97.88 365 ALA A C 1
ATOM 2915 O O . ALA A 1 365 ? -5.181 -10.160 -16.816 1.00 97.88 365 ALA A O 1
ATOM 2916 N N . THR A 1 366 ? -6.157 -10.849 -18.720 1.00 97.69 366 THR A N 1
ATOM 2917 C CA . THR A 1 366 ? -5.683 -9.721 -19.534 1.00 97.69 366 THR A CA 1
ATOM 2918 C C . THR A 1 366 ? -6.225 -8.386 -19.017 1.00 97.69 366 THR A C 1
ATOM 2920 O O . THR A 1 366 ? -5.457 -7.435 -18.894 1.00 97.69 366 THR A O 1
ATOM 2923 N N . ARG A 1 367 ? -7.506 -8.310 -18.617 1.00 95.56 367 ARG A N 1
ATOM 2924 C CA . ARG A 1 367 ? -8.061 -7.107 -17.962 1.00 95.56 367 ARG A CA 1
ATOM 2925 C C . ARG A 1 367 ? -7.289 -6.732 -16.704 1.00 95.56 367 ARG A C 1
ATOM 2927 O O . ARG A 1 367 ? -6.886 -5.584 -16.571 1.00 95.56 367 ARG A O 1
ATOM 2934 N N . LEU A 1 368 ? -7.062 -7.688 -15.801 1.00 97.75 368 LEU A N 1
ATOM 2935 C CA . LEU A 1 368 ? -6.319 -7.456 -14.558 1.00 97.75 368 LEU A CA 1
ATOM 2936 C C . LEU A 1 368 ? -4.898 -6.951 -14.833 1.00 97.75 368 LEU A C 1
ATOM 2938 O O . LEU A 1 368 ? -4.440 -6.039 -14.151 1.00 97.75 368 LEU A O 1
ATOM 2942 N N . PHE A 1 369 ? -4.233 -7.497 -15.854 1.00 98.38 369 PHE A N 1
ATOM 2943 C CA . PHE A 1 369 ? -2.901 -7.059 -16.262 1.00 98.38 369 PHE A CA 1
ATOM 2944 C C . PHE A 1 369 ? -2.890 -5.590 -16.707 1.00 98.38 369 PHE A C 1
ATOM 2946 O O . PHE A 1 369 ? -2.054 -4.822 -16.242 1.00 98.38 369 PHE A O 1
ATOM 2953 N N . TYR A 1 370 ? -3.826 -5.172 -17.565 1.00 97.81 370 TYR A N 1
ATOM 2954 C CA . TYR A 1 370 ? -3.887 -3.783 -18.040 1.00 97.81 370 TYR A CA 1
ATOM 2955 C C . TYR A 1 370 ? -4.412 -2.794 -16.990 1.00 97.81 370 TYR A C 1
ATOM 2957 O O . TYR A 1 370 ? -3.960 -1.651 -16.963 1.00 97.81 370 TYR A O 1
ATOM 2965 N N . LEU A 1 371 ? -5.310 -3.223 -16.093 1.00 96.44 371 LEU A N 1
ATOM 2966 C CA . LEU A 1 371 ? -5.693 -2.432 -14.917 1.00 96.44 371 LEU A CA 1
ATOM 2967 C C . LEU A 1 371 ? -4.469 -2.151 -14.037 1.00 96.44 371 LEU A C 1
ATOM 2969 O O . LEU A 1 371 ? -4.236 -1.003 -13.673 1.00 96.44 371 LEU A O 1
ATOM 2973 N N . TYR A 1 372 ? -3.666 -3.182 -13.754 1.00 96.94 372 TYR A N 1
ATOM 2974 C CA . TYR A 1 372 ? -2.425 -3.043 -12.995 1.00 96.94 372 TYR A CA 1
ATOM 2975 C C . TYR A 1 372 ? -1.399 -2.174 -13.737 1.00 96.94 372 TYR A C 1
ATOM 2977 O O . TYR A 1 372 ? -0.779 -1.305 -13.138 1.00 96.94 372 TYR A O 1
ATOM 2985 N N . LEU A 1 373 ? -1.256 -2.344 -15.056 1.00 96.94 373 LEU A N 1
ATOM 2986 C CA . LEU A 1 373 ? -0.346 -1.526 -15.859 1.00 96.94 373 LEU A CA 1
ATOM 2987 C C . LEU A 1 373 ? -0.717 -0.038 -15.828 1.00 96.94 373 LEU A C 1
ATOM 2989 O O . LEU A 1 373 ? 0.166 0.810 -15.761 1.00 96.94 373 LEU A O 1
ATOM 2993 N N . SER A 1 374 ? -2.016 0.276 -15.851 1.00 95.38 374 SER A N 1
ATOM 2994 C CA . SER A 1 374 ? -2.485 1.644 -15.636 1.00 95.38 374 SER A CA 1
ATOM 2995 C C . SER A 1 374 ? -2.146 2.122 -14.228 1.00 95.38 374 SER A C 1
ATOM 2997 O O . SER A 1 374 ? -1.768 3.278 -14.063 1.00 95.38 374 SER A O 1
ATOM 2999 N N . ASP A 1 375 ? -2.276 1.262 -13.215 1.00 91.88 375 ASP A N 1
ATOM 3000 C CA . ASP A 1 375 ? -2.023 1.616 -11.817 1.00 91.88 375 ASP A CA 1
ATOM 3001 C C . ASP A 1 375 ? -0.590 2.099 -11.578 1.00 91.88 375 ASP A C 1
ATOM 3003 O O . ASP A 1 375 ? -0.389 3.098 -10.896 1.00 91.88 375 ASP A O 1
ATOM 3007 N N . ILE A 1 376 ? 0.375 1.464 -12.244 1.00 94.25 376 ILE A N 1
ATOM 3008 C CA . ILE A 1 376 ? 1.809 1.723 -12.065 1.00 94.25 376 ILE A CA 1
ATOM 3009 C C . ILE A 1 376 ? 2.377 2.794 -13.003 1.00 94.25 376 ILE A C 1
ATOM 3011 O O . ILE A 1 376 ? 3.582 3.038 -13.003 1.00 94.25 376 ILE A O 1
ATOM 3015 N N . TRP A 1 377 ? 1.528 3.435 -13.811 1.00 95.31 377 TRP A N 1
ATOM 3016 C CA . TRP A 1 377 ? 1.913 4.538 -14.686 1.00 95.31 377 TRP A CA 1
ATOM 3017 C C . TRP A 1 377 ? 1.830 5.866 -13.928 1.00 95.31 377 TRP A C 1
ATOM 3019 O O . TRP A 1 377 ? 0.755 6.451 -13.843 1.00 95.31 377 TRP A O 1
ATOM 3029 N N . PHE A 1 378 ? 2.954 6.329 -13.370 1.00 93.19 378 PHE A N 1
ATOM 3030 C CA . PHE A 1 378 ? 3.019 7.610 -12.648 1.00 93.19 378 PHE A CA 1
ATOM 3031 C C . PHE A 1 378 ? 3.619 8.759 -13.468 1.00 93.19 378 PHE A C 1
ATOM 3033 O O . PHE A 1 378 ? 3.726 9.874 -12.974 1.00 93.19 378 PHE A O 1
ATOM 3040 N N . TYR A 1 379 ? 4.015 8.530 -14.724 1.00 93.56 379 TYR A N 1
ATOM 3041 C CA . TYR A 1 379 ? 4.635 9.575 -15.551 1.00 93.56 379 TYR A CA 1
ATOM 3042 C C . TYR A 1 379 ? 3.688 10.740 -15.889 1.00 93.56 379 TYR A C 1
ATOM 3044 O O . TYR A 1 379 ? 4.146 11.797 -16.316 1.00 93.56 379 TYR A O 1
ATOM 3052 N N . ASP A 1 380 ? 2.378 10.551 -15.725 1.00 89.31 380 ASP A N 1
ATOM 3053 C CA . ASP A 1 380 ? 1.345 11.573 -15.907 1.00 89.31 380 ASP A CA 1
ATOM 3054 C C . ASP A 1 380 ? 0.969 12.300 -14.601 1.00 89.31 380 ASP A C 1
ATOM 3056 O O . ASP A 1 380 ? 0.029 13.099 -14.595 1.00 89.31 380 ASP A O 1
ATOM 3060 N N . THR A 1 381 ? 1.704 12.067 -13.507 1.00 85.94 381 THR A N 1
ATOM 3061 C CA . THR A 1 381 ? 1.491 12.713 -12.204 1.00 85.94 381 THR A CA 1
ATOM 3062 C C . THR A 1 381 ? 2.711 13.554 -11.790 1.00 85.94 381 THR A C 1
ATOM 3064 O O . THR A 1 381 ? 3.806 13.387 -12.331 1.00 85.94 381 THR A O 1
ATOM 3067 N N . PRO A 1 382 ? 2.569 14.498 -10.837 1.00 82.81 382 PRO A N 1
ATOM 3068 C CA . PRO A 1 382 ? 3.710 15.241 -10.296 1.00 82.81 382 PRO A CA 1
ATOM 3069 C C . PRO A 1 382 ? 4.588 14.410 -9.336 1.00 82.81 382 PRO A C 1
ATOM 3071 O O . PRO A 1 382 ? 5.607 14.914 -8.854 1.00 82.81 382 PRO A O 1
ATOM 3074 N N . ASP A 1 383 ? 4.233 13.151 -9.062 1.00 82.25 383 ASP A N 1
ATOM 3075 C CA . ASP A 1 383 ? 4.847 12.288 -8.047 1.00 82.25 383 ASP A CA 1
ATOM 3076 C C . ASP A 1 383 ? 6.144 11.647 -8.552 1.00 82.25 383 ASP A C 1
ATOM 3078 O O . ASP A 1 383 ? 6.278 10.432 -8.686 1.00 82.25 383 ASP A O 1
ATOM 3082 N N . THR A 1 384 ? 7.146 12.478 -8.837 1.00 86.00 384 THR A N 1
ATOM 3083 C CA . THR A 1 384 ? 8.424 12.031 -9.425 1.00 86.00 384 THR A CA 1
ATOM 3084 C C . THR A 1 384 ? 9.171 10.972 -8.601 1.00 86.00 384 THR A C 1
ATOM 3086 O O . THR A 1 384 ? 9.973 10.221 -9.160 1.00 86.00 384 THR A O 1
ATOM 3089 N N . PHE A 1 385 ? 8.885 10.856 -7.299 1.00 83.50 385 PHE A N 1
ATOM 3090 C CA . PHE A 1 385 ? 9.419 9.801 -6.431 1.00 83.50 385 PHE A CA 1
ATOM 3091 C C . PHE A 1 385 ? 8.926 8.395 -6.827 1.00 83.50 385 PHE A C 1
ATOM 3093 O O . PHE A 1 385 ? 9.633 7.418 -6.599 1.00 83.50 385 PHE A O 1
ATOM 3100 N N . MET A 1 386 ? 7.783 8.290 -7.519 1.00 89.94 386 MET A N 1
ATOM 3101 C CA . MET A 1 386 ? 7.231 7.039 -8.061 1.00 89.94 386 MET A CA 1
ATOM 3102 C C . MET A 1 386 ? 7.785 6.671 -9.447 1.00 89.94 386 MET A C 1
ATOM 3104 O O . MET A 1 386 ? 7.493 5.593 -9.978 1.00 89.94 386 MET A O 1
ATOM 3108 N N . TYR A 1 387 ? 8.601 7.529 -10.069 1.00 92.50 387 TYR A N 1
ATOM 3109 C CA . TYR A 1 387 ? 9.144 7.251 -11.404 1.00 92.50 387 TYR A CA 1
ATOM 3110 C C . TYR A 1 387 ? 10.081 6.034 -11.430 1.00 92.50 387 TYR A C 1
ATOM 3112 O O . TYR A 1 387 ? 9.975 5.258 -12.375 1.00 92.50 387 TYR A O 1
ATOM 3120 N N . PRO A 1 388 ? 10.965 5.791 -10.440 1.00 91.94 388 PRO A N 1
ATOM 3121 C CA . PRO A 1 388 ? 11.757 4.560 -10.396 1.00 91.94 388 PRO A CA 1
ATOM 3122 C C . PRO A 1 388 ? 10.894 3.292 -10.333 1.00 91.94 388 PRO A C 1
ATOM 3124 O O . PRO A 1 388 ? 11.205 2.311 -11.009 1.00 91.94 388 PRO A O 1
ATOM 3127 N N . TYR A 1 389 ? 9.791 3.320 -9.577 1.00 93.94 389 TYR A N 1
ATOM 3128 C CA . TYR A 1 389 ? 8.823 2.220 -9.528 1.00 93.94 389 TYR A CA 1
ATOM 3129 C C . TYR A 1 389 ? 8.167 2.000 -10.903 1.00 93.94 389 TYR A C 1
ATOM 3131 O O . TYR A 1 389 ? 8.182 0.881 -11.423 1.00 93.94 389 TYR A O 1
ATOM 3139 N N . SER A 1 390 ? 7.715 3.085 -11.548 1.00 96.12 390 SER A N 1
ATOM 3140 C CA . SER A 1 390 ? 7.158 3.061 -12.912 1.00 96.12 390 SER A CA 1
ATOM 3141 C C . SER A 1 390 ? 8.159 2.531 -13.942 1.00 96.12 390 SER A C 1
ATOM 3143 O O . SER A 1 390 ? 7.794 1.704 -14.776 1.00 96.12 390 SER A O 1
ATOM 3145 N N . ASP A 1 391 ? 9.425 2.958 -13.868 1.00 96.00 391 ASP A N 1
ATOM 3146 C CA . ASP A 1 391 ? 10.507 2.547 -14.770 1.00 96.00 391 ASP A CA 1
ATOM 3147 C C . ASP A 1 391 ? 10.708 1.032 -14.718 1.00 96.00 391 ASP A C 1
ATOM 3149 O O . ASP A 1 391 ? 10.748 0.352 -15.747 1.00 96.00 391 ASP A O 1
ATOM 3153 N N . ILE A 1 392 ? 10.820 0.489 -13.507 1.00 96.31 392 ILE A N 1
ATOM 3154 C CA . ILE A 1 392 ? 11.101 -0.927 -13.304 1.00 96.31 392 ILE A CA 1
ATOM 3155 C C . ILE A 1 392 ? 9.909 -1.788 -13.720 1.00 96.31 392 ILE A C 1
ATOM 3157 O O . ILE A 1 392 ? 10.087 -2.773 -14.450 1.00 96.31 392 ILE A O 1
ATOM 3161 N N . LEU A 1 393 ? 8.701 -1.439 -13.280 1.00 97.06 393 LEU A N 1
ATOM 3162 C CA . LEU A 1 393 ? 7.521 -2.225 -13.614 1.00 97.06 393 LEU A CA 1
ATOM 3163 C C . LEU A 1 393 ? 7.164 -2.103 -15.088 1.00 97.06 393 LEU A C 1
ATOM 3165 O O . LEU A 1 393 ? 6.940 -3.130 -15.715 1.00 97.06 393 LEU A O 1
ATOM 3169 N N . SER A 1 394 ? 7.220 -0.918 -15.694 1.00 97.50 394 SER A N 1
ATOM 3170 C CA . SER A 1 394 ? 6.949 -0.766 -17.131 1.00 97.50 394 SER A CA 1
ATOM 3171 C C . SER A 1 394 ? 7.917 -1.594 -17.978 1.00 97.50 394 SER A C 1
ATOM 3173 O O . SER A 1 394 ? 7.476 -2.355 -18.839 1.00 97.50 394 SER A O 1
ATOM 3175 N N . LEU A 1 395 ? 9.228 -1.546 -17.691 1.00 96.31 395 LEU A N 1
ATOM 3176 C CA . LEU A 1 395 ? 10.215 -2.412 -18.356 1.00 96.31 395 LEU A CA 1
ATOM 3177 C C . LEU A 1 395 ? 9.874 -3.897 -18.211 1.00 96.31 395 LEU A C 1
ATOM 3179 O O . LEU A 1 395 ? 9.971 -4.665 -19.174 1.00 96.31 395 LEU A O 1
ATOM 3183 N N . THR A 1 396 ? 9.488 -4.295 -17.001 1.00 96.69 396 THR A N 1
ATOM 3184 C CA . THR A 1 396 ? 9.160 -5.680 -16.671 1.00 96.69 396 THR A CA 1
ATOM 3185 C C . THR A 1 396 ? 7.888 -6.137 -17.381 1.00 96.69 396 THR A C 1
ATOM 3187 O O . THR A 1 396 ? 7.856 -7.236 -17.927 1.00 96.69 396 THR A O 1
ATOM 3190 N N . LEU A 1 397 ? 6.844 -5.312 -17.411 1.00 97.56 397 LEU A N 1
ATOM 3191 C CA . LEU A 1 397 ? 5.541 -5.662 -17.969 1.00 97.56 397 LEU A CA 1
ATOM 3192 C C . LEU A 1 397 ? 5.545 -5.662 -19.496 1.00 97.56 397 LEU A C 1
ATOM 3194 O O . LEU A 1 397 ? 4.983 -6.579 -20.096 1.00 97.56 397 LEU A O 1
ATOM 3198 N N . LEU A 1 398 ? 6.266 -4.734 -20.134 1.00 97.12 398 LEU A N 1
ATOM 3199 C CA . LEU A 1 398 ? 6.430 -4.698 -21.593 1.00 97.12 398 LEU A CA 1
ATOM 3200 C C . LEU A 1 398 ? 7.020 -6.000 -22.163 1.00 97.12 398 LEU A C 1
ATOM 3202 O O . LEU A 1 398 ? 6.727 -6.368 -23.298 1.00 97.12 398 LEU A O 1
ATOM 3206 N N . ARG A 1 399 ? 7.804 -6.748 -21.374 1.00 95.19 399 ARG A N 1
ATOM 3207 C CA . ARG A 1 399 ? 8.352 -8.071 -21.739 1.00 95.19 399 ARG A CA 1
ATOM 3208 C C . ARG A 1 399 ? 7.265 -9.128 -22.001 1.00 95.19 399 ARG A C 1
ATOM 3210 O O . ARG A 1 399 ? 7.574 -10.161 -22.618 1.00 95.19 399 ARG A O 1
ATOM 3217 N N . TYR A 1 400 ? 6.051 -8.915 -21.491 1.00 97.81 400 TYR A N 1
ATOM 3218 C CA . TYR A 1 400 ? 4.928 -9.851 -21.562 1.00 97.81 400 TYR A CA 1
ATOM 3219 C C . TYR A 1 400 ? 3.843 -9.446 -22.564 1.00 97.81 400 TYR A C 1
ATOM 3221 O O . TYR A 1 400 ? 2.969 -10.270 -22.827 1.00 97.81 400 TYR A O 1
ATOM 3229 N N . ILE A 1 401 ? 3.898 -8.235 -23.125 1.00 98.00 401 ILE A N 1
ATOM 3230 C CA . ILE A 1 401 ? 2.909 -7.731 -24.086 1.00 98.00 401 ILE A CA 1
ATOM 3231 C C . ILE A 1 401 ? 3.370 -8.054 -25.512 1.00 98.00 401 ILE A C 1
ATOM 3233 O O . ILE A 1 401 ? 4.449 -7.634 -25.944 1.00 98.00 401 ILE A O 1
ATOM 3237 N N . ASN A 1 402 ? 2.558 -8.817 -26.240 1.00 97.19 402 ASN A N 1
ATOM 3238 C CA . ASN A 1 402 ? 2.772 -9.100 -27.657 1.00 97.19 402 ASN A CA 1
ATOM 3239 C C . ASN A 1 402 ? 2.314 -7.913 -28.528 1.00 97.19 402 ASN A C 1
ATOM 3241 O O . ASN A 1 402 ? 1.596 -7.033 -28.059 1.00 97.19 402 ASN A O 1
ATOM 3245 N N . ASP A 1 403 ? 2.702 -7.894 -29.807 1.00 96.00 403 ASP A N 1
ATOM 3246 C CA . ASP A 1 403 ? 2.334 -6.808 -30.737 1.00 96.00 403 ASP A CA 1
ATOM 3247 C C . ASP A 1 403 ? 0.819 -6.688 -30.977 1.00 96.00 403 ASP A C 1
ATOM 3249 O O . ASP A 1 403 ? 0.335 -5.618 -31.320 1.00 96.00 403 ASP A O 1
ATOM 3253 N N . ASP A 1 404 ? 0.062 -7.767 -30.767 1.00 95.69 404 ASP A N 1
ATOM 3254 C CA . ASP A 1 404 ? -1.403 -7.793 -30.855 1.00 95.69 404 ASP A CA 1
ATOM 3255 C C . ASP A 1 404 ? -2.100 -7.459 -29.522 1.00 95.69 404 ASP A C 1
ATOM 3257 O O . ASP A 1 404 ? -3.290 -7.733 -29.365 1.00 95.69 404 ASP A O 1
ATOM 3261 N N . LEU A 1 405 ? -1.356 -6.917 -28.548 1.00 96.38 405 LEU A N 1
ATOM 3262 C CA . LEU A 1 405 ? -1.807 -6.606 -27.184 1.00 96.38 405 LEU A CA 1
ATOM 3263 C C . LEU A 1 405 ? -2.228 -7.832 -26.352 1.00 96.38 405 LEU A C 1
ATOM 3265 O O . LEU A 1 405 ? -2.712 -7.704 -25.227 1.00 96.38 405 LEU A O 1
ATOM 3269 N N . SER A 1 406 ? -2.005 -9.054 -26.847 1.00 96.81 406 SER A N 1
ATOM 3270 C CA . SER A 1 406 ? -2.185 -10.251 -26.027 1.00 96.81 406 SER A CA 1
ATOM 3271 C C . SER A 1 406 ? -1.054 -10.398 -25.002 1.00 96.81 406 SER A C 1
ATOM 3273 O O . SER A 1 406 ? 0.091 -9.995 -25.228 1.00 96.81 406 SER A O 1
ATOM 3275 N N . ILE A 1 407 ? -1.365 -11.013 -23.856 1.00 98.38 407 ILE A N 1
ATOM 3276 C CA . ILE A 1 407 ? -0.414 -11.183 -22.750 1.00 98.38 407 ILE A CA 1
ATOM 3277 C C . ILE A 1 407 ? 0.168 -12.594 -22.745 1.00 98.38 407 ILE A C 1
ATOM 3279 O O . ILE A 1 407 ? -0.541 -13.603 -22.760 1.00 98.38 407 ILE A O 1
ATOM 3283 N N . ASN A 1 408 ? 1.493 -12.683 -22.658 1.00 98.00 408 ASN A N 1
ATOM 3284 C CA . ASN A 1 408 ? 2.214 -13.945 -22.582 1.00 98.00 408 ASN A CA 1
ATOM 3285 C C . ASN A 1 408 ? 2.241 -14.508 -21.146 1.00 98.00 408 ASN A C 1
ATOM 3287 O O . ASN A 1 408 ? 3.285 -14.545 -20.489 1.00 98.00 408 ASN A O 1
ATOM 3291 N N . PHE A 1 409 ? 1.098 -15.013 -20.668 1.00 97.94 409 PHE A N 1
ATOM 3292 C CA . PHE A 1 409 ? 0.978 -15.609 -19.328 1.00 97.94 409 PHE A CA 1
ATOM 3293 C C . PHE A 1 409 ? 1.882 -16.826 -19.100 1.00 97.94 409 PHE A C 1
ATOM 3295 O O . PHE A 1 409 ? 2.299 -17.073 -17.971 1.00 97.94 409 PHE A O 1
ATOM 3302 N N . LYS A 1 410 ? 2.260 -17.561 -20.156 1.00 96.38 410 LYS A N 1
ATOM 3303 C CA . LYS A 1 410 ? 3.242 -18.657 -20.048 1.00 96.38 410 LYS A CA 1
ATOM 3304 C C . LYS A 1 410 ? 4.620 -18.140 -19.642 1.00 96.38 410 LYS A C 1
ATOM 3306 O O . LYS A 1 410 ? 5.315 -18.784 -18.860 1.00 96.38 410 LYS A O 1
ATOM 3311 N N . LYS A 1 411 ? 5.017 -16.982 -20.173 1.00 95.81 411 LYS A N 1
ATOM 3312 C CA . LYS A 1 411 ? 6.279 -16.328 -19.824 1.00 95.81 411 LYS A CA 1
ATOM 3313 C C . LYS A 1 411 ? 6.233 -15.759 -18.409 1.00 95.81 411 LYS A C 1
ATOM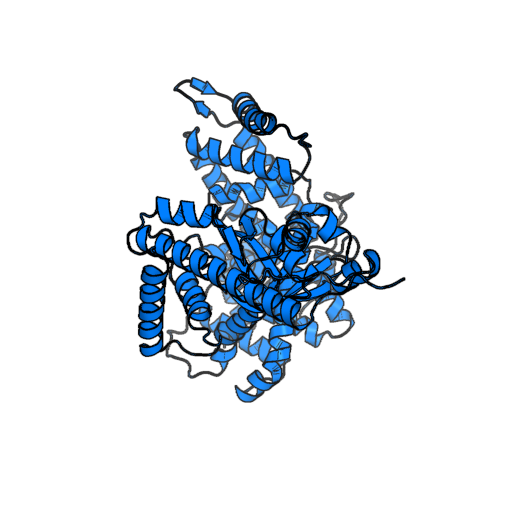 3315 O O . LYS A 1 411 ? 7.190 -15.977 -17.680 1.00 95.81 411 LYS A O 1
ATOM 3320 N N . ILE A 1 412 ? 5.115 -15.147 -18.003 1.00 97.00 412 ILE A N 1
ATOM 3321 C CA . ILE A 1 412 ? 4.896 -14.715 -16.609 1.00 97.00 412 ILE A CA 1
ATOM 3322 C C . ILE A 1 412 ? 5.024 -15.917 -15.663 1.00 97.00 412 ILE A C 1
ATOM 3324 O O . ILE A 1 412 ? 5.816 -15.882 -14.730 1.00 97.00 412 ILE A O 1
ATOM 3328 N N . GLN A 1 413 ? 4.326 -17.022 -15.943 1.00 95.56 413 GLN A N 1
ATOM 3329 C CA . GLN A 1 413 ? 4.399 -18.245 -15.137 1.00 95.56 413 GLN A CA 1
ATOM 3330 C C . GLN A 1 413 ? 5.826 -18.799 -15.035 1.00 95.56 413 GLN A C 1
ATOM 3332 O O . GLN A 1 413 ? 6.234 -19.252 -13.971 1.00 95.56 413 GLN A O 1
ATOM 3337 N N . PHE A 1 414 ? 6.584 -18.778 -16.134 1.00 93.12 414 PHE A N 1
ATOM 3338 C CA . PHE A 1 414 ? 7.989 -19.175 -16.133 1.00 93.12 414 PHE A CA 1
ATOM 3339 C C . PHE A 1 414 ? 8.851 -18.228 -15.277 1.00 93.12 414 PHE A C 1
ATOM 3341 O O . PHE A 1 414 ? 9.669 -18.688 -14.484 1.00 93.12 414 PHE A O 1
ATOM 3348 N N . ASP A 1 415 ? 8.648 -16.918 -15.405 1.00 93.62 415 ASP A N 1
ATOM 3349 C CA . ASP A 1 415 ? 9.406 -15.891 -14.689 1.00 93.62 415 ASP A CA 1
ATOM 3350 C C . ASP A 1 415 ? 9.064 -15.828 -13.181 1.00 93.62 415 ASP A C 1
ATOM 3352 O O . ASP A 1 415 ? 9.887 -15.346 -12.401 1.00 93.62 415 ASP A O 1
ATOM 3356 N N . LEU A 1 416 ? 7.920 -16.393 -12.771 1.00 92.69 416 LEU A N 1
ATOM 3357 C CA . LEU A 1 416 ? 7.511 -16.619 -11.376 1.00 92.69 416 LEU A CA 1
ATOM 3358 C C . LEU A 1 416 ? 8.087 -17.904 -10.755 1.00 92.69 416 LEU A C 1
ATOM 3360 O O . LEU A 1 416 ? 7.918 -18.134 -9.560 1.00 92.69 416 LEU A O 1
ATOM 3364 N N . GLN A 1 417 ? 8.757 -18.773 -11.520 1.00 86.62 417 GLN A N 1
ATOM 3365 C CA . GLN A 1 417 ? 9.349 -19.987 -10.949 1.00 86.62 417 GLN A CA 1
ATOM 3366 C C . GLN A 1 417 ? 10.492 -19.630 -9.996 1.00 86.62 417 GLN A C 1
ATOM 3368 O O . GLN A 1 417 ? 11.427 -18.914 -10.365 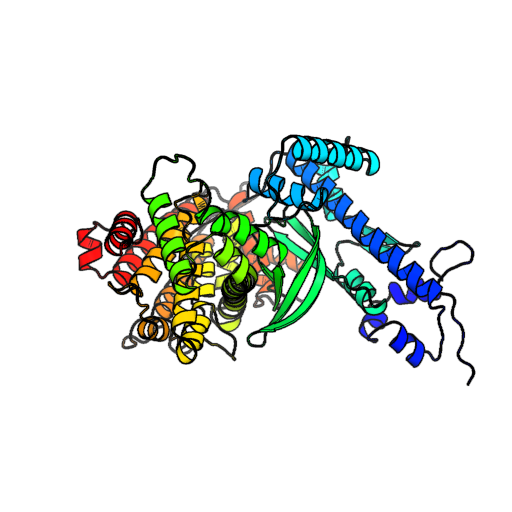1.00 86.62 417 GLN A O 1
ATOM 3373 N N . PHE A 1 418 ? 10.437 -20.174 -8.782 1.00 80.62 418 PHE A N 1
ATOM 3374 C CA . PHE A 1 418 ? 11.439 -19.962 -7.748 1.00 80.62 418 PHE A CA 1
ATOM 3375 C C . PHE A 1 418 ? 11.616 -21.230 -6.911 1.00 80.62 418 PHE A C 1
ATOM 3377 O O . PHE A 1 418 ? 10.635 -21.835 -6.481 1.00 80.62 418 PHE A O 1
ATOM 3384 N N . ASP A 1 419 ? 12.870 -21.619 -6.684 1.00 75.44 419 ASP A N 1
ATOM 3385 C CA . ASP A 1 419 ? 13.234 -22.665 -5.730 1.00 75.44 419 ASP A CA 1
ATOM 3386 C C . ASP A 1 419 ? 14.108 -22.051 -4.621 1.00 75.44 419 ASP A C 1
ATOM 3388 O O . ASP A 1 419 ? 15.282 -21.746 -4.875 1.00 75.44 419 ASP A O 1
ATOM 3392 N N . PRO A 1 420 ? 13.573 -21.878 -3.396 1.00 65.38 420 PRO A N 1
ATOM 3393 C CA . PRO A 1 420 ? 14.330 -21.331 -2.273 1.00 65.38 420 PRO A CA 1
ATOM 3394 C C . PRO A 1 420 ? 15.518 -22.208 -1.865 1.00 65.38 420 PRO A C 1
ATOM 3396 O O . PRO A 1 420 ? 16.470 -21.696 -1.279 1.00 65.38 420 PRO A O 1
ATOM 3399 N N . ALA A 1 421 ? 15.503 -23.511 -2.175 1.00 65.50 421 ALA A N 1
ATOM 3400 C CA . ALA A 1 421 ? 16.601 -24.418 -1.846 1.00 65.50 421 ALA A CA 1
ATOM 3401 C C . ALA A 1 421 ? 17.777 -24.296 -2.825 1.00 65.50 421 ALA A C 1
ATOM 3403 O O . ALA A 1 421 ? 18.913 -24.630 -2.478 1.00 65.50 421 ALA A O 1
ATOM 3404 N N . THR A 1 422 ? 17.534 -23.816 -4.050 1.00 64.19 422 THR A N 1
ATOM 3405 C CA . THR A 1 422 ? 18.572 -23.686 -5.079 1.00 64.19 422 THR A CA 1
ATOM 3406 C C . THR A 1 422 ? 18.533 -22.342 -5.831 1.00 64.19 422 THR A C 1
ATOM 3408 O O . THR A 1 422 ? 18.565 -22.308 -7.064 1.00 64.19 422 THR A O 1
ATOM 3411 N N . PRO A 1 423 ? 18.585 -21.193 -5.125 1.00 55.44 423 PRO A N 1
ATOM 3412 C CA . PRO A 1 423 ? 18.373 -19.866 -5.718 1.00 55.44 423 PRO A CA 1
ATOM 3413 C C . PRO A 1 423 ? 19.438 -19.460 -6.754 1.00 55.44 423 PRO A C 1
ATOM 3415 O O . PRO A 1 423 ? 19.244 -18.509 -7.506 1.00 55.44 423 PRO A O 1
ATOM 3418 N N . ASN A 1 424 ? 20.567 -20.178 -6.811 1.00 50.25 424 ASN A N 1
ATOM 3419 C CA . ASN A 1 424 ? 21.732 -19.867 -7.641 1.00 50.25 424 ASN A CA 1
ATOM 3420 C C . ASN A 1 424 ? 22.144 -21.004 -8.595 1.00 50.25 424 ASN A C 1
ATOM 3422 O O . ASN A 1 424 ? 23.325 -21.087 -8.934 1.00 50.25 424 ASN A O 1
ATOM 3426 N N . GLN A 1 425 ? 21.236 -21.892 -9.033 1.00 50.47 425 GLN A N 1
ATOM 3427 C CA . GLN A 1 425 ? 21.635 -22.966 -9.957 1.00 50.47 425 GLN A CA 1
ATOM 3428 C C . GLN A 1 425 ? 22.335 -22.400 -11.213 1.00 50.47 425 GLN A C 1
ATOM 3430 O O . GLN A 1 425 ? 21.697 -21.689 -11.992 1.00 50.47 425 GLN A O 1
ATOM 3435 N N . PRO A 1 426 ? 23.613 -22.750 -11.473 1.00 41.69 426 PRO A N 1
ATOM 3436 C CA . PRO A 1 426 ? 24.374 -22.243 -12.622 1.00 41.69 426 PRO A CA 1
ATOM 3437 C C . PRO A 1 426 ? 23.749 -22.596 -13.981 1.00 41.69 426 PRO A C 1
ATOM 3439 O O . PRO A 1 426 ? 23.994 -21.905 -14.967 1.00 41.69 426 PRO A O 1
ATOM 3442 N N . ASN A 1 427 ? 22.921 -23.649 -14.008 1.00 42.22 427 ASN A N 1
ATOM 3443 C CA . ASN A 1 427 ? 22.228 -24.174 -15.187 1.00 42.22 427 ASN A CA 1
ATOM 3444 C C . ASN A 1 427 ? 20.700 -23.969 -15.137 1.00 42.22 427 ASN A C 1
ATOM 3446 O O . ASN A 1 427 ? 19.992 -24.416 -16.040 1.00 42.22 427 ASN A O 1
ATOM 3450 N N . GLY A 1 428 ? 20.179 -23.319 -14.090 1.00 48.00 428 GLY A N 1
ATOM 3451 C CA . GLY A 1 428 ? 18.764 -22.975 -13.998 1.00 48.00 428 GLY A CA 1
ATOM 3452 C C . GLY A 1 428 ? 18.436 -21.882 -15.010 1.00 48.00 428 GLY A C 1
ATOM 3453 O O . GLY A 1 428 ? 19.181 -20.909 -15.154 1.00 48.00 428 GLY A O 1
ATOM 3454 N N . LYS A 1 429 ? 17.329 -22.022 -15.744 1.00 54.44 429 LYS A N 1
ATOM 3455 C CA . LYS A 1 429 ? 16.845 -20.919 -16.578 1.00 54.44 429 LYS A CA 1
ATOM 3456 C C . LYS A 1 429 ? 16.567 -19.726 -15.647 1.00 54.44 429 LYS A C 1
ATOM 3458 O O . LYS A 1 429 ? 15.812 -19.871 -14.694 1.00 54.44 429 LYS A O 1
ATOM 3463 N N . LYS A 1 430 ? 17.201 -18.575 -15.895 1.00 75.62 430 LYS A N 1
ATOM 3464 C CA . LYS A 1 430 ? 17.078 -17.376 -15.048 1.00 75.62 430 LYS A CA 1
ATOM 3465 C C . LYS A 1 430 ? 15.652 -16.817 -15.131 1.00 75.62 430 LYS A C 1
ATOM 3467 O O . LYS A 1 430 ? 15.337 -16.139 -16.108 1.00 75.62 430 LYS A O 1
ATOM 3472 N N . SER A 1 431 ? 14.813 -17.125 -14.144 1.00 88.94 431 SER A N 1
ATOM 3473 C CA . SER A 1 431 ? 13.506 -16.488 -13.964 1.00 88.94 431 SER A CA 1
ATOM 3474 C C . SER A 1 431 ? 13.677 -15.056 -13.440 1.00 88.94 431 SER A C 1
ATOM 3476 O O . SER A 1 431 ? 14.744 -14.690 -12.928 1.00 88.94 431 SER A O 1
ATOM 3478 N N . LEU A 1 432 ? 12.637 -14.234 -13.575 1.00 91.50 432 LEU A N 1
ATOM 3479 C CA . LEU A 1 432 ? 12.634 -12.865 -13.058 1.00 91.50 432 LEU A CA 1
ATOM 3480 C C . LEU A 1 432 ? 12.693 -12.842 -11.523 1.00 91.50 432 LEU A C 1
ATOM 3482 O O . LEU A 1 432 ? 13.479 -12.087 -10.955 1.00 91.50 432 LEU A O 1
ATOM 3486 N N . VAL A 1 433 ? 11.934 -13.711 -10.846 1.00 90.94 433 VAL A N 1
ATOM 3487 C CA . VAL A 1 433 ? 11.949 -13.796 -9.375 1.00 90.94 433 VAL A CA 1
ATOM 3488 C C . VAL A 1 433 ? 13.340 -14.167 -8.858 1.00 90.94 433 VAL A C 1
ATOM 3490 O O . VAL A 1 433 ? 13.835 -13.540 -7.922 1.00 90.94 433 VAL A O 1
ATOM 3493 N N . SER A 1 434 ? 14.037 -15.113 -9.502 1.00 88.25 434 SER A N 1
ATOM 3494 C CA . SER A 1 434 ? 15.428 -15.428 -9.147 1.00 88.25 434 SER A CA 1
ATOM 3495 C C . SER A 1 434 ? 16.378 -14.245 -9.374 1.00 88.25 434 SER A C 1
ATOM 3497 O O . SER A 1 434 ? 17.317 -14.059 -8.597 1.00 88.25 434 SER A O 1
ATOM 3499 N N . PHE A 1 435 ? 16.149 -13.427 -10.409 1.00 90.94 435 PHE A N 1
ATOM 3500 C CA . PHE A 1 435 ? 16.915 -12.199 -10.643 1.00 90.94 435 PHE A CA 1
ATOM 3501 C C . PHE A 1 435 ? 16.702 -11.165 -9.523 1.00 90.94 435 PHE A C 1
ATOM 3503 O O . PHE A 1 435 ? 17.689 -10.642 -8.993 1.00 90.94 435 PHE A O 1
ATOM 3510 N N . PHE A 1 436 ? 15.456 -10.919 -9.106 1.00 92.75 436 PHE A N 1
ATOM 3511 C CA . PHE A 1 436 ? 15.152 -9.996 -8.006 1.00 92.75 436 PHE A CA 1
ATOM 3512 C C . PHE A 1 436 ? 15.696 -10.494 -6.667 1.00 92.75 436 PHE A C 1
ATOM 3514 O O . PHE A 1 436 ? 16.411 -9.758 -5.992 1.00 92.75 436 PHE A O 1
ATOM 3521 N N . PHE A 1 437 ? 15.476 -11.767 -6.329 1.00 90.38 437 PHE A N 1
ATOM 3522 C CA . PHE A 1 437 ? 15.972 -12.364 -5.087 1.00 90.38 437 PHE A CA 1
ATOM 3523 C C . PHE A 1 437 ? 17.499 -12.281 -4.965 1.00 90.38 437 PHE A C 1
ATOM 3525 O O . PHE A 1 437 ? 18.046 -11.895 -3.926 1.00 90.38 437 PHE A O 1
ATOM 3532 N N . LYS A 1 438 ? 18.216 -12.612 -6.046 1.00 89.88 438 LYS A N 1
ATOM 3533 C CA . LYS A 1 438 ? 19.677 -12.513 -6.076 1.00 89.88 438 LYS A CA 1
ATOM 3534 C C . LYS A 1 438 ? 20.146 -11.069 -5.913 1.00 89.88 438 LYS A C 1
ATOM 3536 O O . LYS A 1 438 ? 21.120 -10.825 -5.203 1.00 89.88 438 LYS A O 1
ATOM 3541 N N . THR A 1 439 ? 19.469 -10.127 -6.563 1.00 92.75 439 THR A N 1
ATOM 3542 C CA . THR A 1 439 ? 19.770 -8.698 -6.426 1.00 92.75 439 THR A CA 1
ATOM 3543 C C . THR A 1 439 ? 19.565 -8.244 -4.983 1.00 92.75 439 THR A C 1
ATOM 3545 O O . THR A 1 439 ? 20.482 -7.670 -4.403 1.00 92.75 439 THR A O 1
ATOM 3548 N N . ALA A 1 440 ? 18.421 -8.568 -4.375 1.00 93.94 440 ALA A N 1
ATOM 3549 C CA . ALA A 1 440 ? 18.087 -8.178 -3.007 1.00 93.94 440 ALA A CA 1
ATOM 3550 C C . ALA A 1 440 ? 19.120 -8.702 -1.999 1.00 93.94 440 ALA A C 1
ATOM 3552 O O . ALA A 1 440 ? 19.707 -7.937 -1.240 1.00 93.94 440 ALA A O 1
ATOM 3553 N N . THR A 1 441 ? 19.427 -9.999 -2.045 1.00 92.62 441 THR A N 1
ATOM 3554 C CA . THR A 1 441 ? 20.410 -10.620 -1.138 1.00 92.62 441 THR A CA 1
ATOM 3555 C C . THR A 1 441 ? 21.830 -10.076 -1.335 1.00 92.62 441 THR A C 1
ATOM 3557 O O . THR A 1 441 ? 22.558 -9.858 -0.361 1.00 92.62 441 THR A O 1
ATOM 3560 N N . THR A 1 442 ? 22.220 -9.791 -2.582 1.00 94.38 442 THR A N 1
ATOM 3561 C CA . THR A 1 442 ? 23.515 -9.163 -2.887 1.00 94.38 442 THR A CA 1
ATOM 3562 C C . THR A 1 442 ? 23.573 -7.743 -2.327 1.00 94.38 442 THR A C 1
ATOM 3564 O O . THR A 1 442 ? 24.540 -7.393 -1.655 1.00 94.38 442 THR A O 1
ATOM 3567 N N . ASN A 1 443 ? 22.533 -6.938 -2.550 1.00 96.44 443 ASN A N 1
ATOM 3568 C CA . ASN A 1 443 ? 22.493 -5.549 -2.100 1.00 96.44 443 ASN A CA 1
ATOM 3569 C C . ASN A 1 443 ? 22.407 -5.435 -0.577 1.00 96.44 443 ASN A C 1
ATOM 3571 O O . ASN A 1 443 ? 23.080 -4.580 -0.014 1.00 96.44 443 ASN A O 1
ATOM 3575 N N . ALA A 1 444 ? 21.687 -6.335 0.097 1.00 96.56 444 ALA A N 1
ATOM 3576 C CA . ALA A 1 444 ? 21.697 -6.423 1.556 1.00 96.56 444 ALA A CA 1
ATOM 3577 C C . ALA A 1 444 ? 23.107 -6.690 2.098 1.00 96.56 444 ALA A C 1
ATOM 3579 O O . ALA A 1 444 ? 23.558 -6.011 3.016 1.00 96.56 444 ALA A O 1
ATOM 3580 N N . THR A 1 445 ? 23.838 -7.621 1.478 1.00 96.50 445 THR A N 1
ATOM 3581 C CA . THR A 1 445 ? 25.227 -7.924 1.859 1.00 96.50 445 THR A CA 1
ATOM 3582 C C . THR A 1 445 ? 26.146 -6.719 1.646 1.00 96.50 445 THR A C 1
ATOM 3584 O O . THR A 1 445 ? 26.937 -6.381 2.523 1.00 96.50 445 THR A O 1
ATOM 3587 N N . LEU A 1 446 ? 26.045 -6.053 0.491 1.00 97.25 446 LEU A N 1
ATOM 3588 C CA . LEU A 1 446 ? 26.867 -4.883 0.172 1.00 97.25 446 LEU A CA 1
ATOM 3589 C C . LEU A 1 446 ? 26.578 -3.708 1.110 1.00 97.25 446 LEU A C 1
ATOM 3591 O O . LEU A 1 446 ? 27.517 -3.119 1.641 1.00 97.25 446 LEU A O 1
ATOM 3595 N N . LEU A 1 447 ? 25.300 -3.407 1.350 1.00 97.56 447 LEU A N 1
ATOM 3596 C CA . LEU A 1 447 ? 24.883 -2.340 2.256 1.00 97.56 447 LEU A CA 1
ATOM 3597 C C . LEU A 1 447 ? 25.341 -2.623 3.685 1.00 97.56 447 LEU A C 1
ATOM 3599 O O . LEU A 1 447 ? 25.891 -1.743 4.340 1.00 97.56 447 LEU A O 1
ATOM 3603 N N . ARG A 1 448 ? 25.166 -3.858 4.161 1.00 96.88 448 ARG A N 1
ATOM 3604 C CA . ARG A 1 448 ? 25.644 -4.262 5.482 1.00 96.88 448 ARG A CA 1
ATOM 3605 C C . ARG A 1 448 ? 27.153 -4.062 5.612 1.00 96.88 448 ARG A C 1
ATOM 3607 O O . ARG A 1 448 ? 27.589 -3.442 6.574 1.00 96.88 448 ARG A O 1
ATOM 3614 N N . ASN A 1 449 ? 27.938 -4.523 4.639 1.00 97.25 449 ASN A N 1
ATOM 3615 C CA . ASN A 1 449 ? 29.392 -4.343 4.651 1.00 97.25 449 ASN A CA 1
ATOM 3616 C C . ASN A 1 449 ? 29.790 -2.860 4.645 1.00 97.25 449 ASN A C 1
ATOM 3618 O O . ASN A 1 449 ? 30.732 -2.480 5.336 1.00 97.25 449 ASN A O 1
ATOM 3622 N N . LEU A 1 450 ? 29.066 -2.025 3.890 1.00 96.94 450 LEU A N 1
ATOM 3623 C CA . LEU A 1 450 ? 29.266 -0.579 3.889 1.00 96.94 450 LEU A CA 1
ATOM 3624 C C . LEU A 1 450 ? 29.018 -0.003 5.290 1.00 96.94 450 LEU A C 1
ATOM 3626 O O . LEU A 1 450 ? 29.912 0.632 5.840 1.00 96.94 450 LEU A O 1
ATOM 3630 N N . ILE A 1 451 ? 27.872 -0.306 5.907 1.00 95.81 451 ILE A N 1
ATOM 3631 C CA . ILE A 1 451 ? 27.520 0.151 7.263 1.00 95.81 451 ILE A CA 1
ATOM 3632 C C . ILE A 1 451 ? 28.552 -0.299 8.302 1.00 95.81 451 ILE A C 1
ATOM 3634 O O . ILE A 1 451 ? 28.970 0.499 9.138 1.00 95.81 451 ILE A O 1
ATOM 3638 N N . GLU A 1 452 ? 28.985 -1.560 8.246 1.00 95.69 452 GLU A N 1
ATOM 3639 C CA . GLU A 1 452 ? 29.980 -2.115 9.171 1.00 95.69 452 GLU A CA 1
ATOM 3640 C C . GLU A 1 452 ? 31.349 -1.419 9.053 1.00 95.69 452 GLU A C 1
ATOM 3642 O O . GLU A 1 452 ? 32.125 -1.431 10.011 1.00 95.69 452 GLU A O 1
ATOM 3647 N N . SER A 1 453 ? 31.634 -0.788 7.909 1.00 95.75 453 SER A N 1
ATOM 3648 C CA . SER A 1 453 ? 32.877 -0.051 7.658 1.00 95.75 453 SER A CA 1
ATOM 3649 C C . SER A 1 453 ? 32.834 1.433 8.039 1.00 95.75 453 SER A C 1
ATOM 3651 O O . SER A 1 453 ? 33.891 2.064 8.098 1.00 95.75 453 SER A O 1
ATOM 3653 N N . LEU A 1 454 ? 31.649 1.994 8.314 1.00 95.00 454 LEU A N 1
ATOM 3654 C CA . LEU A 1 454 ? 31.506 3.421 8.596 1.00 95.00 454 LEU A CA 1
ATOM 3655 C C . LEU A 1 454 ? 32.144 3.802 9.946 1.00 95.00 454 LEU A C 1
ATOM 3657 O O . LEU A 1 454 ? 31.936 3.117 10.954 1.00 95.00 454 LEU A O 1
ATOM 3661 N N . PRO A 1 455 ? 32.870 4.932 10.015 1.00 92.94 455 PRO A N 1
ATOM 3662 C CA . PRO A 1 455 ? 33.302 5.522 11.270 1.00 92.94 455 PRO A CA 1
ATOM 3663 C C . PRO A 1 455 ? 32.160 6.323 11.910 1.00 92.94 455 PRO A C 1
ATOM 3665 O O . PRO A 1 455 ? 31.437 7.062 11.233 1.00 92.94 455 PRO A O 1
ATOM 3668 N N . PHE A 1 456 ? 32.044 6.238 13.235 1.00 93.50 456 PHE A N 1
ATOM 3669 C CA . PHE A 1 456 ? 31.077 7.001 14.025 1.00 93.50 456 PHE A CA 1
ATOM 3670 C C . PHE A 1 456 ? 31.795 7.959 14.976 1.00 93.50 456 PHE A C 1
ATOM 3672 O O . PHE A 1 456 ? 32.807 7.606 15.575 1.00 93.50 456 PHE A O 1
ATOM 3679 N N . LYS A 1 457 ? 31.262 9.165 15.166 1.00 92.88 457 LYS A N 1
ATOM 3680 C CA . LYS A 1 457 ? 31.769 10.180 16.094 1.00 92.88 457 LYS A CA 1
ATOM 3681 C C . LYS A 1 457 ? 30.744 10.431 17.192 1.00 92.88 457 LYS A C 1
ATOM 3683 O O . LYS A 1 457 ? 29.742 11.104 16.981 1.00 92.88 457 LYS A O 1
ATOM 3688 N N . ILE A 1 458 ? 31.025 9.928 18.394 1.00 89.88 458 ILE A N 1
ATOM 3689 C CA . ILE A 1 458 ? 30.183 10.133 19.583 1.00 89.88 458 ILE A CA 1
ATOM 3690 C C . ILE A 1 458 ? 31.010 10.850 20.646 1.00 89.88 458 ILE A C 1
ATOM 3692 O O . ILE A 1 458 ? 32.057 10.354 21.069 1.00 89.88 458 ILE A O 1
ATOM 3696 N N . ASN A 1 459 ? 30.541 12.016 21.101 1.00 87.44 459 ASN A N 1
ATOM 3697 C CA . ASN A 1 459 ? 31.247 12.858 22.075 1.00 87.44 459 ASN A CA 1
ATOM 3698 C C . ASN A 1 459 ? 32.712 13.122 21.670 1.00 87.44 459 ASN A C 1
ATOM 3700 O O . ASN A 1 459 ? 33.621 12.959 22.483 1.00 87.44 459 ASN A O 1
ATOM 3704 N N . ASN A 1 460 ? 32.942 13.465 20.396 1.00 87.06 460 ASN A N 1
ATOM 3705 C CA . ASN A 1 460 ? 34.264 13.679 19.784 1.00 87.06 460 ASN A CA 1
ATOM 3706 C C . ASN A 1 460 ? 35.216 12.467 19.796 1.00 87.06 460 ASN A C 1
ATOM 3708 O O . ASN A 1 460 ? 36.397 12.625 19.502 1.00 87.06 460 ASN A O 1
ATOM 3712 N N . ASN A 1 461 ? 34.728 11.264 20.112 1.00 91.31 461 ASN A N 1
ATOM 3713 C CA . ASN A 1 461 ? 35.509 10.035 20.017 1.00 91.31 461 ASN A CA 1
ATOM 3714 C C . ASN A 1 461 ? 35.074 9.229 18.798 1.00 91.31 461 ASN A C 1
ATOM 3716 O O . ASN A 1 461 ? 33.876 9.034 18.584 1.00 91.31 461 ASN A O 1
ATOM 3720 N N . GLU A 1 462 ? 36.050 8.705 18.061 1.00 92.31 462 GLU A N 1
ATOM 3721 C CA . GLU A 1 462 ? 35.789 7.729 17.011 1.00 92.31 462 GLU A CA 1
ATOM 3722 C C . GLU A 1 462 ? 35.365 6.391 17.624 1.00 92.31 462 GLU A C 1
ATOM 3724 O O . GLU A 1 462 ? 35.938 5.900 18.607 1.00 92.31 462 GLU A O 1
ATOM 3729 N N . ARG A 1 463 ? 34.305 5.827 17.058 1.00 94.25 463 ARG A N 1
ATOM 3730 C CA . ARG A 1 463 ? 33.681 4.567 17.436 1.00 94.25 463 ARG A CA 1
ATOM 3731 C C . ARG A 1 463 ? 33.459 3.739 16.181 1.00 94.25 463 ARG A C 1
ATOM 3733 O O . ARG A 1 463 ? 33.216 4.275 15.103 1.00 94.25 463 ARG A O 1
ATOM 3740 N N . ASP A 1 464 ? 33.552 2.430 16.352 1.00 93.19 464 ASP A N 1
ATOM 3741 C CA . ASP A 1 464 ? 33.294 1.459 15.303 1.00 93.19 464 ASP A CA 1
ATOM 3742 C C . ASP A 1 464 ? 31.849 0.948 15.367 1.00 93.19 464 ASP A C 1
ATOM 3744 O O . ASP A 1 464 ? 31.105 1.177 16.329 1.00 93.19 464 ASP A O 1
ATOM 3748 N N . TYR A 1 465 ? 31.463 0.200 14.338 1.00 93.12 465 TYR A N 1
ATOM 3749 C CA . TYR A 1 465 ? 30.173 -0.476 14.284 1.00 93.12 465 TYR A CA 1
ATOM 3750 C C . TYR A 1 465 ? 29.918 -1.374 15.506 1.00 93.12 465 TYR A C 1
ATOM 3752 O O . TYR A 1 465 ? 28.798 -1.430 16.014 1.00 93.12 465 TYR A O 1
ATOM 3760 N N . ALA A 1 466 ? 30.945 -2.054 16.030 1.00 93.94 466 ALA A N 1
ATOM 3761 C CA . ALA A 1 466 ? 30.799 -2.939 17.184 1.00 93.94 466 ALA A CA 1
ATOM 3762 C C . ALA A 1 466 ? 30.356 -2.180 18.447 1.00 93.94 466 ALA A C 1
ATOM 3764 O O . ALA A 1 466 ? 29.547 -2.694 19.228 1.00 93.94 466 ALA A O 1
ATOM 3765 N N . TYR A 1 467 ? 30.851 -0.957 18.646 1.00 92.38 467 TYR A N 1
ATOM 3766 C CA . TYR A 1 467 ? 30.400 -0.074 19.714 1.00 92.38 467 TYR A CA 1
ATOM 3767 C C . TYR A 1 467 ? 28.940 0.354 19.525 1.00 92.38 467 TYR A C 1
ATOM 3769 O O . TYR A 1 467 ? 28.148 0.225 20.461 1.00 92.38 467 TYR A O 1
ATOM 3777 N N . ILE A 1 468 ? 28.561 0.803 18.322 1.00 91.69 468 ILE A N 1
ATOM 3778 C CA . ILE A 1 468 ? 27.180 1.225 18.026 1.00 91.69 468 ILE A CA 1
ATOM 3779 C C . ILE A 1 468 ? 26.210 0.059 18.194 1.00 91.69 468 ILE A C 1
ATOM 3781 O O . ILE A 1 468 ? 25.194 0.195 18.868 1.00 91.69 468 ILE A O 1
ATOM 3785 N N . LYS A 1 469 ? 26.554 -1.124 17.681 1.00 91.19 469 LYS A N 1
ATOM 3786 C CA . LYS A 1 469 ? 25.755 -2.341 17.848 1.00 91.19 469 LYS A CA 1
ATOM 3787 C C . LYS A 1 469 ? 25.469 -2.633 19.324 1.00 91.19 469 LYS A C 1
ATOM 3789 O O . LYS A 1 469 ? 24.318 -2.886 19.675 1.00 91.19 469 LYS A O 1
ATOM 3794 N N . LYS A 1 470 ? 26.482 -2.539 20.196 1.00 90.06 470 LYS A N 1
ATOM 3795 C CA . LYS A 1 470 ? 26.310 -2.716 21.650 1.00 90.06 470 LYS A CA 1
ATOM 3796 C C . LYS A 1 470 ? 25.414 -1.644 22.267 1.00 90.06 470 LYS A C 1
ATOM 3798 O O . LYS A 1 470 ? 24.616 -1.968 23.142 1.00 90.06 470 LYS A O 1
ATOM 3803 N N . LEU A 1 471 ? 25.533 -0.392 21.827 1.00 86.25 471 LEU A N 1
ATOM 3804 C CA . LEU A 1 471 ? 24.684 0.707 22.293 1.00 86.25 471 LEU A CA 1
ATOM 3805 C C . LEU A 1 471 ? 23.214 0.468 21.921 1.00 86.25 471 LEU A C 1
ATOM 3807 O O . LEU A 1 471 ? 22.332 0.574 22.771 1.00 86.25 471 LEU A O 1
ATOM 3811 N N . VAL A 1 472 ? 22.959 0.073 20.673 1.00 86.12 472 VAL A N 1
ATOM 3812 C CA . VAL A 1 472 ? 21.618 -0.267 20.191 1.00 86.12 472 VAL A CA 1
ATOM 3813 C C . VAL A 1 472 ? 21.052 -1.454 20.976 1.00 86.12 472 VAL A C 1
ATOM 3815 O O . VAL A 1 472 ? 19.941 -1.363 21.493 1.00 86.12 472 VAL A O 1
ATOM 3818 N N . GLN A 1 473 ? 21.826 -2.530 21.158 1.00 83.94 473 GLN A N 1
ATOM 3819 C CA . GLN A 1 473 ? 21.426 -3.689 21.969 1.00 83.94 473 GLN A CA 1
ATOM 3820 C C . GLN A 1 473 ? 21.132 -3.314 23.433 1.00 83.94 473 GLN A C 1
ATOM 3822 O O . GLN A 1 473 ? 20.164 -3.809 24.010 1.00 83.94 473 GLN A O 1
ATOM 3827 N N . TYR A 1 474 ? 21.909 -2.407 24.034 1.00 82.56 474 TYR A N 1
ATOM 3828 C CA . TYR A 1 474 ? 21.662 -1.921 25.395 1.00 82.56 474 TYR A CA 1
ATOM 3829 C C . TYR A 1 474 ? 20.300 -1.224 25.530 1.00 82.56 474 TYR A C 1
ATOM 3831 O O . TYR A 1 474 ? 19.589 -1.450 26.509 1.00 82.56 474 TYR A O 1
ATOM 3839 N N . ASN A 1 475 ? 19.880 -0.447 24.527 1.00 76.75 475 ASN A N 1
ATOM 3840 C CA . ASN A 1 475 ? 18.563 0.198 24.536 1.00 76.75 475 ASN A CA 1
ATOM 3841 C C . ASN A 1 475 ? 17.409 -0.821 24.556 1.00 76.75 475 ASN A C 1
ATOM 3843 O O . ASN A 1 475 ? 16.351 -0.542 25.118 1.00 76.75 475 ASN A O 1
ATOM 3847 N N . PHE A 1 476 ? 17.616 -2.019 24.002 1.00 74.88 476 PHE A N 1
ATOM 3848 C CA . PHE A 1 476 ? 16.632 -3.100 24.053 1.00 74.88 476 PHE A CA 1
ATOM 3849 C C . PHE A 1 476 ? 16.611 -3.825 25.403 1.00 74.88 476 PHE A C 1
ATOM 3851 O O . PHE A 1 476 ? 15.531 -4.136 25.906 1.00 74.88 476 PHE A O 1
ATOM 3858 N N . THR A 1 477 ? 17.766 -4.062 26.033 1.00 70.38 477 THR A N 1
ATOM 3859 C CA . THR A 1 477 ? 17.835 -4.805 27.307 1.00 70.38 477 THR A CA 1
ATOM 3860 C C . THR A 1 477 ? 17.254 -4.035 28.495 1.00 70.38 477 THR A C 1
ATOM 3862 O O . THR A 1 477 ? 16.751 -4.655 29.430 1.00 70.38 477 THR A O 1
ATOM 3865 N N . GLN A 1 478 ? 17.209 -2.699 28.435 1.00 67.56 478 GLN A N 1
ATOM 3866 C CA . GLN A 1 478 ? 16.545 -1.856 29.444 1.00 67.56 478 GLN A CA 1
ATOM 3867 C C . GLN A 1 478 ? 15.017 -2.055 29.518 1.00 67.56 478 GLN A C 1
ATOM 3869 O O . GLN A 1 478 ? 14.383 -1.614 30.473 1.00 67.56 478 GLN A O 1
ATOM 3874 N N . SER A 1 479 ? 14.409 -2.736 28.540 1.00 60.78 479 SER A N 1
ATOM 3875 C CA . SER A 1 479 ? 12.956 -2.944 28.470 1.00 60.78 479 SER A CA 1
ATOM 3876 C C . SER A 1 479 ? 12.431 -4.174 29.235 1.00 60.78 479 SER A C 1
ATOM 3878 O O . SER A 1 479 ? 11.242 -4.471 29.142 1.00 60.78 479 SER A O 1
ATOM 3880 N N . ASN A 1 480 ? 13.271 -4.908 29.986 1.00 54.22 480 ASN A N 1
ATOM 3881 C CA . ASN A 1 480 ? 12.898 -6.113 30.762 1.00 54.22 480 ASN A CA 1
ATOM 3882 C C . ASN A 1 480 ? 12.140 -7.205 29.973 1.00 54.22 480 ASN A C 1
ATOM 3884 O O . ASN A 1 480 ? 11.464 -8.052 30.557 1.00 54.22 480 ASN A O 1
ATOM 3888 N N . THR A 1 481 ? 12.266 -7.220 28.646 1.00 58.25 481 THR A N 1
ATOM 3889 C CA . THR A 1 481 ? 11.602 -8.199 27.780 1.00 58.25 481 THR A CA 1
ATOM 3890 C C . THR A 1 481 ? 12.656 -9.150 27.209 1.00 58.25 481 THR A C 1
ATOM 3892 O O . THR A 1 481 ? 13.702 -8.697 26.751 1.00 58.25 481 THR A O 1
ATOM 3895 N N . ILE A 1 482 ? 12.416 -10.468 27.236 1.00 64.31 482 ILE A N 1
ATOM 3896 C CA . ILE A 1 482 ? 13.269 -11.430 26.518 1.00 64.31 482 ILE A CA 1
ATOM 3897 C C . ILE A 1 482 ? 13.031 -11.202 25.025 1.00 64.31 482 ILE A C 1
ATOM 3899 O O . ILE A 1 482 ? 11.928 -11.448 24.539 1.00 64.31 482 ILE A O 1
ATOM 3903 N N . ILE A 1 483 ? 14.039 -10.712 24.306 1.00 73.62 483 ILE A N 1
ATOM 3904 C CA . ILE A 1 483 ? 13.929 -10.431 22.874 1.00 73.62 483 ILE A CA 1
ATOM 3905 C C . ILE A 1 483 ? 14.763 -11.450 22.099 1.00 73.62 483 ILE A C 1
ATOM 3907 O O . ILE A 1 483 ? 15.943 -11.640 22.379 1.00 73.62 483 ILE A O 1
ATOM 3911 N N . ASN A 1 484 ? 14.141 -12.111 21.123 1.00 82.12 484 ASN A N 1
ATOM 3912 C CA . ASN A 1 484 ? 14.852 -12.945 20.161 1.00 82.12 484 ASN A CA 1
ATOM 3913 C C . ASN A 1 484 ? 15.558 -12.039 19.135 1.00 82.12 484 ASN A C 1
ATOM 3915 O O . ASN A 1 484 ? 14.882 -11.427 18.303 1.00 82.12 484 ASN A O 1
ATOM 3919 N N . GLU A 1 485 ? 16.891 -11.965 19.187 1.00 85.31 485 GLU A N 1
ATOM 3920 C CA . GLU A 1 485 ? 17.704 -11.130 18.286 1.00 85.31 485 GLU A CA 1
ATOM 3921 C C . GLU A 1 485 ? 17.645 -11.566 16.811 1.00 85.31 485 GLU A C 1
ATOM 3923 O O . GLU A 1 485 ? 17.977 -10.790 15.921 1.00 85.31 485 GLU A O 1
ATOM 3928 N N . GLU A 1 486 ? 17.177 -12.781 16.528 1.00 85.81 486 GLU A N 1
ATOM 3929 C CA . GLU A 1 486 ? 16.989 -13.281 15.160 1.00 85.81 486 GLU A CA 1
ATOM 3930 C C . GLU A 1 486 ? 15.570 -13.023 14.632 1.00 85.81 486 GLU A C 1
ATOM 3932 O O . GLU A 1 486 ? 15.257 -13.330 13.483 1.00 85.81 486 GLU A O 1
ATOM 3937 N N . SER A 1 487 ? 14.678 -12.475 15.462 1.00 84.88 487 SER A N 1
ATOM 3938 C CA . SER A 1 487 ? 13.304 -12.203 15.045 1.00 84.88 487 SER A CA 1
ATOM 3939 C C . SER A 1 487 ? 13.219 -10.989 14.122 1.00 84.88 487 SER A C 1
ATOM 3941 O O . SER A 1 487 ? 13.877 -9.972 14.350 1.00 84.88 487 SER A O 1
ATOM 3943 N N . TYR A 1 488 ? 12.308 -11.051 13.146 1.00 83.69 488 TYR A N 1
ATOM 3944 C CA . TYR A 1 488 ? 11.972 -9.924 12.268 1.00 83.69 488 TYR A CA 1
ATOM 3945 C C . TYR A 1 488 ? 11.696 -8.637 13.061 1.00 83.69 488 TYR A C 1
ATOM 3947 O O . TYR A 1 488 ? 12.200 -7.564 12.738 1.00 83.69 488 TYR A O 1
ATOM 3955 N N . HIS A 1 489 ? 10.938 -8.752 14.159 1.00 79.50 489 HIS A N 1
ATOM 3956 C CA . HIS A 1 489 ? 10.579 -7.627 15.022 1.00 79.50 489 HIS A CA 1
ATOM 3957 C C . HIS A 1 489 ? 11.800 -6.946 15.647 1.00 79.50 489 HIS A C 1
ATOM 3959 O O . HIS A 1 489 ? 11.878 -5.715 15.665 1.00 79.50 489 HIS A O 1
ATOM 3965 N N . PHE A 1 490 ? 12.745 -7.732 16.168 1.00 84.62 490 PHE A N 1
ATOM 3966 C CA . PHE A 1 490 ? 13.983 -7.176 16.697 1.00 84.62 490 PHE A CA 1
ATOM 3967 C C . PHE A 1 490 ? 14.803 -6.537 15.584 1.00 84.62 490 PHE A C 1
ATOM 3969 O O . PHE A 1 490 ? 15.192 -5.383 15.726 1.00 84.62 490 PHE A O 1
ATOM 3976 N N . LEU A 1 491 ? 15.015 -7.250 14.475 1.00 90.06 491 LEU A N 1
ATOM 3977 C CA . LEU A 1 491 ? 15.849 -6.785 13.368 1.00 90.06 491 LEU A CA 1
ATOM 3978 C C . LEU A 1 491 ? 15.324 -5.482 12.761 1.00 90.06 491 LEU A C 1
ATOM 3980 O O . LEU A 1 491 ? 16.117 -4.588 12.486 1.00 90.06 491 LEU A O 1
ATOM 3984 N N . THR A 1 492 ? 14.005 -5.323 12.640 1.00 85.75 492 THR A N 1
ATOM 3985 C CA . THR A 1 492 ? 13.388 -4.092 12.111 1.00 85.75 492 THR A CA 1
ATOM 3986 C C . THR A 1 492 ? 13.718 -2.902 13.003 1.00 85.75 492 THR A C 1
ATOM 3988 O O . THR A 1 492 ? 14.197 -1.869 12.535 1.00 85.75 492 THR A O 1
ATOM 3991 N N . LYS A 1 493 ? 13.539 -3.054 14.322 1.00 84.69 493 LYS A N 1
ATOM 3992 C CA . LYS A 1 493 ? 13.872 -1.995 15.282 1.00 84.69 493 LYS A CA 1
ATOM 3993 C C . LYS A 1 493 ? 15.379 -1.754 15.359 1.00 84.69 493 LYS A C 1
ATOM 3995 O O . LYS A 1 493 ? 15.802 -0.605 15.415 1.00 84.69 493 LYS A O 1
ATOM 4000 N N . PHE A 1 494 ? 16.179 -2.818 15.364 1.00 90.94 494 PHE A N 1
ATOM 4001 C CA . PHE A 1 494 ? 17.637 -2.751 15.400 1.00 90.94 494 PHE A CA 1
ATOM 4002 C C . PHE A 1 494 ? 18.173 -1.945 14.218 1.00 90.94 494 PHE A C 1
ATOM 4004 O O . PHE A 1 494 ? 18.891 -0.968 14.427 1.00 90.94 494 PHE A O 1
ATOM 4011 N N . TRP A 1 495 ? 17.782 -2.309 12.995 1.00 93.75 495 TRP A N 1
ATOM 4012 C CA . TRP A 1 495 ? 18.243 -1.639 11.786 1.00 93.75 495 TRP A CA 1
ATOM 4013 C C . TRP A 1 495 ? 17.712 -0.211 11.680 1.00 93.75 495 TRP A C 1
ATOM 4015 O O . TRP A 1 495 ? 18.483 0.683 11.354 1.00 93.75 495 TRP A O 1
ATOM 4025 N N . THR A 1 496 ? 16.461 0.047 12.071 1.00 90.00 496 THR A N 1
ATOM 4026 C CA . THR A 1 496 ? 15.919 1.420 12.127 1.00 90.00 496 THR A CA 1
ATOM 4027 C C . THR A 1 496 ? 16.755 2.315 13.045 1.00 90.00 496 THR A C 1
ATOM 4029 O O . THR A 1 496 ? 17.186 3.398 12.650 1.00 90.00 496 THR A O 1
ATOM 4032 N N . VAL A 1 497 ? 17.056 1.851 14.263 1.00 90.25 497 VAL A N 1
ATOM 4033 C CA . VAL A 1 497 ? 17.898 2.607 15.202 1.00 90.25 497 VAL A CA 1
ATOM 4034 C C . VAL A 1 497 ? 19.324 2.745 14.662 1.00 90.25 497 VAL A C 1
ATOM 4036 O O . VAL A 1 497 ? 19.907 3.821 14.778 1.00 90.25 497 VAL A O 1
ATOM 4039 N N . MET A 1 498 ? 19.884 1.702 14.045 1.00 93.56 498 MET A N 1
ATOM 4040 C CA . MET A 1 498 ? 21.205 1.761 13.411 1.00 93.56 498 MET A CA 1
ATOM 4041 C C . MET A 1 498 ? 21.262 2.844 12.326 1.00 93.56 498 MET A C 1
ATOM 4043 O O . MET A 1 498 ? 22.168 3.671 12.347 1.00 93.56 498 MET A O 1
ATOM 4047 N N . MET A 1 499 ? 20.275 2.904 11.430 1.00 93.75 499 MET A N 1
ATOM 4048 C CA . MET A 1 499 ? 20.226 3.908 10.364 1.00 93.75 499 MET A CA 1
ATOM 4049 C C . MET A 1 499 ? 20.072 5.333 10.914 1.00 93.75 499 MET A C 1
ATOM 4051 O O . MET A 1 499 ? 20.734 6.253 10.434 1.00 93.75 499 MET A O 1
ATOM 4055 N N . HIS A 1 500 ? 19.297 5.525 11.987 1.00 91.31 500 HIS A N 1
ATOM 4056 C CA . HIS A 1 500 ? 19.266 6.809 12.698 1.00 91.31 500 HIS A CA 1
ATOM 4057 C C . HIS A 1 500 ? 20.633 7.188 13.286 1.00 91.31 500 HIS A C 1
ATOM 4059 O O . HIS A 1 500 ? 21.064 8.329 13.138 1.00 91.31 500 HIS A O 1
ATOM 4065 N N . ASN A 1 501 ? 21.348 6.231 13.889 1.00 91.50 501 ASN A N 1
ATOM 4066 C CA . ASN A 1 501 ? 22.699 6.468 14.408 1.00 91.50 501 ASN A CA 1
ATOM 4067 C C . ASN A 1 501 ? 23.689 6.815 13.287 1.00 91.50 501 ASN A C 1
ATOM 4069 O O . ASN A 1 501 ? 24.595 7.610 13.512 1.00 91.50 501 ASN A O 1
ATOM 4073 N N . ILE A 1 502 ? 23.523 6.264 12.081 1.00 92.56 502 ILE A N 1
ATOM 4074 C CA . ILE A 1 502 ? 24.310 6.670 10.907 1.00 92.56 502 ILE A CA 1
ATOM 4075 C C . ILE A 1 502 ? 24.036 8.147 10.589 1.00 92.56 502 ILE A C 1
ATOM 4077 O O . ILE A 1 502 ? 24.968 8.939 10.485 1.00 92.56 502 ILE A O 1
ATOM 4081 N N . ILE A 1 503 ? 22.770 8.556 10.493 1.00 91.06 503 ILE A N 1
ATOM 4082 C CA . ILE A 1 503 ? 22.413 9.952 10.184 1.00 91.06 503 ILE A CA 1
ATOM 4083 C C . ILE A 1 503 ? 22.977 10.937 11.219 1.00 91.06 503 ILE A C 1
ATOM 4085 O O . ILE A 1 503 ? 23.416 12.030 10.842 1.00 91.06 503 ILE A O 1
ATOM 4089 N N . GLU A 1 504 ? 22.930 10.558 12.497 1.00 91.19 504 GLU A N 1
ATOM 4090 C CA . GLU A 1 504 ? 23.297 11.411 13.629 1.00 91.19 504 GLU A CA 1
ATOM 4091 C C . GLU A 1 504 ? 24.807 11.436 13.899 1.00 91.19 504 GLU A C 1
ATOM 4093 O O . GLU A 1 504 ? 25.365 12.497 14.174 1.00 91.19 504 GLU A O 1
ATOM 4098 N N . PHE A 1 505 ? 25.476 10.283 13.810 1.00 92.81 505 PHE A N 1
ATOM 4099 C CA . PHE A 1 505 ? 26.838 10.107 14.316 1.00 92.81 505 PHE A CA 1
ATOM 4100 C C . PHE A 1 505 ? 27.883 9.792 13.245 1.00 92.81 505 PHE A C 1
ATOM 4102 O O . PHE A 1 505 ? 29.042 9.614 13.611 1.00 92.81 505 PHE A O 1
ATOM 4109 N N . THR A 1 506 ? 27.553 9.732 11.950 1.00 92.00 506 THR A N 1
ATOM 4110 C CA . THR A 1 506 ? 28.581 9.673 10.897 1.00 92.00 506 THR A CA 1
ATOM 4111 C C . THR A 1 506 ? 28.562 10.887 9.971 1.00 92.00 506 THR A C 1
ATOM 4113 O O . THR A 1 506 ? 27.514 11.366 9.536 1.00 92.00 506 THR A O 1
ATOM 4116 N N . ASP A 1 507 ? 29.760 11.351 9.611 1.00 89.44 507 ASP A N 1
ATOM 4117 C CA . ASP A 1 507 ? 29.951 12.360 8.564 1.00 89.44 507 ASP A CA 1
ATOM 4118 C C . ASP A 1 507 ? 29.845 11.741 7.154 1.00 89.44 507 ASP A C 1
ATOM 4120 O O . ASP A 1 507 ? 29.727 12.465 6.168 1.00 89.44 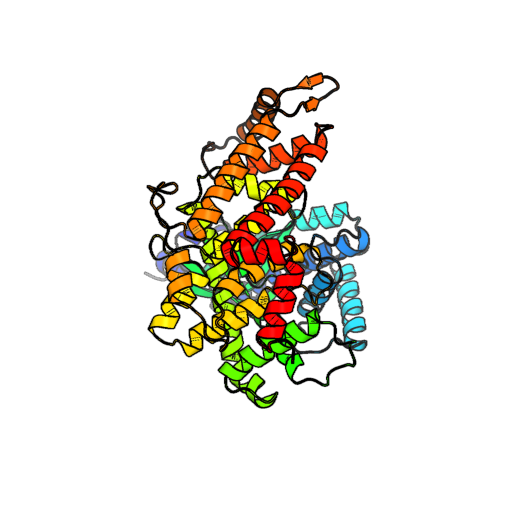507 ASP A O 1
ATOM 4124 N N . GLN A 1 508 ? 29.863 10.405 7.043 1.00 92.38 508 GLN A N 1
ATOM 4125 C CA . GLN A 1 508 ? 29.883 9.657 5.777 1.00 92.38 508 GLN A CA 1
ATOM 4126 C C . GLN A 1 508 ? 28.501 9.165 5.323 1.00 92.38 508 GLN A C 1
ATOM 4128 O O . GLN A 1 508 ? 28.391 8.303 4.456 1.00 92.38 508 GLN A O 1
ATOM 4133 N N . LYS A 1 509 ? 27.406 9.731 5.841 1.00 92.00 509 LYS A N 1
ATOM 4134 C CA . LYS A 1 509 ? 26.044 9.352 5.413 1.00 92.00 509 LYS A CA 1
ATOM 4135 C C . LYS A 1 509 ? 25.789 9.520 3.905 1.00 92.00 509 LYS A C 1
ATOM 4137 O O . LYS A 1 509 ? 24.936 8.835 3.350 1.00 92.00 509 LYS A O 1
ATOM 4142 N N . SER A 1 510 ? 26.542 10.390 3.225 1.00 93.56 510 SER A N 1
ATOM 4143 C CA . SER A 1 510 ? 26.482 10.534 1.765 1.00 93.56 510 SER A CA 1
ATOM 4144 C C . SER A 1 510 ? 26.946 9.285 1.011 1.00 93.56 510 SER A C 1
ATOM 4146 O O . SER A 1 510 ? 26.526 9.090 -0.124 1.00 93.56 510 SER A O 1
ATOM 4148 N N . GLU A 1 511 ? 27.764 8.419 1.616 1.00 95.69 511 GLU A N 1
ATOM 4149 C CA . GLU A 1 511 ? 28.180 7.150 1.002 1.00 95.69 511 GLU A CA 1
ATOM 4150 C C . GLU A 1 511 ? 27.008 6.169 0.875 1.00 95.69 511 GLU A C 1
ATOM 4152 O O . GLU A 1 511 ? 26.900 5.465 -0.127 1.00 95.69 511 GLU A O 1
ATOM 4157 N N . ILE A 1 512 ? 26.081 6.182 1.840 1.00 95.69 512 ILE A N 1
ATOM 4158 C CA . ILE A 1 512 ? 24.845 5.389 1.799 1.00 95.69 512 ILE A CA 1
ATOM 4159 C C . ILE A 1 512 ? 23.917 5.892 0.683 1.00 95.69 512 ILE A C 1
ATOM 4161 O O . ILE A 1 512 ? 23.422 5.098 -0.114 1.00 95.69 512 ILE A O 1
ATOM 4165 N N . MET A 1 513 ? 23.746 7.213 0.560 1.00 94.62 513 MET A N 1
ATOM 4166 C CA . MET A 1 513 ? 22.959 7.803 -0.534 1.00 94.62 513 MET A CA 1
ATOM 4167 C C . MET A 1 513 ? 23.566 7.476 -1.904 1.00 94.62 513 MET A C 1
ATOM 4169 O O . MET A 1 513 ? 22.862 7.044 -2.814 1.00 94.62 513 MET A O 1
ATOM 4173 N N . HIS A 1 514 ? 24.890 7.604 -2.032 1.00 96.62 514 HIS A N 1
ATOM 4174 C CA . HIS A 1 514 ? 25.602 7.269 -3.263 1.00 96.62 514 HIS A CA 1
ATOM 4175 C C . HIS A 1 514 ? 25.490 5.780 -3.619 1.00 96.62 514 HIS A C 1
ATOM 4177 O O . HIS A 1 514 ? 25.382 5.426 -4.798 1.00 96.62 514 HIS A O 1
ATOM 4183 N N . PHE A 1 515 ? 25.483 4.901 -2.612 1.00 97.62 515 PHE A N 1
ATOM 4184 C CA . PHE A 1 515 ? 25.203 3.483 -2.800 1.00 97.62 515 PHE A CA 1
ATOM 4185 C C . PHE A 1 515 ? 23.809 3.274 -3.408 1.00 97.62 515 PHE A C 1
ATOM 4187 O O . PHE A 1 515 ? 23.703 2.573 -4.414 1.00 97.62 515 PHE A O 1
ATOM 4194 N N . PHE A 1 516 ? 22.761 3.919 -2.881 1.00 96.75 516 PHE A N 1
ATOM 4195 C CA . PHE A 1 516 ? 21.405 3.796 -3.433 1.00 96.75 516 PHE A CA 1
ATOM 4196 C C . PHE A 1 516 ? 21.313 4.268 -4.887 1.00 96.75 516 PHE A C 1
ATOM 4198 O O . PHE A 1 516 ? 20.771 3.548 -5.726 1.00 96.75 516 PHE A O 1
ATOM 4205 N N . GLU A 1 517 ? 21.888 5.428 -5.210 1.00 95.62 517 GLU A N 1
ATOM 4206 C CA . GLU A 1 517 ? 21.911 5.962 -6.578 1.00 95.62 517 GLU A CA 1
ATOM 4207 C C . GLU A 1 517 ? 22.644 5.020 -7.544 1.00 95.62 517 GLU A C 1
ATOM 4209 O O . GLU A 1 517 ? 22.147 4.699 -8.628 1.00 95.62 517 GLU A O 1
ATOM 4214 N N . THR A 1 518 ? 23.819 4.530 -7.139 1.00 96.69 518 THR A N 1
ATOM 4215 C CA . THR A 1 518 ? 24.636 3.616 -7.948 1.00 96.69 518 THR A CA 1
ATOM 4216 C C . THR A 1 518 ? 23.911 2.296 -8.189 1.00 96.69 518 THR A C 1
ATOM 4218 O O . THR A 1 518 ? 23.889 1.784 -9.314 1.00 96.69 518 THR A O 1
ATOM 4221 N N . GLU A 1 519 ? 23.284 1.750 -7.149 1.00 96.62 519 GLU A N 1
ATOM 4222 C CA . GLU A 1 519 ? 22.529 0.507 -7.234 1.00 96.62 519 GLU A CA 1
ATOM 4223 C C . GLU A 1 519 ? 21.264 0.643 -8.076 1.00 96.62 519 GLU A C 1
ATOM 4225 O O . GLU A 1 519 ? 20.967 -0.261 -8.857 1.00 96.62 519 GLU A O 1
ATOM 4230 N N . GLN A 1 520 ? 20.576 1.785 -8.018 1.00 95.62 520 GLN A N 1
ATOM 4231 C CA . GLN A 1 520 ? 19.445 2.082 -8.895 1.00 95.62 520 GLN A CA 1
ATOM 4232 C C . GLN A 1 520 ? 19.852 2.033 -10.369 1.00 95.62 520 GLN A C 1
ATOM 4234 O O . GLN A 1 520 ? 19.251 1.300 -11.156 1.00 95.62 520 GLN A O 1
ATOM 4239 N N . GLN A 1 521 ? 20.910 2.758 -10.744 1.00 95.19 521 GLN A N 1
ATOM 4240 C CA . GLN A 1 521 ? 21.389 2.790 -12.129 1.00 95.19 521 GLN A CA 1
ATOM 4241 C C . GLN A 1 521 ? 21.857 1.408 -12.599 1.00 95.19 521 GLN A C 1
ATOM 4243 O O . GLN A 1 521 ? 21.539 0.965 -13.707 1.00 95.19 521 GLN A O 1
ATOM 4248 N N . ARG A 1 522 ? 22.588 0.689 -11.739 1.00 96.19 522 ARG A N 1
ATOM 4249 C CA . ARG A 1 522 ? 23.063 -0.667 -12.025 1.00 96.19 522 ARG A CA 1
ATOM 4250 C C . ARG A 1 522 ? 21.901 -1.632 -12.242 1.00 96.19 522 ARG A C 1
ATOM 4252 O O . ARG A 1 522 ? 21.922 -2.391 -13.214 1.00 96.19 522 ARG A O 1
ATOM 4259 N N . PHE A 1 523 ? 20.909 -1.602 -11.358 1.00 96.31 523 PHE A N 1
ATOM 4260 C CA . PHE A 1 523 ? 19.753 -2.485 -11.407 1.00 96.31 523 PHE A CA 1
ATOM 4261 C C . PHE A 1 523 ? 18.891 -2.228 -12.641 1.00 96.31 523 PHE A C 1
ATOM 4263 O O . PHE A 1 523 ? 18.639 -3.166 -13.396 1.00 96.31 523 PHE A O 1
ATOM 4270 N N . ILE A 1 524 ? 18.513 -0.972 -12.902 1.00 96.38 524 ILE A N 1
ATOM 4271 C CA . ILE A 1 524 ? 17.693 -0.604 -14.067 1.00 96.38 524 ILE A CA 1
ATOM 4272 C C . ILE A 1 524 ? 18.384 -1.031 -15.365 1.00 96.38 524 ILE A C 1
ATOM 4274 O O . ILE A 1 524 ? 17.764 -1.656 -16.225 1.00 96.38 524 ILE A O 1
ATOM 4278 N N . LYS A 1 525 ? 19.698 -0.800 -15.485 1.00 96.50 525 LYS A N 1
ATOM 4279 C CA . LYS A 1 525 ? 20.475 -1.238 -16.650 1.00 96.50 525 LYS A CA 1
ATOM 4280 C C . LYS A 1 525 ? 20.442 -2.757 -16.841 1.00 96.50 525 LYS A C 1
ATOM 4282 O O . LYS A 1 525 ? 20.269 -3.242 -17.961 1.00 96.50 525 LYS A O 1
ATOM 4287 N N . GLN A 1 526 ? 20.625 -3.522 -15.763 1.00 95.94 526 GLN A N 1
ATOM 4288 C CA . GLN A 1 526 ? 20.566 -4.986 -15.812 1.00 95.94 526 GLN A CA 1
ATOM 4289 C C . GLN A 1 526 ? 19.164 -5.485 -16.159 1.00 95.94 526 GLN A C 1
ATOM 4291 O O . GLN A 1 526 ? 19.030 -6.400 -16.974 1.00 95.94 526 GLN A O 1
ATOM 4296 N N . LEU A 1 527 ? 18.132 -4.863 -15.591 1.00 96.31 527 LEU A N 1
ATOM 4297 C CA . LEU A 1 527 ? 16.741 -5.186 -15.864 1.00 96.31 527 LEU A CA 1
ATOM 4298 C C . LEU A 1 527 ? 16.356 -4.872 -17.311 1.00 96.31 527 LEU A C 1
ATOM 4300 O O . LEU A 1 527 ? 15.656 -5.670 -17.931 1.00 96.31 527 LEU A O 1
ATOM 4304 N N . PHE A 1 528 ? 16.832 -3.764 -17.881 1.00 97.69 528 PHE A N 1
ATOM 4305 C CA . PHE A 1 528 ? 16.564 -3.427 -19.277 1.00 97.69 528 PHE A CA 1
ATOM 4306 C C . PHE A 1 528 ? 17.152 -4.492 -20.215 1.00 97.69 528 PHE A C 1
ATOM 4308 O O . PHE A 1 528 ? 16.447 -5.036 -21.067 1.00 97.69 528 PHE A O 1
ATOM 4315 N N . VAL A 1 529 ? 18.406 -4.900 -19.983 1.00 96.38 529 VAL A N 1
ATOM 4316 C CA . VAL A 1 529 ? 19.030 -6.016 -20.717 1.00 96.38 529 VAL A CA 1
ATOM 4317 C C . VAL A 1 529 ? 18.264 -7.321 -20.513 1.00 96.38 529 VAL A C 1
ATOM 4319 O O . VAL A 1 529 ? 18.079 -8.077 -21.467 1.00 96.38 529 VAL A O 1
ATOM 4322 N N . PHE A 1 530 ? 17.817 -7.600 -19.287 1.00 93.50 530 PHE A N 1
ATOM 4323 C CA . PHE A 1 530 ? 17.030 -8.792 -18.983 1.00 93.50 530 PHE A CA 1
ATOM 4324 C C . PHE A 1 530 ? 15.683 -8.784 -19.720 1.00 93.50 530 PHE A C 1
ATOM 4326 O O . PHE A 1 530 ? 15.250 -9.825 -20.211 1.00 93.50 530 PHE A O 1
ATOM 4333 N N . SER A 1 531 ? 15.030 -7.627 -19.823 1.00 93.94 531 SER A N 1
ATOM 4334 C CA . SER A 1 531 ? 13.654 -7.499 -20.312 1.00 93.94 531 SER A CA 1
ATOM 4335 C C . SER A 1 531 ? 13.563 -7.390 -21.830 1.00 93.94 531 SER A C 1
ATOM 4337 O O . SER A 1 531 ? 12.817 -8.153 -22.445 1.00 93.94 531 SER A O 1
ATOM 4339 N N . ALA A 1 532 ? 14.354 -6.499 -22.433 1.00 95.38 532 ALA A N 1
ATOM 4340 C CA . ALA A 1 532 ? 14.329 -6.205 -23.868 1.00 95.38 532 ALA A CA 1
ATOM 4341 C C . ALA A 1 532 ? 15.443 -6.913 -24.662 1.00 95.38 532 ALA A C 1
ATOM 4343 O O . ALA A 1 532 ? 15.421 -6.931 -25.893 1.00 95.38 532 ALA A O 1
ATOM 4344 N N . GLY A 1 533 ? 16.419 -7.507 -23.968 1.00 95.31 533 GLY A N 1
ATOM 4345 C CA . GLY A 1 533 ? 17.612 -8.090 -24.572 1.00 95.31 533 GLY A CA 1
ATOM 4346 C C . GLY A 1 533 ? 18.744 -7.076 -24.757 1.00 95.31 533 GLY A C 1
ATOM 4347 O O . GLY A 1 533 ? 18.533 -5.872 -24.896 1.00 95.31 533 GLY A O 1
ATOM 4348 N N . LYS A 1 534 ? 19.985 -7.581 -24.776 1.00 96.25 534 LYS A N 1
ATOM 4349 C CA . LYS A 1 534 ? 21.201 -6.753 -24.846 1.00 96.25 534 LYS A CA 1
ATOM 4350 C C . LYS A 1 534 ? 21.259 -5.873 -26.101 1.00 96.25 534 LYS A C 1
ATOM 4352 O O . LYS A 1 534 ? 21.592 -4.704 -25.981 1.00 96.25 534 LYS A O 1
ATOM 4357 N N . ALA A 1 535 ? 20.918 -6.423 -27.268 1.00 97.88 535 ALA A N 1
ATOM 4358 C CA . ALA A 1 535 ? 20.975 -5.689 -28.533 1.00 97.88 535 ALA A CA 1
ATOM 4359 C C . ALA A 1 535 ? 20.034 -4.472 -28.530 1.00 97.88 535 ALA A C 1
ATOM 4361 O O . ALA A 1 535 ? 20.454 -3.373 -28.876 1.00 97.88 535 ALA A O 1
ATOM 4362 N N . THR A 1 536 ? 18.797 -4.655 -28.059 1.00 97.62 536 THR A N 1
ATOM 4363 C CA . THR A 1 536 ? 17.821 -3.570 -27.902 1.00 97.62 536 THR A CA 1
ATOM 4364 C C . THR A 1 536 ? 18.310 -2.536 -26.894 1.00 97.62 536 THR A C 1
ATOM 4366 O O . THR A 1 536 ? 18.316 -1.346 -27.188 1.00 97.62 536 THR A O 1
ATOM 4369 N N . ALA A 1 537 ? 18.794 -2.973 -25.728 1.00 97.31 537 ALA A N 1
ATOM 4370 C CA . ALA A 1 537 ? 19.313 -2.054 -24.718 1.00 97.31 537 ALA A CA 1
ATOM 4371 C C . ALA A 1 537 ? 20.493 -1.213 -25.242 1.00 97.31 537 ALA A C 1
ATOM 4373 O O . ALA A 1 537 ? 20.556 -0.016 -24.982 1.00 97.31 537 ALA A O 1
ATOM 4374 N N . GLU A 1 538 ? 21.404 -1.808 -26.019 1.00 97.75 538 GLU A N 1
ATOM 4375 C CA . GLU A 1 538 ? 22.523 -1.095 -26.650 1.00 97.75 538 GLU A CA 1
ATOM 4376 C C . GLU A 1 538 ? 22.061 -0.132 -27.754 1.00 97.75 538 GLU A C 1
ATOM 4378 O O . GLU A 1 538 ? 22.589 0.977 -27.836 1.00 97.75 538 GLU A O 1
ATOM 4383 N N . GLN A 1 539 ? 21.055 -0.504 -28.557 1.00 98.12 539 GLN A N 1
ATOM 4384 C CA . GLN A 1 539 ? 20.449 0.378 -29.567 1.00 98.12 539 GLN A CA 1
ATOM 4385 C C . GLN A 1 539 ? 19.884 1.657 -28.936 1.00 98.12 539 GLN A C 1
ATOM 4387 O O . GLN A 1 539 ? 20.067 2.743 -29.481 1.00 98.12 539 GLN A O 1
ATOM 4392 N N . TYR A 1 540 ? 19.247 1.528 -27.773 1.00 98.19 540 TYR A N 1
ATOM 4393 C CA . TYR A 1 540 ? 18.714 2.644 -26.992 1.00 98.19 540 TYR A CA 1
ATOM 4394 C C . TYR A 1 540 ? 19.764 3.322 -26.101 1.00 98.19 540 TYR A C 1
ATOM 4396 O O . TYR A 1 540 ? 19.419 4.172 -25.291 1.00 98.19 540 TYR A O 1
ATOM 4404 N N . GLN A 1 541 ? 21.047 2.950 -26.199 1.00 97.81 541 GLN A N 1
ATOM 4405 C CA . GLN A 1 541 ? 22.122 3.469 -25.338 1.00 97.81 541 GLN A CA 1
ATOM 4406 C C . GLN A 1 541 ? 21.832 3.323 -23.832 1.00 97.81 541 GLN A C 1
ATOM 4408 O O . GLN A 1 541 ? 22.333 4.091 -23.015 1.00 97.81 541 GLN A O 1
ATOM 4413 N N . PHE A 1 542 ? 21.064 2.297 -23.461 1.00 96.56 542 PHE A N 1
ATOM 4414 C CA . PHE A 1 542 ? 20.538 2.059 -22.117 1.00 96.56 542 PHE A CA 1
ATOM 4415 C C . PHE A 1 542 ? 19.570 3.136 -21.591 1.00 96.56 542 PHE A C 1
ATOM 4417 O O . PHE A 1 542 ? 19.308 3.153 -20.391 1.00 96.56 542 PHE A O 1
ATOM 4424 N N . ASP A 1 543 ? 18.991 3.969 -22.461 1.00 97.88 543 ASP A N 1
ATOM 4425 C CA . ASP A 1 543 ? 17.850 4.825 -22.126 1.00 97.88 543 ASP A CA 1
ATOM 4426 C C . ASP A 1 543 ? 16.566 3.983 -22.083 1.00 97.88 543 ASP A C 1
ATOM 4428 O O . ASP A 1 543 ? 15.895 3.733 -23.091 1.00 97.88 543 ASP A O 1
ATOM 4432 N N . HIS A 1 544 ? 16.257 3.474 -20.892 1.00 97.31 544 HIS A N 1
ATOM 4433 C CA . HIS A 1 544 ? 15.090 2.629 -20.673 1.00 97.31 544 HIS A CA 1
ATOM 4434 C C . HIS A 1 544 ? 13.775 3.382 -20.832 1.00 97.31 544 HIS A C 1
ATOM 4436 O O . HIS A 1 544 ? 12.800 2.775 -21.272 1.00 97.31 544 HIS A O 1
ATOM 4442 N N . ARG A 1 545 ? 13.731 4.676 -20.492 1.00 96.75 545 ARG A N 1
ATOM 4443 C CA . ARG A 1 545 ? 12.506 5.472 -20.604 1.00 96.75 545 ARG A CA 1
ATOM 4444 C C . ARG A 1 545 ? 12.152 5.666 -22.062 1.00 96.75 545 ARG A C 1
ATOM 4446 O O . ARG A 1 545 ? 11.031 5.336 -22.433 1.00 96.75 545 ARG A O 1
ATOM 4453 N N . GLN A 1 546 ? 13.100 6.088 -22.899 1.00 97.50 546 GLN A N 1
ATOM 4454 C CA . GLN A 1 546 ? 12.841 6.225 -24.334 1.00 97.50 546 GLN A CA 1
ATOM 4455 C C . GLN A 1 546 ? 12.328 4.910 -24.939 1.00 97.50 546 GLN A C 1
ATOM 4457 O O . GLN A 1 546 ? 11.359 4.920 -25.693 1.00 97.50 546 GLN A O 1
ATOM 4462 N N . TYR A 1 547 ? 12.911 3.769 -24.552 1.00 98.19 547 TYR A N 1
ATOM 4463 C CA . TYR A 1 547 ? 12.409 2.455 -24.963 1.00 98.19 547 TYR A CA 1
ATOM 4464 C C . TYR A 1 547 ? 10.976 2.180 -24.486 1.00 98.19 547 TYR A C 1
ATOM 4466 O O . TYR A 1 547 ? 10.164 1.692 -25.272 1.00 98.19 547 TYR A O 1
ATOM 4474 N N . ILE A 1 548 ? 10.655 2.480 -23.221 1.00 97.75 548 ILE A N 1
ATOM 4475 C CA . ILE A 1 548 ? 9.299 2.330 -22.677 1.00 97.75 548 ILE A CA 1
ATOM 4476 C C . ILE A 1 548 ? 8.305 3.132 -23.528 1.00 97.75 548 ILE A C 1
ATOM 4478 O O . ILE A 1 548 ? 7.342 2.554 -24.035 1.00 97.75 548 ILE A O 1
ATOM 4482 N N . PHE A 1 549 ? 8.559 4.429 -23.729 1.00 97.12 549 PHE A N 1
ATOM 4483 C CA . PHE A 1 549 ? 7.686 5.320 -24.498 1.00 97.12 549 PHE A CA 1
ATOM 4484 C C . PHE A 1 549 ? 7.498 4.834 -25.937 1.00 97.12 549 PHE A C 1
ATOM 4486 O O . PHE A 1 549 ? 6.362 4.645 -26.376 1.00 97.12 549 PHE A O 1
ATOM 4493 N N . ASP A 1 550 ? 8.593 4.559 -26.648 1.00 97.25 550 ASP A N 1
ATOM 4494 C CA . ASP A 1 550 ? 8.546 4.071 -28.028 1.00 97.25 550 ASP A CA 1
ATOM 4495 C C . ASP A 1 550 ? 7.765 2.762 -28.136 1.00 97.25 550 ASP A C 1
ATOM 4497 O O . ASP A 1 550 ? 6.991 2.566 -29.077 1.00 97.25 550 ASP A O 1
ATOM 4501 N N . ARG A 1 551 ? 7.941 1.856 -27.166 1.00 97.12 551 ARG A N 1
ATOM 4502 C CA . ARG A 1 551 ? 7.251 0.571 -27.181 1.00 97.12 551 ARG A CA 1
ATOM 4503 C C . ARG A 1 551 ? 5.751 0.748 -26.975 1.00 97.12 551 ARG A C 1
ATOM 4505 O O . ARG A 1 551 ? 4.991 0.147 -27.732 1.00 97.12 551 ARG A O 1
ATOM 4512 N N . PHE A 1 552 ? 5.321 1.579 -26.029 1.00 96.88 552 PHE A N 1
ATOM 4513 C CA . PHE A 1 552 ? 3.900 1.889 -25.838 1.00 96.88 552 PHE A CA 1
ATOM 4514 C C . PHE A 1 552 ? 3.271 2.546 -27.069 1.00 96.88 552 PHE A C 1
ATOM 4516 O O . PHE A 1 552 ? 2.181 2.150 -27.478 1.00 96.88 552 PHE A O 1
ATOM 4523 N N . ILE A 1 553 ? 3.983 3.475 -27.711 1.00 94.94 553 ILE A N 1
ATOM 4524 C CA . ILE A 1 553 ? 3.542 4.098 -28.967 1.00 94.94 553 ILE A CA 1
ATOM 4525 C C . ILE A 1 553 ? 3.424 3.047 -30.081 1.00 94.94 553 ILE A C 1
ATOM 4527 O O . ILE A 1 553 ? 2.426 3.020 -30.797 1.00 94.94 553 ILE A O 1
ATOM 4531 N N . SER A 1 554 ? 4.399 2.138 -30.207 1.00 95.56 554 SER A N 1
ATOM 4532 C CA . SER A 1 554 ? 4.373 1.064 -31.216 1.00 95.56 554 SER A CA 1
ATOM 4533 C C . SER A 1 554 ? 3.230 0.063 -31.022 1.00 95.56 554 SER A C 1
ATOM 4535 O O . SER A 1 554 ? 2.805 -0.570 -31.981 1.00 95.56 554 SER A O 1
ATOM 4537 N N . LEU A 1 555 ? 2.747 -0.071 -29.785 1.00 95.06 555 LEU A N 1
ATOM 4538 C CA . LEU A 1 555 ? 1.603 -0.899 -29.410 1.00 95.06 555 LEU A CA 1
ATOM 4539 C C . LEU A 1 555 ? 0.263 -0.167 -29.603 1.00 95.06 555 LEU A C 1
ATOM 4541 O O . LEU A 1 555 ? -0.772 -0.684 -29.199 1.00 95.06 555 LEU A O 1
ATOM 4545 N N . GLU A 1 556 ? 0.281 1.043 -30.174 1.00 92.06 556 GLU A N 1
ATOM 4546 C CA . GLU A 1 556 ? -0.889 1.913 -30.360 1.00 92.06 556 GLU A CA 1
ATOM 4547 C C . GLU A 1 556 ? -1.603 2.276 -29.047 1.00 92.06 556 GLU A C 1
ATOM 4549 O O . GLU A 1 556 ? -2.745 2.728 -29.045 1.00 92.06 556 GLU A O 1
ATOM 4554 N N . LEU A 1 557 ? -0.905 2.164 -27.913 1.00 88.19 557 LEU A N 1
ATOM 4555 C CA . LEU A 1 557 ? -1.422 2.517 -26.590 1.00 88.19 557 LEU A CA 1
ATOM 4556 C C . LEU A 1 557 ? -1.277 4.012 -26.282 1.00 88.19 557 LEU A C 1
ATOM 4558 O O . LEU A 1 557 ? -1.324 4.382 -25.120 1.00 88.19 557 LEU A O 1
ATOM 4562 N N . SER A 1 558 ? -1.091 4.865 -27.291 1.00 76.56 558 SER A N 1
ATOM 4563 C CA . SER A 1 558 ? -0.930 6.319 -27.149 1.00 76.56 558 SER A CA 1
ATOM 4564 C C . SER A 1 558 ? -1.973 7.135 -27.928 1.00 76.56 558 SER A C 1
ATOM 4566 O O . SER A 1 558 ? -1.745 8.324 -28.158 1.00 76.56 558 SER A O 1
ATOM 4568 N N . GLN A 1 559 ? -3.038 6.494 -28.427 1.00 60.69 559 GLN A N 1
ATOM 4569 C CA . GLN A 1 559 ? -4.045 7.099 -29.315 1.00 60.69 559 GLN A CA 1
ATOM 4570 C C . GLN A 1 559 ? -5.304 7.572 -28.583 1.00 60.69 559 GLN A C 1
ATOM 4572 O O . GLN A 1 559 ? -5.770 6.855 -27.670 1.00 60.69 559 GLN A O 1
#

Sequence (559 aa):
MKSKFVSILTPSGGLNADIKIILSDLPTLHSVSDIHAYAETQQCQYSPDEITLLQQSVKEASFLAIEKAAVALYQFYRLSNQWDSFGSDHINLGFFQILLQTPANAPISPDDTMAFYETFETRLTQYQLQDQTQDQLLHFFNTFSFEFLGLRISSSNPEHINLIFKFLMIDRALLTGIYDNRKLFILAKTKSGKKSGQFVCFIKKELMRTPNAILAMAAFNSAHSRELCLREDALRTIFYQKWAPVFGTKQRYTLTPEFSISEGIKSHALSLFNVTSSEELDAIKGQLIKDVGETVIYHEIGHIVVQNDILPTEVCPLFESTQVFGDNILLTLLEIMADFSPTFNQTKGAFQNMVDVNQEDPTRATRLFYLYLSDIWFYDTPDTFMYPYSDILSLTLLRYINDDLSINFKKIQFDLQFDPATPNQPNGKKSLVSFFFKTATTNATLLRNLIESLPFKINNNERDYAYIKKLVQYNFTQSNTIINEESYHFLTKFWTVMMHNIIEFTDQKSEIMHFFETEQQRFIKQLFVFSAGKATAEQYQFDHRQYIFDRFISLELSQ

Radius of gyration: 26.19 Å; chains: 1; bounding box: 69×52×70 Å

Foldseek 3Di:
DQAAEDEQADPVGFGDPVNLVCLVDPVNLVVAQAQVRVSVVNSHDYDPVRLVVQLVQLVVLVLLQQVLLQLLLVVLCVQVVCQDPVHDPQLVVQQLCLQVVPALQDDCDVVSVVVSVVSSVVSCVVSVNPPDDSVRSLVCSQWPWRDGRHHTGTPVCQVSSQSVCSHSVPQWGWDWDADNNHIKIWIARWDWDDDLNAIEIEGPGTNHIHSVVGLCCQWDADLVVSYIYGYLSSLSNCCNVQQLCLQPDPDPDPQDLLNLLLSLLNVVLVVLVVDDHSVSCVVCVVVLSVLLSLQVVQLNLLLNCVQPPFAQLLLVLLLVLCCVVPQFDLVLLSSVSSQLRADDSSGHHNLNVLLVVCVPPVSSSLSSLSSVLSVLRCVPDPSVSSVLSSLLVLLQQLLQQDLQRRGNSVLSVQLSDDDSVCLDPVPDDHRVSSVSSVLSVVLSVVLVVVLQPFWWADPNDTDGPVVVLVVLVVVVVVVVDDDDCSHSVNSNSSSNVSLVSCVVTGPVVVVSVVSRVVSSLVSSLVSNCVRVNPVVCVVVVNPSVVVSSVSSVSSVSSD

Secondary structure (DSSP, 8-state):
-PPEE--SB-TTSSBPHHHHHHHH-HHHHHH-SSHHHHHHHTTEE--HHHHHHHHHHHHHHHHHHHHHHHHHHHHHHHHH---TTTHHHHHHHHHHHHHHT--TTS---HHHHHHHHHHHHHHHHHHT-TT--HHHHHHHHHH-EEEETTEEEETT-HHHHHHHHHHTT-S-EEEEEEETTEEEEEEEEEEEEEETTEEEEEEEEEEEE-TTS-TT--EEEETTTTEEEEEHHHHHHHIIIIIGGGGS--------HHHHHHHHHHHHHHHTTT--SHHHHHHHHHHHHHHHHHHHHHHHHHHHHIIIIIS-TTHHHHHHHGGGG-S-HHHHHHHHHHHTPPPBTTB--HHHHHHHHHHH-HHHHHHHHHHHHHHT--TTSS-GGGHHHHHHHHHHHHTTB-TTS-B-HHHHHHHT---TT-TT-TTS---HHHHHHHHHHHHHHHHHHHHHH--EEETTEEE-HHHHHHHHHHHHHTT-----TTSHHHHHHHHHHHHHHHHHH-TTHHHHHHHHHHHHHHHHHHHHHHHH-HHHHHHTTT-HHHHHHHHHHHTTTT-